Protein AF-0000000085169685 (afdb_homodimer)

Nearest PDB structures (foldseek):
  5y2v-assembly1_C  TM=7.351E-01  e=6.162E-24  Synechocystis sp. PCC 6803 substr. Kazusa
  9f14-assembly1_A  TM=6.004E-01  e=3.520E-19  Klebsiella aerogenes
  2esn-assembly1_C  TM=5.541E-01  e=1.058E-17  Pseudomonas aeruginosa
  2esn-assembly1_A  TM=5.587E-01  e=4.393E-17  Pseudomonas aeruginosa
  2esn-assembly1_D  TM=5.541E-01  e=4.023E-15  Pseudomonas aeruginosa

Organism: Herbaspirillum seropedicae (strain SmR1) (NCBI:txid757424)

Sequence (600 aa):
MELRHLRYFLTVAEELHFARAAEVLGIAPPTLSVQIQQLERQLQAQLFVRGKRAIALTSAGEDFVVQARAVLARFEQAIDAGRRAGRGEMGRVEVGYVGSAVFGGILQQQLSAFRQRWPQVLVHAREWPMLQLGAALEEGKLDIAFVRLPVPLGQTLQSHVLLRDRFCLALPTDHALASKPGAIRSRALAGEDFILPEQELGSREVWRRGGFAPRRVSRPGGLLAVLAEVAVGAGVAVVPGVLTTVVNLPNVSYRALAGAAVVSEVAAVYRRFERAPAVRNMIAALRASKPVQVQAATMGMELRHLRYFLTVAEELHFARAAEVLGIAPPTLSVQIQQLERQLQAQLFVRGKRAIALTSAGEDFVVQARAVLARFEQAIDAGRRAGRGEMGRVEVGYVGSAVFGGILQQQLSAFRQRWPQVLVHAREWPMLQLGAALEEGKLDIAFVRLPVPLGQTLQSHVLLRDRFCLALPTDHALASKPGAIRSRALAGEDFILPEQELGSREVWRRGGFAPRRVSRPGGLLAVLAEVAVGAGVAVVPGVLTTVVNLPNVSYRALAGAAVVSEVAAVYRRFERAPAVRNMIAALRASKPVQVQAATMG

Solvent-accessible surface area (backbone atoms only — not comparable to full-atom values): 31916 Å² total; per-residue (Å²): 139,55,73,64,54,45,51,52,48,51,38,30,69,70,57,38,33,61,62,60,24,15,58,75,71,71,49,54,43,69,58,51,52,50,52,48,48,50,50,22,57,77,64,70,42,62,37,63,42,82,56,101,85,47,48,42,71,30,74,59,22,54,53,43,50,58,51,43,53,50,52,53,50,53,50,53,49,51,53,50,50,51,51,33,36,66,69,20,44,28,50,70,40,37,35,34,27,35,68,66,37,48,51,63,26,53,48,30,54,54,51,50,54,47,41,71,75,29,69,61,36,47,74,48,77,46,81,46,65,70,88,50,47,52,59,32,41,77,71,61,74,26,55,36,31,34,42,60,56,86,67,86,67,60,90,59,47,44,73,44,63,44,32,40,38,34,42,25,34,36,29,23,49,85,39,80,70,54,75,48,82,74,52,45,52,43,50,76,52,63,80,41,35,36,35,37,36,78,66,45,66,51,45,52,50,37,28,60,75,30,72,49,71,70,78,44,77,45,71,71,39,54,64,64,49,34,50,47,41,16,24,58,61,70,27,32,28,46,40,64,39,51,43,74,74,22,50,53,44,49,46,52,34,56,39,44,53,47,75,78,80,48,73,35,36,32,26,42,33,32,55,69,81,67,81,56,37,35,47,45,54,50,50,51,54,56,69,71,46,72,56,43,75,59,71,80,67,86,56,113,138,54,74,62,53,47,52,50,49,50,38,30,68,69,57,40,31,62,62,60,22,14,57,75,71,73,48,54,44,69,59,51,54,51,53,49,50,51,50,24,59,76,64,71,42,64,38,63,44,82,55,100,85,47,49,41,70,30,74,59,21,54,54,42,49,59,50,42,51,51,52,53,51,52,51,52,50,50,52,49,50,50,51,34,34,65,68,20,44,28,52,70,38,38,35,33,27,33,68,66,36,46,51,64,25,53,48,29,52,52,50,50,55,46,40,71,75,29,69,61,37,47,74,47,77,44,82,46,64,72,88,49,47,52,59,32,41,76,72,61,75,25,56,36,33,34,42,60,58,85,66,84,66,60,90,60,46,45,73,43,63,44,32,41,38,33,43,24,36,36,29,23,50,84,38,80,70,53,74,47,80,74,51,46,51,41,52,78,52,62,80,40,35,36,35,37,37,78,66,47,66,51,46,54,50,37,30,61,75,30,70,50,73,69,79,44,76,45,73,72,39,53,66,64,50,34,48,48,41,17,25,58,61,68,27,31,29,45,40,64,39,51,43,71,74,21,48,53,44,50,45,52,33,55,38,44,53,46,76,77,80,48,72,37,38,32,24,42,34,31,55,70,82,67,79,55,36,34,47,45,53,50,49,52,54,56,70,71,46,71,56,44,74,58,71,81,65,86,57,112

Secondary structure (DSSP, 8-state):
--HHHHHHHHHHHHH--HHHHHHHHTS-HHHHHHHHHHHHHHHTS--EEE-SS-EEE-HHHHHHHHHHHHHHHHHHHHHHHHHHHHTTSSEEEEEEE-HHHHHTSHHHHHHHHHHHH-TTEEEEEEE--HHHHHHHHHTTS-SEEEEEEP----TTEEEEEEEEEEEEEEE-TTSGGGGSSSPBPGGGGTT--EEEES--HHHHHHHHHHT---S-EEEEESHHHHHHHHHTTS-BEEEETTHHHHB--TT-EEEPBSSS--EEEEEEEEESS---HHHHHHHHHHHHPPPEEPP-----/--HHHHHHHHHHHHH--HHHHHHHHTS-HHHHHHHHHHHHHHHTS--EEE-SS-EEE-HHHHHHHHHHHHHHHHHHHHHHHHHHHHTTSSEEEEEEE-HHHHHTSHHHHHHHHHHHH-TTEEEEEEE--HHHHHHHHHTTS-SEEEEEEP----TTEEEEEEEEEEEEEEE-TTSGGGGSSSPBPGGGGTT--EEEES--HHHHHHHHHHT---S-EEEEESHHHHHHHHHTTS-BEEEETTHHHHB--TT-EEEPBSSS--EEEEEEEEESS---HHHHHHHHHHHHPPPEEPP-----

Radius of gyration: 39.07 Å; Cα contacts (8 Å, |Δi|>4): 1121; chains: 2; bounding box: 53×147×77 Å

Foldseek 3Di:
DDLVLLVLLLLCQVVQDLCVSCVVVVHDSVVSVVSQVVVCVVVVHDQWDDDPPTIHGDPVVVVVNVVSVVVVVVVVVVVVVVVCQQQQLEEEAEEEEAPVCVLLCVVVVLVVVLCVVRVRYHYDYDYDFQQCVQVCQVVVVHAKYKHKDDYDHDPQKDKFWAAKWFKWKKAFCPDPCNPDPAADELLVCAAWEEEEESDRQQVVVSCVRNVHDYPHYHYPYGPVSSNVCRQVHVTMYTGTQSCVVRDDDHRMAIGHHDDDTHMMTIIMMGGPDDDRNNSVVSVVSRNVHDHDYDDRPPRD/DDLVLLVLLLLCQVVQDLCVSCVVVVHHSVVSVVSQVVVCVVVVHRQWDDDPPTIHGDPVVVVVNVVSVVVVVVVVVVVVVVVCQQQQLEEEAEEEEAPVCVLLCVVVVLVVVLCVVRVRYHYDYDYDFQQCVQVCQVVVVHAKYKHKDDYDHDPQKDKFWAAKWFKWKKAFCPDPCNPDPAADELLNCPAWEEEEESDRQQVVVSCVRNVHDYPHYHYQYGPVSSNVCRQVHVTMYTGTQSCVVRDDDHRMAIGHHDDDTHMMTIIMMGGPDDDRNNSVVSVVSRNPHDHDYDDRPPRD

InterPro domains:
  IPR000847 LysR, HTH, N-terminal domain [PF00126] (3-62)
  IPR000847 LysR, HTH, N-terminal domain [PR00039] (18-29)
  IPR000847 LysR, HTH, N-terminal domain [PR00039] (29-39)
  IPR000847 LysR, HTH, N-terminal domain [PR00039] (39-50)
  IPR000847 LysR, HTH, N-terminal domain [PS50931] (1-58)
  IPR005119 LysR, substrate-binding [PF03466] (87-288)
  IPR036388 Winged helix-like DNA-binding domain superfamily [G3DSA:1.10.10.10] (1-92)
  IPR036390 Winged helix DNA-binding domain superfamily [SSF46785] (1-84)

pLDDT: mean 91.47, std 7.62, range [49.19, 98.56]

Structure (mmCIF, N/CA/C/O backbone):
data_AF-0000000085169685-model_v1
#
loop_
_entity.id
_entity.type
_entity.pdbx_description
1 polymer 'LysR family transcription regulator protein'
#
loop_
_atom_site.group_PDB
_atom_site.id
_at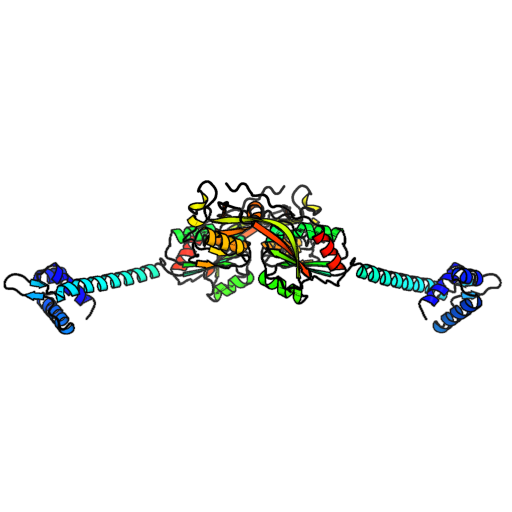om_site.type_symbol
_atom_site.label_atom_id
_atom_site.label_alt_id
_atom_site.label_comp_id
_atom_site.label_asym_id
_atom_site.label_entity_id
_atom_site.label_seq_id
_atom_site.pdbx_PDB_ins_code
_atom_site.Cartn_x
_atom_site.Cartn_y
_atom_site.Cartn_z
_atom_site.occupancy
_atom_site.B_iso_or_equiv
_atom_site.auth_seq_id
_atom_site.auth_comp_id
_atom_site.auth_asym_id
_atom_site.auth_atom_id
_atom_site.pdbx_PDB_model_num
ATOM 1 N N . MET A 1 1 ? -0.27 -60.906 -2.975 1 71.19 1 MET A N 1
ATOM 2 C CA . MET A 1 1 ? -0.526 -60.375 -4.309 1 71.19 1 MET A CA 1
ATOM 3 C C . MET A 1 1 ? 0.307 -59.125 -4.562 1 71.19 1 MET A C 1
ATOM 5 O O . MET A 1 1 ? 0.404 -58.25 -3.697 1 71.19 1 MET A O 1
ATOM 9 N N . GLU A 1 2 ? 1.032 -59.25 -5.598 1 79 2 GLU A N 1
ATOM 10 C CA . GLU A 1 2 ? 1.87 -58.125 -6.016 1 79 2 GLU A CA 1
ATOM 11 C C . GLU A 1 2 ? 1.416 -57.594 -7.363 1 79 2 GLU A C 1
ATOM 13 O O . GLU A 1 2 ? 0.58 -58.188 -8.039 1 79 2 GLU A O 1
ATOM 18 N N . LEU A 1 3 ? 1.97 -56.469 -7.746 1 84.69 3 LEU A N 1
ATOM 19 C CA . LEU A 1 3 ? 1.578 -55.812 -8.984 1 84.69 3 LEU A CA 1
ATOM 20 C C . LEU A 1 3 ? 1.85 -56.688 -10.188 1 84.69 3 LEU A C 1
ATOM 22 O O . LEU A 1 3 ? 1.089 -56.688 -11.156 1 84.69 3 LEU A O 1
ATOM 26 N N . ARG A 1 4 ? 2.828 -57.531 -10.094 1 86 4 ARG A N 1
ATOM 27 C CA . ARG A 1 4 ? 3.174 -58.438 -11.203 1 86 4 ARG A CA 1
ATOM 28 C C . ARG A 1 4 ? 2.061 -59.438 -11.461 1 86 4 ARG A C 1
ATOM 30 O O . ARG A 1 4 ? 1.82 -59.844 -12.602 1 86 4 ARG A O 1
ATOM 37 N N . HIS A 1 5 ? 1.382 -59.812 -10.398 1 87.94 5 HIS A N 1
ATOM 38 C CA . HIS A 1 5 ? 0.297 -60.781 -10.547 1 87.94 5 HIS A CA 1
ATOM 39 C C . HIS A 1 5 ? -0.853 -60.219 -11.359 1 87.94 5 HIS A C 1
ATOM 41 O O . HIS A 1 5 ? -1.488 -60.906 -12.141 1 87.94 5 HIS A O 1
ATOM 47 N N . LEU A 1 6 ? -1.09 -58.969 -11.086 1 89.06 6 LEU A N 1
ATOM 48 C CA . LEU A 1 6 ? -2.115 -58.281 -11.859 1 89.06 6 LEU A CA 1
ATOM 49 C C . LEU A 1 6 ? -1.723 -58.188 -13.336 1 89.06 6 LEU A C 1
ATOM 51 O O . LEU A 1 6 ? -2.561 -58.406 -14.211 1 89.06 6 LEU A O 1
ATOM 55 N N . ARG A 1 7 ? -0.439 -58 -13.594 1 91.25 7 ARG A N 1
ATOM 56 C CA . ARG A 1 7 ? 0.062 -57.969 -14.961 1 91.25 7 ARG A CA 1
ATOM 57 C C . ARG A 1 7 ? -0.044 -59.344 -15.617 1 91.25 7 ARG A C 1
ATOM 59 O O . ARG A 1 7 ? -0.441 -59.438 -16.781 1 91.25 7 ARG A O 1
ATOM 66 N N . TYR A 1 8 ? 0.314 -60.281 -14.859 1 92.69 8 TYR A N 1
ATOM 67 C CA . TYR A 1 8 ? 0.202 -61.656 -15.344 1 92.69 8 TYR A CA 1
ATOM 68 C C . TYR A 1 8 ? -1.237 -61.969 -15.727 1 92.69 8 TYR A C 1
ATOM 70 O O . TYR A 1 8 ? -1.501 -62.469 -16.828 1 92.69 8 TYR A O 1
ATOM 78 N N . PHE A 1 9 ? -2.123 -61.688 -14.844 1 92.5 9 PHE A N 1
ATOM 79 C CA . PHE A 1 9 ? -3.543 -61.969 -15.031 1 92.5 9 PHE A CA 1
ATOM 80 C C . PHE A 1 9 ? -4.066 -61.281 -16.281 1 92.5 9 PHE A C 1
ATOM 82 O O . PHE A 1 9 ? -4.688 -61.906 -17.141 1 92.5 9 PHE A O 1
ATOM 89 N N . LEU A 1 10 ? -3.744 -60 -16.344 1 93.75 10 LEU A N 1
ATOM 90 C CA . LEU A 1 10 ? -4.273 -59.219 -17.453 1 93.75 10 LEU A CA 1
ATOM 91 C C . LEU A 1 10 ? -3.715 -59.688 -18.781 1 93.75 10 LEU A C 1
ATOM 93 O O . LEU A 1 10 ? -4.426 -59.719 -19.797 1 93.75 10 LEU A O 1
ATOM 97 N N . THR A 1 11 ? -2.465 -60.156 -18.797 1 94.06 11 THR A N 1
ATOM 98 C CA . THR A 1 11 ? -1.873 -60.688 -20.031 1 94.06 11 THR A CA 1
ATOM 99 C C . THR A 1 11 ? -2.562 -61.969 -20.438 1 94.06 11 THR A C 1
ATOM 101 O O . THR A 1 11 ? -2.863 -62.188 -21.609 1 94.06 11 THR A O 1
ATOM 104 N N . VAL A 1 12 ? -2.906 -62.781 -19.5 1 94.5 12 VAL A N 1
ATOM 105 C CA . VAL A 1 12 ? -3.625 -64 -19.797 1 94.5 12 VAL A CA 1
ATOM 106 C C . VAL A 1 12 ? -5.039 -63.719 -20.266 1 94.5 12 VAL A C 1
ATOM 108 O O . VAL A 1 12 ? -5.535 -64.312 -21.219 1 94.5 12 VAL A O 1
ATOM 111 N N . ALA A 1 13 ? -5.602 -62.781 -19.641 1 93.69 13 ALA A N 1
ATOM 112 C CA . ALA A 1 13 ? -6.961 -62.375 -20 1 93.69 13 ALA A CA 1
ATOM 113 C C . ALA A 1 13 ? -7.02 -61.844 -21.422 1 93.69 13 ALA A C 1
ATOM 115 O O . ALA A 1 13 ? -8.023 -62 -22.125 1 93.69 13 ALA A O 1
ATOM 116 N N . GLU A 1 14 ? -5.977 -61.219 -21.859 1 93.69 14 GLU A N 1
ATOM 117 C CA . GLU A 1 14 ? -5.902 -60.625 -23.188 1 93.69 14 GLU A CA 1
ATOM 118 C C . GLU A 1 14 ? -5.594 -61.688 -24.234 1 93.69 14 GLU A C 1
ATOM 120 O O . GLU A 1 14 ? -6.219 -61.719 -25.297 1 93.69 14 GLU A O 1
ATOM 125 N N . GLU A 1 15 ? -4.676 -62.562 -23.922 1 92.56 15 GLU A N 1
ATOM 126 C CA . GLU A 1 15 ? -4.207 -63.562 -24.875 1 92.56 15 GLU A CA 1
ATOM 127 C C . GLU A 1 15 ? -5.125 -64.75 -24.891 1 92.56 15 GLU A C 1
ATOM 129 O O . GLU A 1 15 ? -5.211 -65.5 -25.906 1 92.56 15 GLU A O 1
ATOM 134 N N . LEU A 1 16 ? -5.719 -65.062 -23.812 1 92.94 16 LEU A N 1
ATOM 135 C CA . LEU A 1 16 ? -6.551 -66.25 -23.578 1 92.94 16 LEU A CA 1
ATOM 136 C C . LEU A 1 16 ? -5.809 -67.562 -23.953 1 92.94 16 LEU A C 1
ATOM 138 O O . LEU A 1 16 ? -6.41 -68.5 -24.484 1 92.94 16 LEU A O 1
ATOM 142 N N . HIS A 1 17 ? -4.602 -67.438 -23.922 1 92.19 17 HIS A N 1
ATOM 143 C CA . HIS A 1 17 ? -3.672 -68.5 -24.188 1 92.19 17 HIS A CA 1
ATOM 144 C C . HIS A 1 17 ? -2.447 -68.438 -23.281 1 92.19 17 HIS A C 1
ATOM 146 O O . HIS A 1 17 ? -1.68 -67.438 -23.359 1 92.19 17 HIS A O 1
ATOM 152 N N . PHE A 1 18 ? -2.223 -69.438 -22.359 1 91.31 18 PHE A N 1
ATOM 153 C CA . PHE A 1 18 ? -1.199 -69.312 -21.312 1 91.31 18 PHE A CA 1
ATOM 154 C C . PHE A 1 18 ? 0.193 -69.312 -21.938 1 91.31 18 PHE A C 1
ATOM 156 O O . PHE A 1 18 ? 1.039 -68.5 -21.516 1 91.31 18 PHE A O 1
ATOM 163 N N . ALA A 1 19 ? 0.422 -70.125 -22.984 1 92.38 19 ALA A N 1
ATOM 164 C CA . ALA A 1 19 ? 1.743 -70.125 -23.609 1 92.38 19 ALA A CA 1
ATOM 165 C C . ALA A 1 19 ? 2.059 -68.812 -24.312 1 92.38 19 ALA A C 1
ATOM 167 O O . ALA A 1 19 ? 3.168 -68.312 -24.188 1 92.38 19 ALA A O 1
ATOM 168 N N . ARG A 1 20 ? 1.097 -68.312 -24.953 1 93.88 20 ARG A N 1
ATOM 169 C CA . ARG A 1 20 ? 1.274 -67.062 -25.625 1 93.88 20 ARG A CA 1
ATOM 170 C C . ARG A 1 20 ? 1.464 -65.938 -24.609 1 93.88 20 ARG A C 1
ATOM 172 O O . ARG A 1 20 ? 2.301 -65 -24.812 1 93.88 20 ARG A O 1
ATOM 179 N N . ALA A 1 21 ? 0.649 -65.938 -23.578 1 94.44 21 ALA A N 1
ATOM 180 C CA . ALA A 1 21 ? 0.776 -64.938 -22.516 1 94.44 21 ALA A CA 1
ATOM 181 C C . ALA A 1 21 ? 2.158 -65 -21.875 1 94.44 21 ALA A C 1
ATOM 183 O O . ALA A 1 21 ? 2.775 -63.938 -21.625 1 94.44 21 ALA A O 1
ATOM 184 N N . ALA A 1 22 ? 2.631 -66.125 -21.609 1 93.31 22 ALA A N 1
ATOM 185 C CA . ALA A 1 22 ? 3.957 -66.312 -21.031 1 93.31 22 ALA A CA 1
ATOM 186 C C . ALA A 1 22 ? 5.043 -65.75 -21.953 1 93.31 22 ALA A C 1
ATOM 188 O O . ALA A 1 22 ? 6.008 -65.125 -21.484 1 93.31 22 ALA A O 1
ATOM 189 N N . GLU A 1 23 ? 4.859 -65.938 -23.203 1 93.5 23 GLU A N 1
ATOM 190 C CA . GLU A 1 23 ? 5.789 -65.438 -24.203 1 93.5 23 GLU A CA 1
ATOM 191 C C . GLU A 1 23 ? 5.824 -63.906 -24.172 1 93.5 23 GLU A C 1
ATOM 193 O O . GLU A 1 23 ? 6.902 -63.312 -24.172 1 93.5 23 GLU A O 1
ATOM 198 N N . VAL A 1 24 ? 4.66 -63.344 -24.047 1 91.12 24 VAL A N 1
ATOM 199 C CA . VAL A 1 24 ? 4.535 -61.875 -23.984 1 91.12 24 VAL A CA 1
ATOM 200 C C . VAL A 1 24 ? 5.215 -61.375 -22.734 1 91.12 24 VAL A C 1
ATOM 202 O O . VAL A 1 24 ? 5.863 -60.312 -22.75 1 91.12 24 VAL A O 1
ATOM 205 N N . LEU A 1 25 ? 5.133 -62.094 -21.625 1 92.06 25 LEU A N 1
ATOM 206 C CA . LEU A 1 25 ? 5.633 -61.656 -20.312 1 92.06 25 LEU A CA 1
ATOM 207 C C . LEU A 1 25 ? 7.102 -62.062 -20.141 1 92.06 25 LEU A C 1
ATOM 209 O O . LEU A 1 25 ? 7.766 -61.594 -19.219 1 92.06 25 LEU A O 1
ATOM 213 N N . GLY A 1 26 ? 7.625 -62.969 -21.016 1 91.19 26 GLY A N 1
ATOM 214 C CA . GLY A 1 26 ? 9.008 -63.406 -20.938 1 91.19 26 GLY A CA 1
ATOM 215 C C . GLY A 1 26 ? 9.273 -64.375 -19.828 1 91.19 26 GLY A C 1
ATOM 216 O O . GLY A 1 26 ? 10.336 -64.375 -19.203 1 91.19 26 GLY A O 1
ATOM 217 N N . ILE A 1 27 ? 8.266 -65.125 -19.5 1 91.31 27 ILE A N 1
ATOM 218 C CA . ILE A 1 27 ? 8.438 -66.125 -18.469 1 91.31 27 ILE A CA 1
ATOM 219 C C . ILE A 1 27 ? 8 -67.5 -19 1 91.31 27 ILE A C 1
ATOM 221 O O . ILE A 1 27 ? 7.473 -67.562 -20.109 1 91.31 27 ILE A O 1
ATOM 225 N N . ALA A 1 28 ? 8.242 -68.5 -18.203 1 93.06 28 ALA A N 1
ATOM 226 C CA . ALA A 1 28 ? 7.852 -69.875 -18.594 1 93.06 28 ALA A CA 1
ATOM 227 C C . ALA A 1 28 ? 6.367 -70.125 -18.344 1 93.06 28 ALA A C 1
ATOM 229 O O . ALA A 1 28 ? 5.824 -69.688 -17.328 1 93.06 28 ALA A O 1
ATOM 230 N N . PRO A 1 29 ? 5.809 -70.812 -19.25 1 91.75 29 PRO A N 1
ATOM 231 C CA . PRO A 1 29 ? 4.375 -71.062 -19.109 1 91.75 29 PRO A CA 1
ATOM 232 C C . PRO A 1 29 ? 4.016 -71.75 -17.781 1 91.75 29 PRO A C 1
ATOM 234 O O . PRO A 1 29 ? 3.033 -71.375 -17.141 1 91.75 29 PRO A O 1
ATOM 237 N N . PRO A 1 30 ? 4.738 -72.688 -17.203 1 93.06 30 PRO A N 1
ATOM 238 C CA . PRO A 1 30 ? 4.383 -73.25 -15.914 1 93.06 30 PRO A CA 1
ATOM 239 C C . PRO A 1 30 ? 4.43 -72.25 -14.781 1 93.06 30 PRO A C 1
ATOM 241 O O . PRO A 1 30 ? 3.611 -72.312 -13.859 1 93.06 30 PRO A O 1
ATOM 244 N N . THR A 1 31 ? 5.363 -71.375 -14.945 1 90.94 31 THR A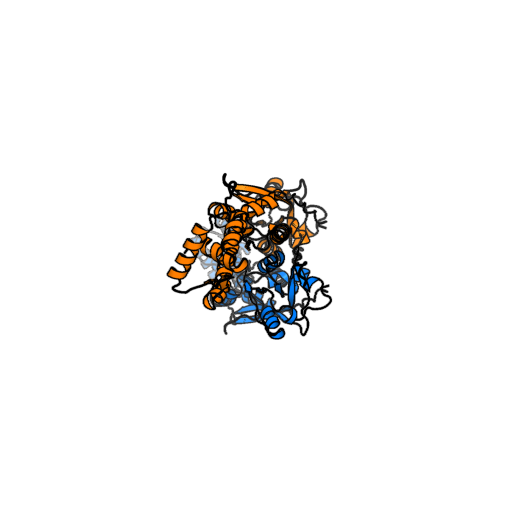 N 1
ATOM 245 C CA . THR A 1 31 ? 5.484 -70.312 -13.945 1 90.94 31 THR A CA 1
ATOM 246 C C . THR A 1 31 ? 4.246 -69.438 -13.945 1 90.94 31 THR A C 1
ATOM 248 O O . THR A 1 31 ? 3.699 -69.125 -12.883 1 90.94 31 THR A O 1
ATOM 251 N N . LEU A 1 32 ? 3.809 -69 -15.086 1 94.19 32 LEU A N 1
ATOM 252 C CA . LEU A 1 32 ? 2.617 -68.188 -15.211 1 94.19 32 LEU A CA 1
ATOM 253 C C . LEU A 1 32 ? 1.389 -68.938 -14.672 1 94.19 32 LEU A C 1
ATOM 255 O O . LEU A 1 32 ? 0.582 -68.312 -13.945 1 94.19 32 LEU A O 1
ATOM 259 N N . SER A 1 33 ? 1.268 -70.188 -14.969 1 93.25 33 SER A N 1
ATOM 260 C CA . SER A 1 33 ? 0.135 -71 -14.516 1 93.25 33 SER A CA 1
ATOM 261 C C . SER A 1 33 ? 0.077 -71.062 -12.992 1 93.25 33 SER A C 1
ATOM 263 O O . SER A 1 33 ? -0.985 -70.875 -12.398 1 93.25 33 SER A O 1
ATOM 265 N N . VAL A 1 34 ? 1.244 -71.188 -12.422 1 91.62 34 VAL A N 1
ATOM 266 C CA . VAL A 1 34 ? 1.328 -71.312 -10.969 1 91.62 34 VAL A CA 1
ATOM 267 C C . VAL A 1 34 ? 0.941 -69.938 -10.344 1 91.62 34 VAL A C 1
ATOM 269 O O . VAL A 1 34 ? 0.219 -69.938 -9.344 1 91.62 34 VAL A O 1
ATOM 272 N N . GLN A 1 35 ? 1.404 -68.875 -10.922 1 92.75 35 GLN A N 1
ATOM 273 C CA . GLN A 1 35 ? 1.115 -67.562 -10.398 1 92.75 35 GLN A CA 1
ATOM 274 C C . GLN A 1 35 ? -0.376 -67.25 -10.484 1 92.75 35 GLN A C 1
ATOM 276 O O . GLN A 1 35 ? -0.946 -66.625 -9.57 1 92.75 35 GLN A O 1
ATOM 281 N N . ILE A 1 36 ? -1.003 -67.688 -11.547 1 93.44 36 ILE A N 1
ATOM 282 C CA . ILE A 1 36 ? -2.432 -67.438 -11.734 1 93.44 36 ILE A CA 1
ATOM 283 C C . ILE A 1 36 ? -3.227 -68.312 -10.75 1 93.44 36 ILE A C 1
ATOM 285 O O . ILE A 1 36 ? -4.195 -67.812 -10.148 1 93.44 36 ILE A O 1
ATOM 289 N N . GLN A 1 37 ? -2.848 -69.438 -10.539 1 92.44 37 GLN A N 1
ATOM 290 C CA . GLN A 1 37 ? -3.508 -70.312 -9.578 1 92.44 37 GLN A CA 1
ATOM 291 C C . GLN A 1 37 ? -3.402 -69.75 -8.164 1 92.44 37 GLN A C 1
ATOM 293 O O . GLN A 1 37 ? -4.371 -69.812 -7.402 1 92.44 37 GLN A O 1
ATOM 298 N N . GLN A 1 38 ? -2.238 -69.312 -7.922 1 88.44 38 GLN A N 1
ATOM 299 C CA . GLN A 1 38 ? -2.029 -68.688 -6.621 1 88.44 38 GLN A CA 1
ATOM 300 C C . GLN A 1 38 ? -2.926 -67.438 -6.445 1 88.44 38 GLN A C 1
ATOM 302 O O . GLN A 1 38 ? -3.492 -67.25 -5.371 1 88.44 38 GLN A O 1
ATOM 307 N N . LEU A 1 39 ? -3.041 -66.688 -7.445 1 91.06 39 LEU A N 1
ATOM 308 C CA . LEU A 1 39 ? -3.916 -65.5 -7.441 1 91.06 39 LEU A CA 1
ATOM 309 C C . LEU A 1 39 ? -5.367 -65.875 -7.211 1 91.06 39 LEU A C 1
ATOM 311 O O . LEU A 1 39 ? -6.062 -65.312 -6.387 1 91.06 39 LEU A O 1
ATOM 315 N N . GLU A 1 40 ? -5.781 -67 -7.887 1 91.94 40 GLU A N 1
ATOM 316 C CA . GLU A 1 40 ? -7.145 -67.5 -7.746 1 91.94 40 GLU A CA 1
ATOM 317 C C . GLU A 1 40 ? -7.391 -68 -6.336 1 91.94 40 GLU A C 1
ATOM 319 O O . GLU A 1 40 ? -8.453 -67.812 -5.758 1 91.94 40 GLU A O 1
ATOM 324 N N . ARG A 1 41 ? -6.391 -68.625 -5.828 1 89.06 41 ARG A N 1
ATOM 325 C CA . ARG A 1 41 ? -6.496 -69.125 -4.465 1 89.06 41 ARG A CA 1
ATOM 326 C C . ARG A 1 41 ? -6.633 -68 -3.461 1 89.06 41 ARG A C 1
ATOM 328 O O . ARG A 1 41 ? -7.469 -68 -2.559 1 89.06 41 ARG A O 1
ATOM 335 N N . GLN A 1 42 ? -5.855 -66.938 -3.645 1 86.75 42 GLN A N 1
ATOM 336 C CA . GLN A 1 42 ? -5.887 -65.812 -2.746 1 86.75 42 GLN A CA 1
ATOM 337 C C . GLN A 1 42 ? -7.223 -65.062 -2.836 1 86.75 42 GLN A C 1
ATOM 339 O O . GLN A 1 42 ? -7.738 -64.562 -1.827 1 86.75 42 GLN A O 1
ATOM 344 N N . LEU A 1 43 ? -7.75 -65.125 -4.059 1 88.5 43 LEU A N 1
ATOM 345 C CA . LEU A 1 43 ? -9.008 -64.438 -4.305 1 88.5 43 LEU A CA 1
ATOM 346 C C . LEU A 1 43 ? -10.195 -65.312 -3.982 1 88.5 43 LEU A C 1
ATOM 348 O O . LEU A 1 43 ? -11.336 -64.875 -3.924 1 88.5 43 LEU A O 1
ATOM 352 N N . GLN A 1 44 ? -9.836 -66.5 -3.76 1 90 44 GLN A N 1
ATOM 353 C CA . GLN A 1 44 ? -10.867 -67.562 -3.549 1 90 44 GLN A CA 1
ATOM 354 C C . GLN A 1 44 ? -11.914 -67.5 -4.66 1 90 44 GLN A C 1
ATOM 356 O O . GLN A 1 44 ? -13.117 -67.562 -4.391 1 90 44 GLN A O 1
ATOM 361 N N . ALA A 1 45 ? -11.43 -67.375 -5.777 1 90.25 45 ALA A N 1
ATOM 362 C CA . ALA A 1 45 ? -12.258 -67.312 -6.98 1 90.25 45 ALA A CA 1
ATOM 363 C C . ALA A 1 45 ? -11.477 -67.812 -8.203 1 90.25 45 ALA A C 1
ATOM 365 O O . ALA A 1 45 ? -10.289 -67.5 -8.344 1 90.25 45 ALA A O 1
ATOM 366 N N . GLN A 1 46 ? -12.148 -68.562 -9.039 1 92.31 46 GLN A N 1
ATOM 367 C CA . GLN A 1 46 ? -11.562 -68.875 -10.336 1 92.31 46 GLN A CA 1
ATOM 368 C C . GLN A 1 46 ? -11.727 -67.75 -11.336 1 92.31 46 GLN A C 1
ATOM 370 O O . GLN A 1 46 ? -12.82 -67.188 -11.5 1 92.31 46 GLN A O 1
ATOM 375 N N . LEU A 1 47 ? -10.656 -67.438 -11.875 1 94.12 47 LEU A N 1
ATOM 376 C CA . LEU A 1 47 ? -10.672 -66.312 -12.797 1 94.12 47 LEU A CA 1
ATOM 377 C C . LEU A 1 47 ? -10.742 -66.812 -14.242 1 94.12 47 LEU A C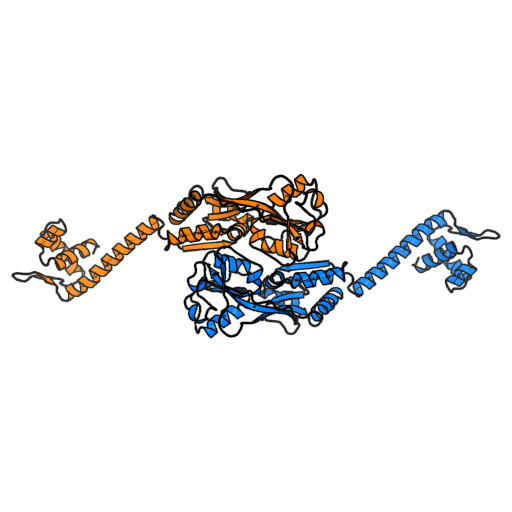 1
ATOM 379 O O . LEU A 1 47 ? -11.227 -66.062 -15.117 1 94.12 47 LEU A O 1
ATOM 383 N N . PHE A 1 48 ? -10.227 -67.938 -14.477 1 94.31 48 PHE A N 1
ATOM 384 C CA . PHE A 1 48 ? -10.234 -68.5 -15.812 1 94.31 48 PHE A CA 1
ATOM 385 C C . PHE A 1 48 ? -10.898 -69.875 -15.805 1 94.31 48 PHE A C 1
ATOM 387 O O . PHE A 1 48 ? -10.891 -70.562 -14.781 1 94.31 48 PHE A O 1
ATOM 394 N N . VAL A 1 49 ? -11.555 -70.188 -16.938 1 90.31 49 VAL A N 1
ATOM 395 C CA . VAL A 1 49 ? -12.047 -71.562 -17.172 1 90.31 49 VAL A CA 1
ATOM 396 C C . VAL A 1 49 ? -11.289 -72.188 -18.328 1 90.31 49 VAL A C 1
ATOM 398 O O . VAL A 1 49 ? -11.031 -71.5 -19.344 1 90.31 49 VAL A O 1
ATOM 401 N N . ARG A 1 50 ? -10.695 -73.312 -18.031 1 79.75 50 ARG A N 1
ATOM 402 C CA . ARG A 1 50 ? -9.922 -74.062 -19.031 1 79.75 50 ARG A CA 1
ATOM 403 C C . ARG A 1 50 ? -10.789 -75.062 -19.75 1 79.75 50 ARG A C 1
ATOM 405 O O . ARG A 1 50 ? -11.383 -75.938 -19.125 1 79.75 50 ARG A O 1
ATOM 412 N N . GLY A 1 51 ? -11.266 -74.75 -21 1 72.62 51 GLY A N 1
ATOM 413 C CA . GLY A 1 51 ? -11.953 -75.75 -21.812 1 72.62 51 GLY A CA 1
ATOM 414 C C . GLY A 1 51 ? -11.016 -76.562 -22.703 1 72.62 51 GLY A C 1
ATOM 415 O O . GLY A 1 51 ? -9.789 -76.438 -22.594 1 72.62 51 GLY A O 1
ATOM 416 N N . LYS A 1 52 ? -11.477 -77.562 -23.5 1 66.94 52 LYS A N 1
ATOM 417 C CA . LYS A 1 52 ? -10.719 -78.5 -24.375 1 66.94 52 LYS A CA 1
ATOM 418 C C . LYS A 1 52 ? -9.891 -77.688 -25.375 1 66.94 52 LYS A C 1
ATOM 420 O O . LYS A 1 52 ? -8.789 -78.125 -25.75 1 66.94 52 LYS A O 1
ATOM 425 N N . ARG A 1 53 ? -10.336 -76.438 -25.828 1 67.19 53 ARG A N 1
ATOM 426 C CA . ARG A 1 53 ? -9.664 -75.75 -26.938 1 67.19 53 ARG A CA 1
ATOM 427 C C . ARG A 1 53 ? -9.305 -74.312 -26.578 1 67.19 53 ARG A C 1
ATOM 429 O O . ARG A 1 53 ? -8.438 -73.75 -27.203 1 67.19 53 ARG A O 1
ATOM 436 N N . ALA A 1 54 ? -10.031 -73.812 -25.547 1 76.19 54 ALA A N 1
ATOM 437 C CA . ALA A 1 54 ? -9.75 -72.375 -25.375 1 76.19 54 ALA A CA 1
ATOM 438 C C . ALA A 1 54 ? -9.906 -72 -23.906 1 76.19 54 ALA A C 1
ATOM 440 O O . ALA A 1 54 ? -10.68 -72.562 -23.172 1 76.19 54 ALA A O 1
ATOM 441 N N . ILE A 1 55 ? -9.047 -71.188 -23.328 1 88.44 55 ILE A N 1
ATOM 442 C CA . ILE A 1 55 ? -9.156 -70.5 -22.031 1 88.44 55 ILE A CA 1
ATOM 443 C C . ILE A 1 55 ? -10.109 -69.312 -22.109 1 88.44 55 ILE A C 1
ATOM 445 O O . ILE A 1 55 ? -10.156 -68.625 -23.125 1 88.44 55 ILE A O 1
ATOM 449 N N . ALA A 1 56 ? -11.078 -69.25 -21.172 1 92.88 56 ALA A N 1
ATOM 450 C CA . ALA A 1 56 ? -12.008 -68.125 -21.109 1 92.88 56 ALA A CA 1
ATOM 451 C C . ALA A 1 56 ? -12.078 -67.562 -19.703 1 92.88 56 ALA A C 1
ATOM 453 O O . ALA A 1 56 ? -11.789 -68.25 -18.719 1 92.88 56 ALA A O 1
ATOM 454 N N . LEU A 1 57 ? -12.406 -66.312 -19.594 1 93.38 57 LEU A N 1
ATOM 455 C CA . LEU A 1 57 ? -12.625 -65.625 -18.312 1 93.38 57 LEU A CA 1
ATOM 456 C C . LEU A 1 57 ? -13.922 -66.125 -17.672 1 93.38 57 LEU A C 1
ATOM 458 O O . LEU A 1 57 ? -14.93 -66.312 -18.359 1 93.38 57 LEU A O 1
ATOM 462 N N . THR A 1 58 ? -13.898 -66.312 -16.297 1 89.38 58 THR A N 1
ATOM 463 C CA . THR A 1 58 ? -15.133 -66.438 -15.531 1 89.38 58 THR A CA 1
ATOM 464 C C . THR A 1 58 ? -15.781 -65.062 -15.297 1 89.38 58 THR A C 1
ATOM 466 O O . THR A 1 58 ? -15.219 -64.062 -15.672 1 89.38 58 THR A O 1
ATOM 469 N N . SER A 1 59 ? -16.969 -65.125 -14.781 1 90.31 59 SER A N 1
ATOM 470 C CA . SER A 1 59 ? -17.594 -63.844 -14.367 1 90.31 59 SER A CA 1
ATOM 471 C C . SER A 1 59 ? -16.719 -63.094 -13.367 1 90.31 59 SER A C 1
ATOM 473 O O . SER A 1 59 ? -16.562 -61.875 -13.461 1 90.31 59 SER A O 1
ATOM 475 N N . ALA A 1 60 ? -16.188 -63.781 -12.484 1 90.38 60 ALA A N 1
ATOM 476 C CA . ALA A 1 60 ? -15.242 -63.219 -11.531 1 90.38 60 ALA A CA 1
ATOM 477 C C . ALA A 1 60 ? -14 -62.656 -12.242 1 90.38 60 ALA A C 1
ATOM 479 O O . ALA A 1 60 ? -13.461 -61.625 -11.859 1 90.38 60 ALA A O 1
ATOM 480 N N . GLY A 1 61 ? -13.617 -63.438 -13.227 1 92.38 61 GLY A N 1
ATOM 481 C CA . GLY A 1 61 ? -12.492 -62.969 -14.039 1 92.38 61 GLY A CA 1
ATOM 482 C C . GLY A 1 61 ? -12.758 -61.688 -14.758 1 92.38 61 GLY A C 1
ATOM 483 O O . GLY A 1 61 ? -11.898 -60.781 -14.789 1 92.38 61 GLY A O 1
ATOM 484 N N . GLU A 1 62 ? -13.883 -61.531 -15.281 1 90.75 62 GLU A N 1
ATOM 485 C CA . GLU A 1 62 ? -14.273 -60.312 -15.977 1 90.75 62 GLU A CA 1
ATOM 486 C C . GLU A 1 62 ? -14.312 -59.125 -15.031 1 90.75 62 GLU A C 1
ATOM 488 O O . GLU A 1 62 ? -13.836 -58.031 -15.375 1 90.75 62 GLU A O 1
ATOM 493 N N . ASP A 1 63 ? -14.805 -59.312 -13.906 1 87.69 63 ASP A N 1
ATOM 494 C CA . ASP A 1 63 ? -14.828 -58.25 -12.883 1 87.69 63 ASP A CA 1
ATOM 495 C C . ASP A 1 63 ? -13.414 -57.906 -12.438 1 87.69 63 ASP A C 1
ATOM 497 O O . ASP A 1 63 ? -13.102 -56.719 -12.258 1 87.69 63 ASP A O 1
ATOM 501 N N . PHE A 1 64 ? -12.656 -58.906 -12.312 1 89.06 64 PHE A N 1
ATOM 502 C CA . PHE A 1 64 ? -11.297 -58.688 -11.82 1 89.06 64 PHE A CA 1
ATOM 503 C C . PHE A 1 64 ? -10.453 -58 -12.867 1 89.06 64 PHE A C 1
ATOM 505 O O . PHE A 1 64 ? -9.555 -57.219 -12.523 1 89.06 64 PHE A O 1
ATOM 512 N N . VAL A 1 65 ? -10.758 -58.188 -14.148 1 89.5 65 VAL A N 1
ATOM 513 C CA . VAL A 1 65 ? -10.078 -57.469 -15.219 1 89.5 65 VAL A CA 1
ATOM 514 C C . VAL A 1 65 ? -10.281 -55.969 -15.016 1 89.5 65 VAL A C 1
ATOM 516 O O . VAL A 1 65 ? -9.32 -55.188 -15.086 1 89.5 65 VAL A O 1
ATOM 519 N N . VAL A 1 66 ? -11.484 -55.594 -14.711 1 87.19 66 VAL A N 1
ATOM 520 C CA . VAL A 1 66 ? -11.828 -54.188 -14.523 1 87.19 66 VAL A CA 1
ATOM 521 C C . VAL A 1 66 ? -11.062 -53.625 -13.32 1 87.19 66 VAL A C 1
ATOM 523 O O . VAL A 1 66 ? -10.445 -52.562 -13.414 1 87.19 66 VAL A O 1
ATOM 526 N N . GLN A 1 67 ? -11.008 -54.375 -12.281 1 85.38 67 GLN A N 1
ATOM 527 C CA . GLN A 1 67 ? -10.352 -53.938 -11.062 1 85.38 67 GLN A CA 1
ATOM 528 C C . GLN A 1 67 ? -8.836 -53.906 -11.227 1 85.38 67 GLN A C 1
ATOM 530 O O . GLN A 1 67 ? -8.164 -52.969 -10.797 1 85.38 67 GLN A O 1
ATOM 535 N N . ALA A 1 68 ? -8.344 -54.938 -11.844 1 86.94 68 ALA A N 1
ATOM 536 C CA . ALA A 1 68 ? -6.898 -55.062 -12.055 1 86.94 68 ALA A CA 1
ATOM 537 C C . ALA A 1 68 ? -6.383 -53.906 -12.938 1 86.94 68 ALA A C 1
ATOM 539 O O . ALA A 1 68 ? -5.352 -53.312 -12.641 1 86.94 68 ALA A O 1
ATOM 540 N N . ARG A 1 69 ? -7.055 -53.625 -13.969 1 86 69 ARG A N 1
ATOM 541 C CA . ARG A 1 69 ? -6.684 -52.5 -14.852 1 86 69 ARG A CA 1
ATOM 542 C C . ARG A 1 69 ? -6.711 -51.188 -14.109 1 86 69 ARG A C 1
ATOM 544 O O . ARG A 1 69 ? -5.812 -50.344 -14.273 1 86 69 ARG A O 1
ATOM 551 N N . ALA A 1 70 ? -7.703 -50.969 -13.242 1 85.25 70 ALA A N 1
ATOM 552 C CA . ALA A 1 70 ? -7.828 -49.719 -12.469 1 85.25 70 ALA A CA 1
ATOM 553 C C . ALA A 1 70 ? -6.656 -49.562 -11.5 1 85.25 70 ALA A C 1
ATOM 555 O O . ALA A 1 70 ? -6.102 -48.469 -11.367 1 85.25 70 ALA A O 1
ATOM 556 N N . VAL A 1 71 ? -6.297 -50.656 -10.852 1 80.44 71 VAL A N 1
ATOM 557 C CA . VAL A 1 71 ? -5.199 -50.625 -9.891 1 80.44 71 VAL A CA 1
ATOM 558 C C . VAL A 1 71 ? -3.891 -50.312 -10.617 1 80.44 71 VAL A C 1
ATOM 560 O O . VAL A 1 71 ? -3.105 -49.469 -10.164 1 80.44 71 VAL A O 1
ATOM 563 N N . LEU A 1 72 ? -3.604 -50.969 -11.766 1 82.19 72 LEU A N 1
ATOM 564 C CA . LEU A 1 72 ? -2.365 -50.75 -12.5 1 82.19 72 LEU A CA 1
ATOM 565 C C . LEU A 1 72 ? -2.307 -49.344 -13.07 1 82.19 72 LEU A C 1
ATOM 567 O O . LEU A 1 72 ? -1.25 -48.688 -13.062 1 82.19 72 LEU A O 1
ATOM 571 N N . ALA A 1 73 ? -3.432 -48.844 -13.508 1 82.94 73 ALA A N 1
ATOM 572 C CA . ALA A 1 73 ? -3.508 -47.469 -14.008 1 82.94 73 ALA A CA 1
ATOM 573 C C . ALA A 1 73 ? -3.205 -46.469 -12.898 1 82.94 73 ALA A C 1
ATOM 575 O O . ALA A 1 73 ? -2.449 -45.5 -13.109 1 82.94 73 ALA A O 1
ATOM 576 N N . ARG A 1 74 ? -3.779 -46.719 -11.727 1 82.75 74 ARG A N 1
ATOM 577 C CA . ARG A 1 74 ? -3.533 -45.812 -10.594 1 82.75 74 ARG A CA 1
ATOM 578 C C . ARG A 1 74 ? -2.072 -45.875 -10.156 1 82.75 74 ARG A C 1
ATOM 580 O O . ARG A 1 74 ? -1.491 -44.875 -9.773 1 82.75 74 ARG A O 1
ATOM 587 N N . PHE A 1 75 ? -1.53 -47.094 -10.195 1 74.06 75 PHE A N 1
ATOM 588 C CA . PHE A 1 75 ? -0.123 -47.25 -9.867 1 74.06 75 PHE A CA 1
ATOM 589 C C . PHE A 1 75 ? 0.767 -46.469 -10.82 1 74.06 75 PHE A C 1
ATOM 591 O O . PHE A 1 75 ? 1.669 -45.75 -10.383 1 74.06 75 PHE A O 1
ATOM 598 N N . GLU A 1 76 ? 0.555 -46.562 -12.109 1 78.25 76 GLU A N 1
ATOM 599 C CA . GLU A 1 76 ? 1.325 -45.844 -13.109 1 78.25 76 GLU A CA 1
ATOM 600 C C . GLU A 1 76 ? 1.167 -44.344 -12.953 1 78.25 76 GLU A C 1
ATOM 602 O O . GLU A 1 76 ? 2.135 -43.594 -13.102 1 78.25 76 GLU A O 1
ATOM 607 N N . GLN A 1 77 ? -0.001 -43.938 -12.562 1 78.81 77 GLN A N 1
ATOM 608 C CA . GLN A 1 77 ? -0.256 -42.531 -12.305 1 78.81 77 GLN A CA 1
ATOM 609 C C . GLN A 1 77 ? 0.56 -42.031 -11.109 1 78.81 77 GLN A C 1
ATOM 611 O O . GLN A 1 77 ? 1.095 -40.906 -11.141 1 78.81 77 GLN A O 1
ATOM 616 N N . ALA A 1 78 ? 0.67 -42.812 -10.125 1 75.25 78 ALA A N 1
ATOM 617 C CA . ALA A 1 78 ? 1.443 -42.469 -8.938 1 75.25 78 ALA A CA 1
ATOM 618 C C . ALA A 1 78 ? 2.928 -42.344 -9.266 1 75.25 78 ALA A C 1
ATOM 620 O O . ALA A 1 78 ? 3.6 -41.406 -8.797 1 75.25 78 ALA A O 1
ATOM 621 N N . ILE A 1 79 ? 3.439 -43.25 -10.023 1 69.75 79 ILE A N 1
ATOM 622 C CA . ILE A 1 79 ? 4.836 -43.219 -10.453 1 69.75 79 ILE A CA 1
ATOM 623 C C . ILE A 1 79 ? 5.082 -41.938 -11.273 1 69.75 79 ILE A C 1
ATOM 625 O O . ILE A 1 79 ? 6.051 -41.219 -11.031 1 69.75 79 ILE A O 1
ATOM 629 N N . ASP A 1 80 ? 4.168 -41.688 -12.117 1 71.81 80 ASP A N 1
ATOM 630 C CA . ASP A 1 80 ? 4.281 -40.5 -12.969 1 71.81 80 ASP A CA 1
ATOM 631 C C . ASP A 1 80 ? 4.242 -39.219 -12.133 1 71.81 80 ASP A C 1
ATOM 633 O O . ASP A 1 80 ? 5.031 -38.312 -12.359 1 71.81 80 ASP A O 1
ATOM 637 N N . ALA A 1 81 ? 3.404 -39.156 -11.164 1 71.44 81 ALA A N 1
ATOM 638 C CA . ALA A 1 81 ? 3.324 -38.031 -10.266 1 71.44 81 ALA A CA 1
ATOM 639 C C . ALA A 1 81 ? 4.629 -37.844 -9.492 1 71.44 81 ALA A C 1
ATOM 641 O O . ALA A 1 81 ? 5.102 -36.719 -9.328 1 71.44 81 ALA A O 1
ATOM 642 N N . GLY A 1 82 ? 5.148 -38.875 -9.031 1 72.31 82 GLY A N 1
ATOM 643 C CA . GLY A 1 82 ? 6.43 -38.812 -8.344 1 72.31 82 GLY A CA 1
ATOM 644 C C . GLY A 1 82 ? 7.559 -38.312 -9.227 1 72.31 82 GLY A C 1
ATOM 645 O O . GLY A 1 82 ? 8.367 -37.5 -8.797 1 72.31 82 GLY A O 1
ATOM 646 N N . ARG A 1 83 ? 7.578 -38.875 -10.422 1 72.06 83 ARG A N 1
ATOM 647 C CA . ARG A 1 83 ? 8.586 -38.438 -11.375 1 72.06 83 ARG A CA 1
ATOM 648 C C . ARG A 1 83 ? 8.43 -36.969 -11.68 1 72.06 83 ARG A C 1
ATOM 650 O O . ARG A 1 83 ? 9.422 -36.219 -11.719 1 72.06 83 ARG A O 1
ATOM 657 N N . ARG A 1 84 ? 7.211 -36.562 -11.883 1 70.88 84 ARG A N 1
ATOM 658 C CA . ARG A 1 84 ? 6.926 -35.156 -12.156 1 70.88 84 ARG A CA 1
ATOM 659 C C . ARG A 1 84 ? 7.336 -34.281 -10.977 1 70.88 84 ARG A C 1
ATOM 661 O O . ARG A 1 84 ? 7.883 -33.188 -11.172 1 70.88 84 ARG A O 1
ATOM 668 N N . ALA A 1 85 ? 7.074 -34.688 -9.828 1 75.5 85 ALA A N 1
ATOM 669 C CA . ALA A 1 85 ? 7.5 -34 -8.633 1 75.5 85 ALA A CA 1
ATOM 670 C C . ALA A 1 85 ? 9.023 -33.875 -8.562 1 75.5 85 ALA A C 1
ATOM 672 O O . ALA A 1 85 ? 9.562 -32.844 -8.219 1 75.5 85 ALA A O 1
ATOM 673 N N . GLY A 1 86 ? 9.617 -35 -8.891 1 80.44 86 GLY A N 1
ATOM 674 C CA . GLY A 1 86 ? 11.07 -35.031 -8.906 1 80.44 86 GLY A CA 1
ATOM 675 C C . GLY A 1 86 ? 11.68 -34.062 -9.914 1 80.44 86 GLY A C 1
ATOM 676 O O . GLY A 1 86 ? 12.766 -33.531 -9.688 1 80.44 86 GLY A O 1
ATOM 677 N N . ARG A 1 87 ? 10.906 -33.844 -10.984 1 77.88 87 ARG A N 1
ATOM 678 C CA . ARG A 1 87 ? 11.375 -32.938 -12.023 1 77.88 87 ARG A CA 1
ATOM 679 C C . ARG A 1 87 ? 10.93 -31.5 -11.742 1 77.88 87 ARG A C 1
ATOM 681 O O . ARG A 1 87 ? 11.258 -30.578 -12.492 1 77.88 87 ARG A O 1
ATOM 688 N N . GLY A 1 88 ? 10.125 -31.359 -10.75 1 84.19 88 GLY A N 1
ATOM 689 C CA . GLY A 1 88 ? 9.672 -30.031 -10.383 1 84.19 88 GLY A CA 1
ATOM 690 C C . GLY A 1 88 ? 8.453 -29.578 -11.164 1 84.19 88 GLY A C 1
ATOM 691 O O . GLY A 1 88 ? 8.188 -28.375 -11.258 1 84.19 88 GLY A O 1
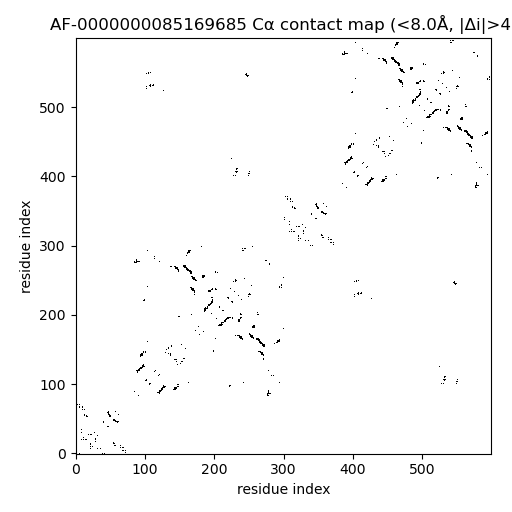ATOM 692 N N . GLU A 1 89 ? 7.789 -30.516 -11.766 1 84.5 89 GLU A N 1
ATOM 693 C CA . GLU A 1 89 ? 6.586 -30.203 -12.531 1 84.5 89 GLU A CA 1
ATOM 694 C C . GLU A 1 89 ? 5.371 -30.062 -11.617 1 84.5 89 GLU A C 1
ATOM 696 O O . GLU A 1 89 ? 4.328 -29.547 -12.031 1 84.5 89 GLU A O 1
ATOM 701 N N . MET A 1 90 ? 5.57 -30.531 -10.367 1 83.12 90 MET A N 1
ATOM 702 C CA . MET A 1 90 ? 4.617 -30.359 -9.273 1 83.12 90 MET A CA 1
ATOM 703 C C . MET A 1 90 ? 5.32 -29.859 -8.016 1 83.12 90 MET A C 1
ATOM 705 O O . MET A 1 90 ? 6.543 -29.953 -7.906 1 83.12 90 MET A O 1
ATOM 709 N N . GLY A 1 91 ? 4.566 -29.281 -7.141 1 89 91 GLY A N 1
ATOM 710 C CA . GLY A 1 91 ? 5.145 -28.766 -5.902 1 89 91 GLY A CA 1
ATOM 711 C C . GLY A 1 91 ? 4.672 -27.375 -5.551 1 89 91 GLY A C 1
ATOM 712 O O . GLY A 1 91 ? 3.621 -26.922 -6.02 1 89 91 GLY A O 1
ATOM 713 N N . ARG A 1 92 ? 5.461 -26.812 -4.594 1 91.31 92 ARG A N 1
ATOM 714 C CA . ARG A 1 92 ? 5.078 -25.5 -4.078 1 91.31 92 ARG A CA 1
ATOM 715 C C . ARG A 1 92 ? 6.281 -24.562 -4.023 1 91.31 92 ARG A C 1
ATOM 717 O O . ARG A 1 92 ? 7.391 -24.984 -3.689 1 91.31 92 ARG A O 1
ATOM 724 N N . VAL A 1 93 ? 6.062 -23.359 -4.379 1 96.25 93 VAL A N 1
ATOM 725 C CA . VAL A 1 93 ? 7.078 -22.312 -4.277 1 96.25 93 VAL A CA 1
ATOM 726 C C . VAL A 1 93 ? 6.527 -21.125 -3.488 1 96.25 93 VAL A C 1
ATOM 728 O O . VAL A 1 93 ? 5.461 -20.594 -3.811 1 96.25 93 VAL A O 1
ATOM 731 N N . GLU A 1 94 ? 7.227 -20.703 -2.418 1 95.44 94 GLU A N 1
ATOM 732 C CA . GLU A 1 94 ? 6.875 -19.531 -1.616 1 95.44 94 GLU A CA 1
ATOM 733 C C . GLU A 1 94 ? 7.699 -18.312 -2.025 1 95.44 94 GLU A C 1
ATOM 735 O O . GLU A 1 94 ? 8.922 -18.312 -1.863 1 95.44 94 GLU A O 1
ATOM 740 N N . VAL A 1 95 ? 6.949 -17.266 -2.473 1 97.19 95 VAL A N 1
ATOM 741 C CA . VAL A 1 95 ? 7.613 -16.078 -2.984 1 97.19 95 VAL A CA 1
ATOM 742 C C . VAL A 1 95 ? 7.273 -14.875 -2.102 1 97.19 95 VAL A C 1
ATOM 744 O O . VAL A 1 95 ? 6.105 -14.633 -1.798 1 97.19 95 VAL A O 1
ATOM 747 N N . GLY A 1 96 ? 8.312 -14.18 -1.604 1 96.19 96 GLY A N 1
ATOM 748 C CA . GLY A 1 96 ? 8.156 -12.891 -0.961 1 96.19 96 GLY A CA 1
ATOM 749 C C . GLY A 1 96 ? 8.594 -11.727 -1.838 1 96.19 96 GLY A C 1
ATOM 750 O O . GLY A 1 96 ? 9.508 -11.875 -2.652 1 96.19 96 GLY A O 1
ATOM 751 N N . TYR A 1 97 ? 7.91 -10.625 -1.668 1 95.38 97 TYR A N 1
ATOM 752 C CA . TYR A 1 97 ? 8.297 -9.508 -2.52 1 95.38 97 TYR A CA 1
ATOM 753 C C . TYR A 1 97 ? 8.07 -8.18 -1.813 1 95.38 97 TYR A C 1
ATOM 755 O O . TYR A 1 97 ? 7.332 -8.109 -0.827 1 95.38 97 TYR A O 1
ATOM 763 N N . VAL A 1 98 ? 8.773 -7.191 -2.334 1 93.25 98 VAL A N 1
ATOM 764 C CA . VAL A 1 98 ? 8.516 -5.805 -1.951 1 93.25 98 VAL A CA 1
ATOM 765 C C . VAL A 1 98 ? 7.746 -5.094 -3.061 1 93.25 98 VAL A C 1
ATOM 767 O O . VAL A 1 98 ? 7.676 -5.586 -4.191 1 93.25 98 VAL A O 1
ATOM 770 N N . GLY A 1 99 ? 7.227 -3.934 -2.758 1 91.75 99 GLY A N 1
ATOM 771 C CA . GLY A 1 99 ? 6.367 -3.199 -3.674 1 91.75 99 GLY A CA 1
ATOM 772 C C . GLY A 1 99 ? 7.027 -2.91 -5.008 1 91.75 99 GLY A C 1
ATOM 773 O O . GLY A 1 99 ? 6.391 -3.021 -6.059 1 91.75 99 GLY A O 1
ATOM 774 N N . SER A 1 100 ? 8.297 -2.633 -5.035 1 92.44 100 SER A N 1
ATOM 775 C CA . SER A 1 100 ? 9.023 -2.264 -6.246 1 92.44 100 SER A CA 1
ATOM 776 C C . SER A 1 100 ? 8.992 -3.393 -7.273 1 92.44 100 SER A C 1
ATOM 778 O O . SER A 1 100 ? 9.008 -3.143 -8.477 1 92.44 100 SER A O 1
ATOM 780 N N . ALA A 1 101 ? 8.945 -4.586 -6.77 1 94.62 101 ALA A N 1
ATOM 781 C CA . ALA A 1 101 ? 8.914 -5.738 -7.668 1 94.62 101 ALA A CA 1
ATOM 782 C C . ALA A 1 101 ? 7.613 -5.773 -8.469 1 94.62 101 ALA A C 1
ATOM 784 O O . ALA A 1 101 ? 7.602 -6.203 -9.625 1 94.62 101 ALA A O 1
ATOM 785 N N . VAL A 1 102 ? 6.543 -5.332 -7.891 1 94.44 102 VAL A N 1
ATOM 786 C CA . VAL A 1 102 ? 5.227 -5.336 -8.531 1 94.44 102 VAL A CA 1
ATOM 787 C C . VAL A 1 102 ? 5.07 -4.09 -9.398 1 94.44 102 VAL A C 1
ATOM 789 O O . VAL A 1 102 ? 4.562 -4.168 -10.516 1 94.44 102 VAL A O 1
ATOM 792 N N . PHE A 1 103 ? 5.586 -2.953 -8.953 1 93.06 103 PHE A N 1
ATOM 793 C CA . PHE A 1 103 ? 5.414 -1.69 -9.664 1 93.06 103 PHE A CA 1
ATOM 794 C C . PHE A 1 103 ? 6.172 -1.702 -10.984 1 93.06 103 PHE A C 1
ATOM 796 O O . PHE A 1 103 ? 5.703 -1.146 -11.977 1 93.06 103 PHE A O 1
ATOM 803 N N . GLY A 1 104 ? 7.223 -2.387 -11 1 91.94 104 GLY A N 1
ATOM 804 C CA . GLY A 1 104 ? 8.008 -2.479 -12.219 1 91.94 104 GLY A CA 1
ATOM 805 C C . GLY A 1 104 ? 7.527 -3.572 -13.156 1 91.94 104 GLY A C 1
ATOM 806 O O . GLY A 1 104 ? 8.023 -3.697 -14.281 1 91.94 104 GLY A O 1
ATOM 807 N N . GLY A 1 105 ? 6.648 -4.414 -12.664 1 94.38 105 GLY A N 1
ATOM 808 C CA . GLY A 1 105 ? 6.082 -5.461 -13.5 1 94.38 105 GLY A CA 1
ATOM 809 C C . GLY A 1 105 ? 6.926 -6.719 -13.531 1 94.38 105 GLY A C 1
ATOM 810 O O . GLY A 1 105 ? 6.523 -7.73 -14.117 1 94.38 105 GLY A O 1
ATOM 811 N N . ILE A 1 106 ? 8.031 -6.703 -12.898 1 95.38 106 ILE A N 1
ATOM 812 C CA . ILE A 1 106 ? 8.984 -7.797 -13.039 1 95.38 106 ILE A CA 1
ATOM 813 C C . ILE A 1 106 ? 8.445 -9.047 -12.336 1 95.38 106 ILE A C 1
ATOM 815 O O . ILE A 1 106 ? 8.641 -10.164 -12.812 1 95.38 106 ILE A O 1
ATOM 819 N N . LEU A 1 107 ? 7.812 -8.867 -11.188 1 96.31 107 LEU A N 1
ATOM 820 C CA . LEU A 1 107 ? 7.23 -10.008 -10.5 1 96.31 107 LEU A CA 1
ATOM 821 C C . LEU A 1 107 ? 6.172 -10.688 -11.359 1 96.31 107 LEU A C 1
ATOM 823 O O . LEU A 1 107 ? 6.195 -11.914 -11.539 1 96.31 107 LEU A O 1
ATOM 827 N N . GLN A 1 108 ? 5.293 -9.875 -11.922 1 94.88 108 GLN A N 1
ATOM 828 C CA . GLN A 1 108 ? 4.227 -10.375 -12.781 1 94.88 108 GLN A CA 1
ATOM 829 C C . GLN A 1 108 ? 4.797 -11.148 -13.969 1 94.88 108 GLN A C 1
ATOM 831 O O . GLN A 1 108 ? 4.34 -12.25 -14.273 1 94.88 108 GLN A O 1
ATOM 836 N N . GLN A 1 109 ? 5.75 -10.562 -14.555 1 94.38 109 GLN A N 1
ATOM 837 C CA . GLN A 1 109 ? 6.383 -11.164 -15.719 1 94.38 109 GLN A CA 1
ATOM 838 C C . GLN A 1 109 ? 6.984 -12.523 -15.383 1 94.38 109 GLN A C 1
ATOM 840 O O . GLN A 1 109 ? 6.746 -13.508 -16.078 1 94.38 109 GLN A O 1
ATOM 845 N N . GLN A 1 110 ? 7.703 -12.586 -14.289 1 95.94 110 GLN A N 1
ATOM 846 C CA . GLN A 1 110 ? 8.391 -13.805 -13.891 1 95.94 110 GLN A CA 1
ATOM 847 C C . GLN A 1 110 ? 7.402 -14.891 -13.469 1 95.94 110 GLN A C 1
ATOM 849 O O . GLN A 1 110 ? 7.551 -16.047 -13.844 1 95.94 110 GLN A O 1
ATOM 854 N N . LEU A 1 111 ? 6.426 -14.531 -12.688 1 95.38 111 LEU A N 1
ATOM 855 C CA . LEU A 1 111 ? 5.453 -15.5 -12.195 1 95.38 111 LEU A CA 1
ATOM 856 C C . LEU A 1 111 ? 4.602 -16.031 -13.344 1 95.38 111 LEU A C 1
ATOM 858 O O . LEU A 1 111 ? 4.324 -17.234 -13.406 1 95.38 111 LEU A O 1
ATOM 862 N N . SER A 1 112 ? 4.168 -15.133 -14.227 1 91.62 112 SER A N 1
ATOM 863 C CA . SER A 1 112 ? 3.365 -15.547 -15.367 1 91.62 112 SER A CA 1
ATOM 864 C C . SER A 1 112 ? 4.125 -16.531 -16.25 1 91.62 112 SER A C 1
ATOM 866 O O . SER A 1 112 ? 3.594 -17.578 -16.609 1 91.62 112 SER A O 1
ATOM 868 N N . ALA A 1 113 ? 5.359 -16.25 -16.547 1 92.75 113 ALA A N 1
ATOM 869 C CA . ALA A 1 113 ? 6.188 -17.125 -17.359 1 92.75 113 ALA A CA 1
ATOM 870 C C . ALA A 1 113 ? 6.375 -18.484 -16.688 1 92.75 113 ALA A C 1
ATOM 872 O O . ALA A 1 113 ? 6.289 -19.531 -17.359 1 92.75 113 ALA A O 1
ATOM 873 N N . PHE A 1 114 ? 6.578 -18.5 -15.391 1 95.88 114 PHE A N 1
ATOM 874 C CA . PHE A 1 114 ? 6.797 -19.75 -14.656 1 95.88 114 PHE A CA 1
ATOM 875 C C . PHE A 1 114 ? 5.531 -20.594 -14.641 1 95.88 114 PHE A C 1
ATOM 877 O O . PHE A 1 114 ? 5.586 -21.812 -14.883 1 95.88 114 PHE A O 1
ATOM 884 N N . ARG A 1 115 ? 4.418 -19.969 -14.43 1 92.38 115 ARG A N 1
ATOM 885 C CA . ARG A 1 115 ? 3.148 -20.688 -14.359 1 92.38 115 ARG A CA 1
ATOM 886 C C . ARG A 1 115 ? 2.777 -21.281 -15.719 1 92.38 115 ARG A C 1
ATOM 888 O O . ARG A 1 115 ? 2.16 -22.344 -15.781 1 92.38 115 ARG A O 1
ATOM 895 N N . GLN A 1 116 ? 3.113 -20.594 -16.75 1 90.94 116 GLN A N 1
ATOM 896 C CA . GLN A 1 116 ? 2.861 -21.109 -18.078 1 90.94 116 GLN A CA 1
ATOM 897 C C . GLN A 1 116 ? 3.691 -22.359 -18.359 1 90.94 116 GLN A C 1
ATOM 899 O O . GLN A 1 116 ? 3.195 -23.328 -18.938 1 90.94 116 GLN A O 1
ATOM 904 N N . ARG A 1 117 ? 4.891 -22.391 -17.875 1 93.56 117 ARG A N 1
ATOM 905 C CA . ARG A 1 117 ? 5.809 -23.5 -18.109 1 93.56 117 ARG A CA 1
ATOM 906 C C . ARG A 1 117 ? 5.531 -24.641 -17.141 1 93.56 117 ARG A C 1
ATOM 908 O O . ARG A 1 117 ? 5.68 -25.812 -17.516 1 93.56 117 ARG A O 1
ATOM 915 N N . TRP A 1 118 ? 5.203 -24.297 -15.914 1 94.25 118 TRP A N 1
ATOM 916 C CA . TRP A 1 118 ? 4.938 -25.297 -14.875 1 94.25 118 TRP A CA 1
ATOM 917 C C . TRP A 1 118 ? 3.562 -25.078 -14.258 1 94.25 118 TRP A C 1
ATOM 919 O O . TRP A 1 118 ? 3.451 -24.75 -13.078 1 94.25 118 TRP A O 1
ATOM 929 N N . PRO A 1 119 ? 2.52 -25.391 -14.977 1 92.31 119 PRO A N 1
ATOM 930 C CA . PRO A 1 119 ? 1.157 -25.047 -14.562 1 92.31 119 PRO A CA 1
ATOM 931 C C . PRO A 1 119 ? 0.699 -25.828 -13.336 1 92.31 119 PRO A C 1
ATOM 933 O O . PRO A 1 119 ? -0.271 -25.453 -12.68 1 92.31 119 PRO A O 1
ATOM 936 N N . GLN A 1 120 ? 1.36 -26.938 -12.984 1 92.19 120 GLN A N 1
ATOM 937 C CA . GLN A 1 120 ? 0.911 -27.75 -11.867 1 92.19 120 GLN A CA 1
ATOM 938 C C . GLN A 1 120 ? 1.64 -27.375 -10.578 1 92.19 120 GLN A C 1
ATOM 940 O O . GLN A 1 120 ? 1.345 -27.922 -9.516 1 92.19 120 GLN A O 1
ATOM 945 N N . VAL A 1 121 ? 2.611 -26.453 -10.648 1 92.38 121 VAL A N 1
ATOM 946 C CA . VAL A 1 121 ? 3.293 -25.969 -9.453 1 92.38 121 VAL A CA 1
ATOM 947 C C . VAL A 1 121 ? 2.461 -24.875 -8.797 1 92.38 121 VAL A C 1
ATOM 949 O O . VAL A 1 121 ? 2.014 -23.938 -9.461 1 92.38 121 VAL A O 1
ATOM 952 N N . LEU A 1 122 ? 2.186 -25 -7.535 1 90.75 122 LEU A N 1
ATOM 953 C CA . LEU A 1 122 ? 1.477 -23.984 -6.773 1 90.75 122 LEU A CA 1
ATOM 954 C C . LEU A 1 122 ? 2.434 -22.891 -6.312 1 90.75 122 LEU A C 1
ATOM 956 O O . LEU A 1 122 ? 3.361 -23.156 -5.547 1 90.75 122 LEU A O 1
ATOM 960 N N . VAL A 1 123 ? 2.205 -21.672 -6.777 1 93.88 123 VAL A N 1
ATOM 961 C CA . VAL A 1 123 ? 3.051 -20.547 -6.41 1 93.88 123 VAL A CA 1
ATOM 962 C C . VAL A 1 123 ? 2.279 -19.594 -5.492 1 93.88 123 VAL A C 1
ATOM 964 O O . VAL A 1 123 ? 1.212 -19.094 -5.863 1 93.88 123 VAL A O 1
ATOM 967 N N . HIS A 1 124 ? 2.773 -19.359 -4.312 1 90.75 124 HIS A N 1
ATOM 968 C CA . HIS A 1 124 ? 2.219 -18.391 -3.381 1 90.75 124 HIS A CA 1
ATOM 969 C C . HIS A 1 124 ? 3.119 -17.172 -3.264 1 90.75 124 HIS A C 1
ATOM 971 O O . HIS A 1 124 ? 4.301 -17.297 -2.939 1 90.75 124 HIS A O 1
ATOM 977 N N . ALA A 1 125 ? 2.553 -16.047 -3.539 1 93.25 125 ALA A N 1
ATOM 978 C CA . ALA A 1 125 ? 3.307 -14.797 -3.467 1 93.25 125 ALA A CA 1
ATOM 979 C C . ALA A 1 125 ? 2.652 -13.82 -2.498 1 93.25 125 ALA A C 1
ATOM 981 O O . ALA A 1 125 ? 1.438 -13.609 -2.543 1 93.25 125 ALA A O 1
ATOM 982 N N . ARG A 1 126 ? 3.525 -13.195 -1.624 1 88.94 126 ARG A N 1
ATOM 983 C CA . ARG A 1 126 ? 3.014 -12.203 -0.686 1 88.94 126 ARG A CA 1
ATOM 984 C C . ARG A 1 126 ? 4.035 -11.102 -0.448 1 88.94 126 ARG A C 1
ATOM 986 O O . ARG A 1 126 ? 5.242 -11.328 -0.564 1 88.94 126 ARG A O 1
ATOM 993 N N . GLU A 1 127 ? 3.508 -9.969 -0.147 1 90.44 127 GLU A N 1
ATOM 994 C CA . GLU A 1 127 ? 4.387 -8.867 0.234 1 90.44 127 GLU A CA 1
ATOM 995 C C . GLU A 1 127 ? 4.957 -9.078 1.635 1 90.44 127 GLU A C 1
ATOM 997 O O . GLU A 1 127 ? 4.254 -9.547 2.533 1 90.44 127 GLU A O 1
ATOM 1002 N N . TRP A 1 128 ? 6.25 -8.727 1.823 1 90.31 128 TRP A N 1
ATOM 1003 C CA . TRP A 1 128 ? 6.961 -8.82 3.094 1 90.31 128 TRP A CA 1
ATOM 1004 C C . TRP A 1 128 ? 7.723 -7.535 3.387 1 90.31 128 TRP A C 1
ATOM 1006 O O . TRP A 1 128 ? 8.141 -6.832 2.463 1 90.31 128 TRP A O 1
ATOM 1016 N N . PRO A 1 129 ? 7.859 -7.211 4.699 1 89.69 129 PRO A N 1
ATOM 1017 C CA . PRO A 1 129 ? 8.836 -6.164 5.004 1 89.69 129 PRO A CA 1
ATOM 1018 C C . PRO A 1 129 ? 10.242 -6.512 4.512 1 89.69 129 PRO A C 1
ATOM 1020 O O . PRO A 1 129 ? 10.727 -7.621 4.754 1 89.69 129 PRO A O 1
ATOM 1023 N N . MET A 1 130 ? 10.828 -5.641 3.904 1 91.75 130 MET A N 1
ATOM 1024 C CA . MET A 1 130 ? 12.078 -5.875 3.189 1 91.75 130 MET A CA 1
ATOM 1025 C C . MET A 1 130 ? 13.148 -6.43 4.125 1 91.75 130 MET A C 1
ATOM 1027 O O . MET A 1 130 ? 13.875 -7.355 3.764 1 91.75 130 MET A O 1
ATOM 1031 N N . LEU A 1 131 ? 13.211 -5.941 5.344 1 88.19 131 LEU A N 1
ATOM 1032 C CA . LEU A 1 131 ? 14.273 -6.289 6.281 1 88.19 131 LEU A CA 1
ATOM 1033 C C . LEU A 1 131 ? 14.102 -7.723 6.777 1 88.19 131 LEU A C 1
ATOM 1035 O O . LEU A 1 131 ? 15.031 -8.297 7.352 1 88.19 131 LEU A O 1
ATOM 1039 N N . GLN A 1 132 ? 12.953 -8.328 6.555 1 92.62 132 GLN A N 1
ATOM 1040 C CA . GLN A 1 132 ? 12.695 -9.672 7.051 1 92.62 132 GLN A CA 1
ATOM 1041 C C . GLN A 1 132 ? 12.938 -10.711 5.965 1 92.62 132 GLN A C 1
ATOM 1043 O O . GLN A 1 132 ? 12.984 -11.914 6.246 1 92.62 132 GLN A O 1
ATOM 1048 N N . LEU A 1 133 ? 13.141 -10.305 4.793 1 94.88 133 LEU A N 1
ATOM 1049 C CA . LEU A 1 133 ? 13.164 -11.219 3.66 1 94.88 133 LEU A CA 1
ATOM 1050 C C . LEU A 1 133 ? 14.383 -12.133 3.721 1 94.88 133 LEU A C 1
ATOM 1052 O O . LEU A 1 133 ? 14.273 -13.336 3.461 1 94.88 133 LEU A O 1
ATOM 1056 N N . GLY A 1 134 ? 15.5 -11.594 4.102 1 94.31 134 GLY A N 1
ATOM 1057 C CA . GLY A 1 134 ? 16.688 -12.422 4.207 1 94.31 134 GLY A CA 1
ATOM 1058 C C . GLY A 1 134 ? 16.562 -13.539 5.227 1 94.31 134 GLY A C 1
ATOM 1059 O O . GLY A 1 134 ? 16.828 -14.703 4.918 1 94.31 134 GLY A O 1
ATOM 1060 N N . ALA A 1 135 ? 16.141 -13.18 6.402 1 93 135 ALA A N 1
ATOM 1061 C CA . ALA A 1 135 ? 15.945 -14.156 7.469 1 93 135 ALA A CA 1
ATOM 1062 C C . ALA A 1 135 ? 14.898 -15.195 7.074 1 93 135 ALA A C 1
ATOM 1064 O O . ALA A 1 135 ? 15.062 -16.391 7.355 1 93 135 ALA A O 1
ATOM 1065 N N . ALA A 1 136 ? 13.867 -14.742 6.391 1 94.19 136 ALA A N 1
ATOM 1066 C CA . ALA A 1 136 ? 12.805 -15.641 5.965 1 94.19 136 ALA A CA 1
ATOM 1067 C C . ALA A 1 136 ? 13.328 -16.672 4.969 1 94.19 136 ALA A C 1
ATOM 1069 O O . ALA A 1 136 ? 12.898 -17.828 4.984 1 94.19 136 ALA A O 1
ATOM 1070 N N . LEU A 1 137 ? 14.219 -16.297 4.129 1 95.88 137 LEU A N 1
ATOM 1071 C CA . LEU A 1 137 ? 14.844 -17.219 3.18 1 95.88 137 LEU A CA 1
ATOM 1072 C C . LEU A 1 137 ? 15.727 -18.219 3.902 1 95.88 137 LEU A C 1
ATOM 1074 O O . LEU A 1 137 ? 15.664 -19.422 3.623 1 95.88 137 LEU A O 1
ATOM 1078 N N . GLU A 1 138 ? 16.5 -17.75 4.824 1 91.81 138 GLU A N 1
ATOM 1079 C CA . GLU A 1 138 ? 17.422 -18.609 5.551 1 91.81 138 GLU A CA 1
ATOM 1080 C C . GLU A 1 138 ? 16.672 -19.594 6.434 1 91.81 138 GLU A C 1
ATOM 1082 O O . GLU A 1 138 ? 17.109 -20.734 6.605 1 91.81 138 GLU A O 1
ATOM 1087 N N . GLU A 1 139 ? 15.508 -19.156 6.934 1 90.31 139 GLU A N 1
ATOM 1088 C CA . GLU A 1 139 ? 14.695 -20 7.812 1 90.31 139 GLU A CA 1
ATOM 1089 C C . GLU A 1 139 ? 13.812 -20.938 7.012 1 90.31 139 GLU A C 1
ATOM 1091 O O . GLU A 1 139 ? 13.125 -21.797 7.586 1 90.31 139 GLU A O 1
ATOM 1096 N N . GLY A 1 140 ? 13.727 -20.75 5.742 1 91.5 140 GLY A N 1
ATOM 1097 C CA . GLY A 1 140 ? 12.953 -21.641 4.887 1 91.5 140 GLY A CA 1
ATOM 1098 C C . GLY A 1 140 ? 11.492 -21.25 4.785 1 91.5 140 GLY A C 1
ATOM 1099 O O . GLY A 1 140 ? 10.68 -22 4.234 1 91.5 140 GLY A O 1
ATOM 1100 N N . LYS A 1 141 ? 11.141 -20.109 5.324 1 92.44 141 LYS A N 1
ATOM 1101 C CA . LYS A 1 141 ? 9.773 -19.609 5.23 1 92.44 141 LYS A CA 1
ATOM 1102 C C . LYS A 1 141 ? 9.461 -19.125 3.816 1 92.44 141 LYS A C 1
ATOM 1104 O O . LYS A 1 141 ? 8.305 -19.078 3.41 1 92.44 141 LYS A O 1
ATOM 1109 N N . LEU A 1 142 ? 10.516 -18.719 3.09 1 96.44 142 LEU A N 1
ATOM 1110 C CA . LEU A 1 142 ? 10.445 -18.297 1.693 1 96.44 142 LEU A CA 1
ATOM 1111 C C . LEU A 1 142 ? 11.453 -19.062 0.847 1 96.44 142 LEU A C 1
ATOM 1113 O O . LEU A 1 142 ? 12.5 -19.484 1.348 1 96.44 142 LEU A O 1
ATOM 1117 N N . ASP A 1 143 ? 11.086 -19.234 -0.38 1 97.5 143 ASP A N 1
ATOM 1118 C CA . ASP A 1 143 ? 12 -19.859 -1.323 1 97.5 143 ASP A CA 1
ATOM 1119 C C . ASP A 1 143 ? 12.719 -18.828 -2.176 1 97.5 143 ASP A C 1
ATOM 1121 O O . ASP A 1 143 ? 13.898 -18.984 -2.504 1 97.5 143 ASP A O 1
ATOM 1125 N N . ILE A 1 144 ? 11.984 -17.828 -2.574 1 98.44 144 ILE A N 1
ATOM 1126 C CA . ILE A 1 144 ? 12.508 -16.75 -3.395 1 98.44 144 ILE A CA 1
ATOM 1127 C C . ILE A 1 144 ? 11.977 -15.406 -2.877 1 98.44 144 ILE A C 1
ATOM 1129 O O . ILE A 1 144 ? 10.812 -15.297 -2.508 1 98.44 144 ILE A O 1
ATOM 1133 N N . ALA A 1 145 ? 12.836 -14.406 -2.836 1 98.19 145 ALA A N 1
ATOM 1134 C CA . ALA A 1 145 ? 12.438 -13.062 -2.438 1 98.19 145 ALA A CA 1
ATOM 1135 C C . ALA A 1 145 ? 12.797 -12.039 -3.514 1 98.19 145 ALA A C 1
ATOM 1137 O O . ALA A 1 145 ? 13.898 -12.07 -4.062 1 98.19 145 ALA A O 1
ATOM 1138 N N . PHE A 1 146 ? 11.906 -11.227 -3.857 1 97.81 146 PHE A N 1
ATOM 1139 C CA . PHE A 1 146 ? 12.172 -10.062 -4.699 1 97.81 146 PHE A CA 1
ATOM 1140 C C . PHE A 1 146 ? 12.406 -8.82 -3.852 1 97.81 146 PHE A C 1
ATOM 1142 O O . PHE A 1 146 ? 11.5 -8.367 -3.146 1 97.81 146 PHE A O 1
ATOM 1149 N N . VAL A 1 147 ? 13.633 -8.242 -3.973 1 96.5 147 VAL A N 1
ATOM 1150 C CA . VAL A 1 147 ? 14.031 -7.152 -3.084 1 96.5 147 VAL A CA 1
ATOM 1151 C C . VAL A 1 147 ? 14.602 -5.996 -3.904 1 96.5 147 VAL A C 1
ATOM 1153 O O . VAL A 1 147 ? 14.938 -6.168 -5.078 1 96.5 147 VAL A O 1
ATOM 1156 N N . ARG A 1 148 ? 14.609 -4.895 -3.344 1 95.88 148 ARG A N 1
ATOM 1157 C CA . ARG A 1 148 ? 15.398 -3.795 -3.881 1 95.88 148 ARG A CA 1
ATOM 1158 C C . ARG A 1 148 ? 16.766 -3.723 -3.201 1 95.88 148 ARG A C 1
ATOM 1160 O O . ARG A 1 148 ? 16.844 -3.602 -1.977 1 95.88 148 ARG A O 1
ATOM 1167 N N . LEU A 1 149 ? 17.766 -3.701 -3.926 1 93.94 149 LEU A N 1
ATOM 1168 C CA . LEU A 1 149 ? 19.141 -3.686 -3.428 1 93.94 149 LEU A CA 1
ATOM 1169 C C . LEU A 1 149 ? 19.578 -2.268 -3.078 1 93.94 149 LEU A C 1
ATOM 1171 O O . LEU A 1 149 ? 19.078 -1.3 -3.654 1 93.94 149 LEU A O 1
ATOM 1175 N N . PRO A 1 150 ? 20.484 -2.131 -2.096 1 91.81 150 PRO A N 1
ATOM 1176 C CA . PRO A 1 150 ? 21.188 -3.191 -1.375 1 91.81 150 PRO A CA 1
ATOM 1177 C C . PRO A 1 150 ? 20.438 -3.666 -0.134 1 91.81 150 PRO A C 1
ATOM 1179 O O . PRO A 1 150 ? 19.734 -2.881 0.504 1 91.81 150 PRO A O 1
ATOM 1182 N N . VAL A 1 151 ? 20.516 -4.922 0.179 1 89.75 151 VAL A N 1
ATOM 1183 C CA . VAL A 1 151 ? 20.047 -5.52 1.426 1 89.75 151 VAL A CA 1
ATOM 1184 C C . VAL A 1 151 ? 21.109 -6.473 1.974 1 89.75 151 VAL A C 1
ATOM 1186 O O . VAL A 1 151 ? 21.859 -7.078 1.208 1 89.75 151 VAL A O 1
ATOM 1189 N N . PRO A 1 152 ? 21.156 -6.48 3.299 1 88.06 152 PRO A N 1
ATOM 1190 C CA . PRO A 1 152 ? 22.109 -7.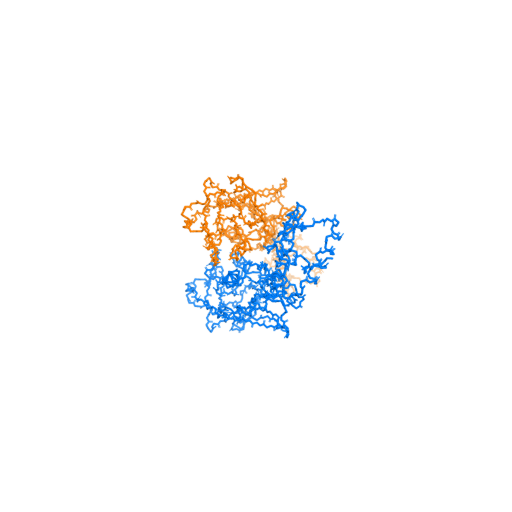461 3.842 1 88.06 152 PRO A CA 1
ATOM 1191 C C . PRO A 1 152 ? 21.719 -8.898 3.498 1 88.06 152 PRO A C 1
ATOM 1193 O O . PRO A 1 152 ? 20.594 -9.32 3.744 1 88.06 152 PRO A O 1
ATOM 1196 N N . LEU A 1 153 ? 22.594 -9.586 2.887 1 89.25 153 LEU A N 1
ATOM 1197 C CA . LEU A 1 153 ? 22.391 -10.984 2.539 1 89.25 153 LEU A CA 1
ATOM 1198 C C . LEU A 1 153 ? 23.453 -11.875 3.162 1 89.25 153 LEU A C 1
ATOM 1200 O O . LEU A 1 153 ? 24.641 -11.523 3.141 1 89.25 153 LEU A O 1
ATOM 1204 N N . GLY A 1 154 ? 23.047 -12.883 3.82 1 89.69 154 GLY A N 1
ATOM 1205 C CA . GLY A 1 154 ? 24 -13.867 4.316 1 89.69 154 GLY A CA 1
ATOM 1206 C C . GLY A 1 154 ? 24.75 -14.578 3.213 1 89.69 154 GLY A C 1
ATOM 1207 O O . GLY A 1 154 ? 24.391 -14.484 2.039 1 89.69 154 GLY A O 1
ATOM 1208 N N . GLN A 1 155 ? 25.719 -15.359 3.588 1 91.69 155 GLN A N 1
ATOM 1209 C CA . GLN A 1 155 ? 26.594 -16.047 2.646 1 91.69 155 GLN A CA 1
ATOM 1210 C C . GLN A 1 155 ? 25.859 -17.172 1.923 1 91.69 155 GLN A C 1
ATOM 1212 O O . GLN A 1 155 ? 26.312 -17.641 0.872 1 91.69 155 GLN A O 1
ATOM 1217 N N . THR A 1 156 ? 24.781 -17.547 2.471 1 93.62 156 THR A N 1
ATOM 1218 C CA . THR A 1 156 ? 24.062 -18.688 1.91 1 93.62 156 THR A CA 1
ATOM 1219 C C . THR A 1 156 ? 23.109 -18.234 0.817 1 93.62 156 THR A C 1
ATOM 1221 O O . THR A 1 156 ? 22.453 -19.047 0.175 1 93.62 156 THR A O 1
ATOM 1224 N N . LEU A 1 157 ? 23.016 -16.969 0.668 1 96.69 157 LEU A N 1
ATOM 1225 C CA . LEU A 1 157 ? 22.062 -16.406 -0.284 1 96.69 157 LEU A CA 1
ATOM 1226 C C . LEU A 1 157 ? 22.781 -15.82 -1.494 1 96.69 157 LEU A C 1
ATOM 1228 O O . LEU A 1 157 ? 23.938 -15.406 -1.395 1 96.69 157 LEU A O 1
ATOM 1232 N N . GLN A 1 158 ? 22.141 -15.836 -2.639 1 96.25 158 GLN A N 1
ATOM 1233 C CA . GLN A 1 158 ? 22.594 -15.195 -3.873 1 96.25 158 GLN A CA 1
ATOM 1234 C C . GLN A 1 158 ? 21.469 -14.367 -4.5 1 96.25 158 GLN A C 1
ATOM 1236 O O . GLN A 1 158 ? 20.297 -14.516 -4.133 1 96.25 158 GLN A O 1
ATOM 1241 N N . SER A 1 159 ? 21.844 -13.453 -5.336 1 97.38 159 SER A N 1
ATOM 1242 C CA . SER A 1 159 ? 20.859 -12.578 -5.949 1 97.38 159 SER A CA 1
ATOM 1243 C C . SER A 1 159 ? 21.031 -12.516 -7.461 1 97.38 159 SER A C 1
ATOM 1245 O O . SER A 1 159 ? 22.094 -12.844 -7.98 1 97.38 159 SER A O 1
ATOM 1247 N N . HIS A 1 160 ? 20.016 -12.211 -8.18 1 98.25 160 HIS A N 1
ATOM 1248 C CA . HIS A 1 160 ? 19.984 -11.953 -9.609 1 98.25 160 HIS A CA 1
ATOM 1249 C C . HIS A 1 160 ? 19.172 -10.703 -9.93 1 98.25 160 HIS A C 1
ATOM 1251 O O . HIS A 1 160 ? 17.969 -10.648 -9.633 1 98.25 160 HIS A O 1
ATOM 1257 N N . VAL A 1 161 ? 19.828 -9.711 -10.539 1 98.25 161 VAL A N 1
ATOM 1258 C CA . VAL A 1 161 ? 19.156 -8.445 -10.828 1 98.25 161 VAL A CA 1
ATOM 1259 C C . VAL A 1 161 ? 18.172 -8.633 -11.969 1 98.25 161 VAL A C 1
ATOM 1261 O O . VAL A 1 161 ? 18.5 -9.211 -13.008 1 98.25 161 VAL A O 1
ATOM 1264 N N . LEU A 1 162 ? 16.984 -8.102 -11.773 1 98.19 162 LEU A N 1
ATOM 1265 C CA . LEU A 1 162 ? 15.914 -8.281 -12.758 1 98.19 162 LEU A CA 1
ATOM 1266 C C . LEU A 1 162 ? 15.445 -6.938 -13.305 1 98.19 162 LEU A C 1
ATOM 1268 O O . LEU A 1 162 ? 14.805 -6.879 -14.359 1 98.19 162 LEU A O 1
ATOM 1272 N N . LEU A 1 163 ? 15.695 -5.883 -12.602 1 97.38 163 LEU A N 1
ATOM 1273 C CA . LEU A 1 163 ? 15.234 -4.555 -12.984 1 97.38 163 LEU A CA 1
ATOM 1274 C C . LEU A 1 163 ? 16.25 -3.488 -12.578 1 97.38 163 LEU A C 1
ATOM 1276 O O . LEU A 1 163 ? 16.797 -3.533 -11.477 1 97.38 163 LEU A O 1
ATOM 1280 N N . ARG A 1 164 ? 16.609 -2.631 -13.484 1 97.19 164 ARG A N 1
ATOM 1281 C CA . ARG A 1 164 ? 17.438 -1.463 -13.242 1 97.19 164 ARG A CA 1
ATOM 1282 C C . ARG A 1 164 ? 16.641 -0.174 -13.344 1 97.19 164 ARG A C 1
ATOM 1284 O O . ARG A 1 164 ? 15.945 0.055 -14.344 1 97.19 164 ARG A O 1
ATOM 1291 N N . ASP A 1 165 ? 16.719 0.59 -12.344 1 96.12 165 ASP A N 1
ATOM 1292 C CA . ASP A 1 165 ? 15.914 1.786 -12.125 1 96.12 165 ASP A CA 1
ATOM 1293 C C . ASP A 1 165 ? 16.766 2.945 -11.625 1 96.12 165 ASP A C 1
ATOM 1295 O O . ASP A 1 165 ? 18 2.848 -11.602 1 96.12 165 ASP A O 1
ATOM 1299 N N . ARG A 1 166 ? 16.172 4.07 -11.508 1 95.88 166 ARG A N 1
ATOM 1300 C CA . ARG A 1 166 ? 16.781 5.227 -10.867 1 95.88 166 ARG A CA 1
ATOM 1301 C C . ARG A 1 166 ? 15.828 5.887 -9.883 1 95.88 166 ARG A C 1
ATOM 1303 O O . ARG A 1 166 ? 14.617 5.895 -10.102 1 95.88 166 ARG A O 1
ATOM 1310 N N . PHE A 1 167 ? 16.422 6.445 -8.875 1 96.88 167 PHE A N 1
ATOM 1311 C CA . PHE A 1 167 ? 15.602 7.141 -7.895 1 96.88 167 PHE A CA 1
ATOM 1312 C C . PHE A 1 167 ? 15.227 8.531 -8.391 1 96.88 167 PHE A C 1
ATOM 1314 O O . PHE A 1 167 ? 15.945 9.125 -9.195 1 96.88 167 PHE A O 1
ATOM 1321 N N . CYS A 1 168 ? 14.141 9.07 -7.918 1 97.25 168 CYS A N 1
ATOM 1322 C CA . CYS A 1 168 ? 13.68 10.43 -8.164 1 97.25 168 CYS A CA 1
ATOM 1323 C C . CYS A 1 168 ? 13.047 11.023 -6.906 1 97.25 168 CYS A C 1
ATOM 1325 O O . CYS A 1 168 ? 12.984 10.359 -5.867 1 97.25 168 CYS A O 1
ATOM 1327 N N . LEU A 1 169 ? 12.695 12.227 -7.027 1 98.06 169 LEU A N 1
ATOM 1328 C CA . LEU A 1 169 ? 12.117 12.945 -5.895 1 98.06 169 LEU A CA 1
ATOM 1329 C C . LEU A 1 169 ? 10.602 13 -6 1 98.06 169 LEU A C 1
ATOM 1331 O O . LEU A 1 169 ? 10.055 13.328 -7.062 1 98.06 169 LEU A O 1
ATOM 1335 N N . ALA A 1 170 ? 9.898 12.633 -4.965 1 98.19 170 ALA A N 1
ATOM 1336 C CA . ALA A 1 170 ? 8.461 12.883 -4.812 1 98.19 170 ALA A CA 1
ATOM 1337 C C . ALA A 1 170 ? 8.203 14.008 -3.82 1 98.19 170 ALA A C 1
ATOM 1339 O O . ALA A 1 170 ? 8.742 14.008 -2.711 1 98.19 170 ALA A O 1
ATOM 1340 N N . LEU A 1 171 ? 7.473 14.945 -4.176 1 97.88 171 LEU A N 1
ATOM 1341 C CA . LEU A 1 171 ? 7.125 16.062 -3.303 1 97.88 171 LEU A CA 1
ATOM 1342 C C . LEU A 1 171 ? 5.707 16.547 -3.58 1 97.88 171 LEU A C 1
ATOM 1344 O O . LEU A 1 171 ? 5.137 16.25 -4.633 1 97.88 171 LEU A O 1
ATOM 1348 N N . PRO A 1 172 ? 5.07 17.234 -2.646 1 96.06 172 PRO A N 1
ATOM 1349 C CA . PRO A 1 172 ? 3.742 17.781 -2.916 1 96.06 172 PRO A CA 1
ATOM 1350 C C . PRO A 1 172 ? 3.723 18.703 -4.133 1 96.06 172 PRO A C 1
ATOM 1352 O O . PRO A 1 172 ? 4.68 19.453 -4.359 1 96.06 172 PRO A O 1
ATOM 1355 N N . THR A 1 173 ? 2.645 18.656 -4.879 1 95.31 173 THR A N 1
ATOM 1356 C CA . THR A 1 173 ? 2.537 19.438 -6.109 1 95.31 173 THR A CA 1
ATOM 1357 C C . THR A 1 173 ? 2.607 20.938 -5.82 1 95.31 173 THR A C 1
ATOM 1359 O O . THR A 1 173 ? 3.084 21.703 -6.652 1 95.31 173 THR A O 1
ATOM 1362 N N . ASP A 1 174 ? 2.211 21.328 -4.625 1 91.25 174 ASP A N 1
ATOM 1363 C CA . ASP A 1 174 ? 2.219 22.75 -4.281 1 91.25 174 ASP A CA 1
ATOM 1364 C C . ASP A 1 174 ? 3.537 23.156 -3.621 1 91.25 174 ASP A C 1
ATOM 1366 O O . ASP A 1 174 ? 3.703 24.297 -3.191 1 91.25 174 ASP A O 1
ATOM 1370 N N . HIS A 1 175 ? 4.441 22.234 -3.48 1 93.94 175 HIS A N 1
ATOM 1371 C CA . HIS A 1 175 ? 5.781 22.531 -2.984 1 93.94 175 HIS A CA 1
ATOM 1372 C C . HIS A 1 175 ? 6.504 23.516 -3.906 1 93.94 175 HIS A C 1
ATOM 1374 O O . HIS A 1 175 ? 6.379 23.422 -5.129 1 93.94 175 HIS A O 1
ATOM 1380 N N . ALA A 1 176 ? 7.312 24.359 -3.391 1 94.25 176 ALA A N 1
ATOM 1381 C CA . ALA A 1 176 ? 8.016 25.391 -4.152 1 94.25 176 ALA A CA 1
ATOM 1382 C C . ALA A 1 176 ? 8.906 24.766 -5.223 1 94.25 176 ALA A C 1
ATOM 1384 O O . ALA A 1 176 ? 9.039 25.312 -6.32 1 94.25 176 ALA A O 1
ATOM 1385 N N . LEU A 1 177 ? 9.438 23.641 -4.953 1 95.44 177 LEU A N 1
ATOM 1386 C CA . LEU A 1 177 ? 10.391 23 -5.855 1 95.44 177 LEU A CA 1
ATOM 1387 C C . LEU A 1 177 ? 9.664 22.25 -6.965 1 95.44 177 LEU A C 1
ATOM 1389 O O . LEU A 1 177 ? 10.281 21.859 -7.957 1 95.44 177 LEU A O 1
ATOM 1393 N N . ALA A 1 178 ? 8.391 22 -6.816 1 95 178 ALA A N 1
ATOM 1394 C CA . ALA A 1 178 ? 7.641 21.203 -7.789 1 95 178 ALA A CA 1
ATOM 1395 C C . ALA A 1 178 ? 7.551 21.922 -9.133 1 95 178 ALA A C 1
ATOM 1397 O O . ALA A 1 178 ? 7.523 21.281 -10.188 1 95 178 ALA A O 1
ATOM 1398 N N . SER A 1 179 ? 7.562 23.203 -9.094 1 91.94 179 SER A N 1
ATOM 1399 C CA . SER A 1 179 ? 7.363 23.984 -10.312 1 91.94 179 SER A CA 1
ATOM 1400 C C . SER A 1 179 ? 8.688 24.5 -10.867 1 91.94 179 SER A C 1
ATOM 1402 O O . SER A 1 179 ? 8.727 25.141 -11.922 1 91.94 179 SER A O 1
ATOM 1404 N N . LYS A 1 180 ? 9.766 24.281 -10.18 1 91.44 180 LYS A N 1
ATOM 1405 C CA . LYS A 1 180 ? 11.062 24.75 -10.656 1 91.44 180 LYS A CA 1
ATOM 1406 C C . LYS A 1 180 ? 11.492 23.984 -11.906 1 91.44 180 LYS A C 1
ATOM 1408 O O . LYS A 1 180 ? 11.312 22.766 -11.992 1 91.44 180 LYS A O 1
ATOM 1413 N N . PRO A 1 181 ? 12.039 24.719 -12.805 1 91.38 181 PRO A N 1
ATOM 1414 C CA . PRO A 1 181 ? 12.484 24.031 -14.016 1 91.38 181 PRO A CA 1
ATOM 1415 C C . PRO A 1 181 ? 13.711 23.156 -13.781 1 91.38 181 PRO A C 1
ATOM 1417 O O . PRO A 1 181 ? 14.57 23.5 -12.961 1 91.38 181 PRO A O 1
ATOM 1420 N N . GLY A 1 182 ? 13.773 22.062 -14.492 1 92.12 182 GLY A N 1
ATOM 1421 C CA . GLY A 1 182 ? 14.938 21.203 -14.484 1 92.12 182 GLY A CA 1
ATOM 1422 C C . GLY A 1 182 ? 14.977 20.266 -13.289 1 92.12 182 GLY A C 1
ATOM 1423 O O . GLY A 1 182 ? 14.023 20.203 -12.516 1 92.12 182 GLY A O 1
ATOM 1424 N N . ALA A 1 183 ? 16.062 19.578 -13.188 1 96.19 183 ALA A N 1
ATOM 1425 C CA . ALA A 1 183 ? 16.266 18.625 -12.109 1 96.19 183 ALA A CA 1
ATOM 1426 C C . ALA A 1 183 ? 16.594 19.328 -10.797 1 96.19 183 ALA A C 1
ATOM 1428 O O . ALA A 1 183 ? 17.156 20.422 -10.797 1 96.19 183 ALA A O 1
ATOM 1429 N N . ILE A 1 184 ? 16.219 18.719 -9.727 1 97.44 184 ILE A N 1
ATOM 1430 C CA . ILE A 1 184 ? 16.375 19.312 -8.406 1 97.44 184 ILE A CA 1
ATOM 1431 C C . ILE A 1 184 ? 17.75 18.969 -7.836 1 97.44 184 ILE A C 1
ATOM 1433 O O . ILE A 1 184 ? 18.109 17.781 -7.758 1 97.44 184 ILE A O 1
ATOM 1437 N N . ARG A 1 185 ? 18.5 19.984 -7.422 1 97.88 185 ARG A N 1
ATOM 1438 C CA . ARG A 1 185 ? 19.797 19.766 -6.762 1 97.88 185 ARG A CA 1
ATOM 1439 C C . ARG A 1 185 ? 19.594 19.297 -5.32 1 97.88 185 ARG A C 1
ATOM 1441 O O . ARG A 1 185 ? 18.719 19.797 -4.617 1 97.88 185 ARG A O 1
ATOM 1448 N N . SER A 1 186 ? 20.422 18.391 -4.934 1 98.12 186 SER A N 1
ATOM 1449 C CA . SER A 1 186 ? 20.328 17.828 -3.59 1 98.12 186 SER A CA 1
ATOM 1450 C C . SER A 1 186 ? 20.359 18.938 -2.533 1 98.12 186 SER A C 1
ATOM 1452 O O . SER A 1 186 ? 19.609 18.875 -1.551 1 98.12 186 SER A O 1
ATOM 1454 N N . ARG A 1 187 ? 21.188 19.938 -2.688 1 97.5 187 ARG A N 1
ATOM 1455 C CA . ARG A 1 187 ? 21.375 20.984 -1.699 1 97.5 187 ARG A CA 1
ATOM 1456 C C . ARG A 1 187 ? 20.094 21.781 -1.496 1 97.5 187 ARG A C 1
ATOM 1458 O O . ARG A 1 187 ? 19.875 22.375 -0.431 1 97.5 187 ARG A O 1
ATOM 1465 N N . ALA A 1 188 ? 19.234 21.812 -2.514 1 97.5 188 ALA A N 1
ATOM 1466 C CA . ALA A 1 188 ? 17.969 22.547 -2.443 1 97.5 188 ALA A CA 1
ATOM 1467 C C . ALA A 1 188 ? 17.016 21.891 -1.458 1 97.5 188 ALA A C 1
ATOM 1469 O O . ALA A 1 188 ? 16 22.5 -1.07 1 97.5 188 ALA A O 1
ATOM 1470 N N . LEU A 1 189 ? 17.297 20.688 -0.986 1 97.75 189 LEU A N 1
ATOM 1471 C CA . LEU A 1 189 ? 16.406 19.938 -0.117 1 97.75 189 LEU A CA 1
ATOM 1472 C C . LEU A 1 189 ? 16.812 20.078 1.344 1 97.75 189 LEU A C 1
ATOM 1474 O O . LEU A 1 189 ? 16.219 19.453 2.227 1 97.75 189 LEU A O 1
ATOM 1478 N N . ALA A 1 190 ? 17.859 20.922 1.506 1 97.12 190 ALA A N 1
ATOM 1479 C CA . ALA A 1 190 ? 18.281 21.188 2.885 1 97.12 190 ALA A CA 1
ATOM 1480 C C . ALA A 1 190 ? 17.141 21.812 3.684 1 97.12 190 ALA A C 1
ATOM 1482 O O . ALA A 1 190 ? 16.5 22.766 3.221 1 97.12 190 ALA A O 1
ATOM 1483 N N . GLY A 1 191 ? 16.828 21.234 4.867 1 95.69 191 GLY A N 1
ATOM 1484 C CA . GLY A 1 191 ? 15.797 21.781 5.727 1 95.69 191 GLY A CA 1
ATOM 1485 C C . GLY A 1 191 ? 14.453 21.094 5.562 1 95.69 191 GLY A C 1
ATOM 1486 O O . GLY A 1 191 ? 13.531 21.328 6.344 1 95.69 191 GLY A O 1
ATOM 1487 N N . GLU A 1 192 ? 14.312 20.219 4.516 1 95.81 192 GLU A N 1
ATOM 1488 C CA . GLU A 1 192 ? 13.062 19.5 4.281 1 95.81 192 GLU A CA 1
ATOM 1489 C C . GLU A 1 192 ? 12.906 18.328 5.246 1 95.81 192 GLU A C 1
ATOM 1491 O O . GLU A 1 192 ? 13.906 17.75 5.688 1 95.81 192 GLU A O 1
ATOM 1496 N N . ASP A 1 193 ? 11.656 18.031 5.609 1 95.5 193 ASP A N 1
ATOM 1497 C CA . ASP A 1 193 ? 11.336 16.766 6.258 1 95.5 193 ASP A CA 1
ATOM 1498 C C . ASP A 1 193 ? 11.32 15.625 5.246 1 95.5 193 ASP A C 1
ATOM 1500 O O . ASP A 1 193 ? 10.812 15.781 4.133 1 95.5 193 ASP A O 1
ATOM 1504 N N . PHE A 1 194 ? 11.945 14.531 5.641 1 97.75 194 PHE A N 1
ATOM 1505 C CA . PHE A 1 194 ? 12.055 13.422 4.703 1 97.75 194 PHE A CA 1
ATOM 1506 C C . PHE A 1 194 ? 11.195 12.25 5.145 1 97.75 194 PHE A C 1
ATOM 1508 O O . PHE A 1 194 ? 11.109 11.945 6.336 1 97.75 194 PHE A O 1
ATOM 1515 N N . ILE A 1 195 ? 10.578 11.656 4.203 1 97.06 195 ILE A N 1
ATOM 1516 C CA . ILE A 1 195 ? 9.836 10.406 4.355 1 97.06 195 ILE A CA 1
ATOM 1517 C C . ILE A 1 195 ? 10.625 9.266 3.723 1 97.06 195 ILE A C 1
ATOM 1519 O O . ILE A 1 195 ? 10.859 9.258 2.514 1 97.06 195 ILE A O 1
ATOM 1523 N N . LEU A 1 196 ? 10.953 8.305 4.477 1 96.31 196 LEU A N 1
ATOM 1524 C CA . LEU A 1 196 ? 11.898 7.297 4.008 1 96.31 196 LEU A CA 1
ATOM 1525 C C . LEU A 1 196 ? 11.172 6.023 3.588 1 96.31 196 LEU A C 1
ATOM 1527 O O . LEU A 1 196 ? 10.398 5.461 4.367 1 96.31 196 LEU A O 1
ATOM 1531 N N . PRO A 1 197 ? 11.398 5.625 2.318 1 94.81 197 PRO A N 1
ATOM 1532 C CA . PRO A 1 197 ? 11.016 4.246 1.995 1 94.81 197 PRO A CA 1
ATOM 1533 C C . PRO A 1 197 ? 11.875 3.213 2.717 1 94.81 197 PRO A C 1
ATOM 1535 O O . PRO A 1 197 ? 12.789 3.578 3.469 1 94.81 197 PRO A O 1
ATOM 1538 N N . GLU A 1 198 ? 11.5 1.941 2.58 1 89.38 198 GLU A N 1
ATOM 1539 C CA . GLU A 1 198 ? 12.242 0.89 3.264 1 89.38 198 GLU A CA 1
ATOM 1540 C C . GLU A 1 198 ? 13.695 0.849 2.797 1 89.38 198 GLU A C 1
ATOM 1542 O O . GLU A 1 198 ? 14.602 0.612 3.596 1 89.38 198 GLU A O 1
ATOM 1547 N N . GLN A 1 199 ? 13.898 1.023 1.499 1 91.75 199 GLN A N 1
ATOM 1548 C CA . GLN A 1 199 ? 15.258 1.167 0.986 1 91.75 199 GLN A CA 1
ATOM 1549 C C . GLN A 1 199 ? 15.711 2.623 1.03 1 91.75 199 GLN A C 1
ATOM 1551 O O . GLN A 1 199 ? 15.172 3.467 0.309 1 91.75 199 GLN A O 1
ATOM 1556 N N . GLU A 1 200 ? 16.734 2.912 1.71 1 94.25 200 GLU A N 1
ATOM 1557 C CA . GLU A 1 200 ? 17.062 4.297 2.027 1 94.25 200 GLU A CA 1
ATOM 1558 C C . GLU A 1 200 ? 18.234 4.797 1.171 1 94.25 200 GLU A C 1
ATOM 1560 O O . GLU A 1 200 ? 18.625 5.961 1.274 1 94.25 200 GLU A O 1
ATOM 1565 N N . LEU A 1 201 ? 18.797 3.982 0.321 1 94.81 201 LEU A N 1
ATOM 1566 C CA . LEU A 1 201 ? 19.984 4.332 -0.462 1 94.81 201 LEU A CA 1
ATOM 1567 C C . LEU A 1 201 ? 19.797 5.676 -1.161 1 94.81 201 LEU A C 1
ATOM 1569 O O . LEU A 1 201 ? 20.672 6.531 -1.118 1 94.81 201 LEU A O 1
ATOM 1573 N N . GLY A 1 202 ? 18.641 5.871 -1.79 1 96.62 202 GLY A N 1
ATOM 1574 C CA . GLY A 1 202 ? 18.391 7.113 -2.5 1 96.62 202 GLY A CA 1
ATOM 1575 C C . GLY A 1 202 ? 18.406 8.336 -1.595 1 96.62 202 GLY A C 1
ATOM 1576 O O . GLY A 1 202 ? 19.016 9.352 -1.927 1 96.62 202 GLY A O 1
ATOM 1577 N N . SER A 1 203 ? 17.75 8.219 -0.479 1 97.56 203 SER A N 1
ATOM 1578 C CA . SER A 1 203 ? 17.703 9.32 0.475 1 97.56 203 SER A CA 1
ATOM 1579 C C . SER A 1 203 ? 19.094 9.648 1.011 1 97.56 203 SER A C 1
ATOM 1581 O O . SER A 1 203 ? 19.469 10.82 1.079 1 97.56 203 SER A O 1
ATOM 1583 N N . ARG A 1 204 ? 19.844 8.656 1.346 1 97 204 ARG A N 1
ATOM 1584 C CA . ARG A 1 204 ? 21.172 8.844 1.888 1 97 204 ARG A CA 1
ATOM 1585 C C . ARG A 1 204 ? 22.094 9.5 0.861 1 97 204 ARG A C 1
ATOM 1587 O O . ARG A 1 204 ? 22.922 10.344 1.21 1 97 204 ARG A O 1
ATOM 1594 N N . GLU A 1 205 ? 21.953 9.109 -0.344 1 97.88 205 GLU A N 1
ATOM 1595 C CA . GLU A 1 205 ? 22.766 9.703 -1.403 1 97.88 205 GLU A CA 1
ATOM 1596 C C . GLU A 1 205 ? 22.438 11.188 -1.574 1 97.88 205 GLU A C 1
ATOM 1598 O O . GLU A 1 205 ? 23.344 12.008 -1.754 1 97.88 205 GLU A O 1
ATOM 1603 N N . VAL A 1 206 ? 21.188 11.531 -1.495 1 97.81 206 VAL A N 1
ATOM 1604 C CA . VAL A 1 206 ? 20.766 12.922 -1.62 1 97.81 206 VAL A CA 1
ATOM 1605 C C . VAL A 1 206 ? 21.328 13.742 -0.463 1 97.81 206 VAL A C 1
ATOM 1607 O O . VAL A 1 206 ? 21.812 14.859 -0.664 1 97.81 206 VAL A O 1
ATOM 1610 N N . TRP A 1 207 ? 21.281 13.164 0.725 1 98.12 207 TRP A N 1
ATOM 1611 C CA . TRP A 1 207 ? 21.828 13.859 1.888 1 98.12 207 TRP A CA 1
ATOM 1612 C C . TRP A 1 207 ? 23.344 14.055 1.741 1 98.12 207 TRP A C 1
ATOM 1614 O O . TRP A 1 207 ? 23.859 15.141 2.023 1 98.12 207 TRP A O 1
ATOM 1624 N N . ARG A 1 208 ? 23.984 13.062 1.308 1 98 208 ARG A N 1
ATOM 1625 C CA . ARG A 1 208 ? 25.438 13.117 1.102 1 98 208 ARG A CA 1
ATOM 1626 C C . ARG A 1 208 ? 25.797 14.18 0.069 1 98 208 ARG A C 1
ATOM 1628 O O . ARG A 1 208 ? 26.656 15.031 0.321 1 98 208 ARG A O 1
ATOM 1635 N N . ARG A 1 209 ? 25.141 14.18 -1.058 1 97.88 209 ARG A N 1
ATOM 1636 C CA . ARG A 1 209 ? 25.406 15.125 -2.141 1 97.88 209 ARG A CA 1
ATOM 1637 C C . ARG A 1 209 ? 25.094 16.547 -1.716 1 97.88 209 ARG A C 1
ATOM 1639 O O . ARG A 1 209 ? 25.781 17.5 -2.123 1 97.88 209 ARG A O 1
ATOM 1646 N N . GLY A 1 210 ? 24.047 16.672 -0.945 1 97.75 210 GLY A N 1
ATOM 1647 C CA . GLY A 1 210 ? 23.594 18 -0.528 1 97.75 210 GLY A CA 1
ATOM 1648 C C . GLY A 1 210 ? 24.375 18.547 0.647 1 97.75 210 GLY A C 1
ATOM 1649 O O . GLY A 1 210 ? 24.328 19.75 0.929 1 97.75 210 GLY A O 1
ATOM 1650 N N . GLY A 1 211 ? 25.062 17.688 1.342 1 97.75 211 GLY A N 1
ATOM 1651 C CA . GLY A 1 211 ? 25.859 18.094 2.488 1 97.75 211 GLY A CA 1
ATOM 1652 C C . GLY A 1 211 ? 25.016 18.453 3.699 1 97.75 211 GLY A C 1
ATOM 1653 O O . GLY A 1 211 ? 25.281 19.453 4.375 1 97.75 211 GLY A O 1
ATOM 1654 N N . PHE A 1 212 ? 23.906 17.703 3.898 1 97.38 212 PHE A N 1
ATOM 1655 C CA . PHE A 1 212 ? 23.047 17.984 5.047 1 97.38 212 PHE A CA 1
ATOM 1656 C C . PHE A 1 212 ? 22.516 16.688 5.648 1 97.38 212 PHE A C 1
ATOM 1658 O O . 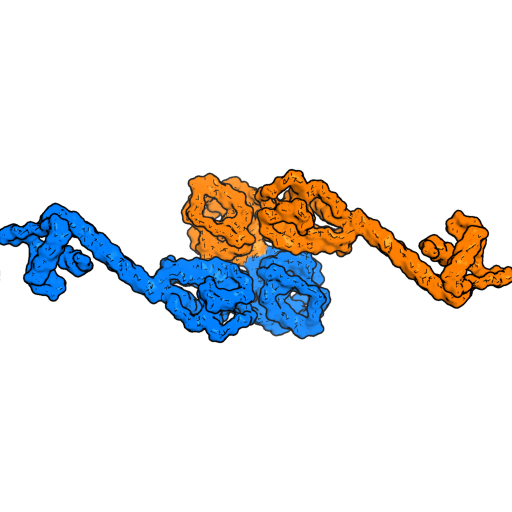PHE A 1 212 ? 22.625 15.617 5.035 1 97.38 212 PHE A O 1
ATOM 1665 N N . ALA A 1 213 ? 22 16.828 6.906 1 94.19 213 ALA A N 1
ATOM 1666 C CA . ALA A 1 213 ? 21.172 15.812 7.539 1 94.19 213 ALA A CA 1
ATOM 1667 C C . ALA A 1 213 ? 19.719 16.281 7.688 1 94.19 213 ALA A C 1
ATOM 1669 O O . ALA A 1 213 ? 19.484 17.453 7.98 1 94.19 213 ALA A O 1
ATOM 1670 N N . PRO A 1 214 ? 18.859 15.328 7.402 1 91.56 214 PRO A N 1
ATOM 1671 C CA . PRO A 1 214 ? 17.469 15.773 7.531 1 91.56 214 PRO A CA 1
ATOM 1672 C C . PRO A 1 214 ? 17.094 16.156 8.961 1 91.56 214 PRO A C 1
ATOM 1674 O O . PRO A 1 214 ? 17.609 15.555 9.914 1 91.56 214 PRO A O 1
ATOM 1677 N N . ARG A 1 215 ? 16.344 17.141 9.117 1 87.69 215 ARG A N 1
ATOM 1678 C CA . ARG A 1 215 ? 15.883 17.578 10.43 1 87.69 215 ARG A CA 1
ATOM 1679 C C . ARG A 1 215 ? 14.922 16.562 11.031 1 87.69 215 ARG A C 1
ATOM 1681 O O . ARG A 1 215 ? 15.055 16.203 12.203 1 87.69 215 ARG A O 1
ATOM 1688 N N . ARG A 1 216 ? 13.93 16.141 10.297 1 92.88 216 ARG A N 1
ATOM 1689 C CA . ARG A 1 216 ? 12.906 15.172 10.68 1 92.88 216 ARG A CA 1
ATOM 1690 C C . ARG A 1 216 ? 12.766 14.078 9.625 1 92.88 216 ARG A C 1
ATOM 1692 O O . ARG A 1 216 ? 12.867 14.344 8.43 1 92.88 216 ARG A O 1
ATOM 1699 N N . VAL A 1 217 ? 12.57 12.836 10.133 1 94.5 217 VAL A N 1
ATOM 1700 C CA . VAL A 1 217 ? 12.406 11.695 9.242 1 94.5 217 VAL A CA 1
ATOM 1701 C C . VAL A 1 217 ? 11.219 10.852 9.703 1 94.5 217 VAL A C 1
ATOM 1703 O O . VAL A 1 217 ? 11.023 10.648 10.906 1 94.5 217 VAL A O 1
ATOM 1706 N N . SER A 1 218 ? 10.406 10.477 8.789 1 92.94 218 SER A N 1
ATOM 1707 C CA . SER A 1 218 ? 9.391 9.461 9.055 1 92.94 218 SER A CA 1
ATOM 1708 C C . SER A 1 218 ? 9.656 8.188 8.258 1 92.94 218 SER A C 1
ATOM 1710 O O . SER A 1 218 ? 10.266 8.234 7.188 1 92.94 218 SER A O 1
ATOM 1712 N N . ARG A 1 219 ? 9.234 7.039 8.828 1 92.38 219 ARG A N 1
ATOM 1713 C CA . ARG A 1 219 ? 9.398 5.73 8.195 1 92.38 219 ARG A CA 1
ATOM 1714 C C . ARG A 1 219 ? 8.078 4.973 8.148 1 92.38 219 ARG A C 1
ATOM 1716 O O . ARG A 1 219 ? 7.859 4.043 8.922 1 92.38 219 ARG A O 1
ATOM 1723 N N . PRO A 1 220 ? 7.285 5.305 7.199 1 87.75 220 PRO A N 1
ATOM 1724 C CA . PRO A 1 220 ? 5.949 4.707 7.195 1 87.75 220 PRO A CA 1
ATOM 1725 C C . PRO A 1 220 ? 5.949 3.273 6.672 1 87.75 220 PRO A C 1
ATOM 1727 O O . PRO A 1 220 ? 4.957 2.555 6.828 1 87.75 220 PRO A O 1
ATOM 1730 N N . GLY A 1 221 ? 7.105 2.832 6 1 81.69 221 GLY A N 1
ATOM 1731 C CA . GLY A 1 221 ? 7.125 1.471 5.488 1 81.69 221 GLY A CA 1
ATOM 1732 C C . GLY A 1 221 ? 7.055 1.402 3.977 1 81.69 221 GLY A C 1
ATOM 1733 O O . GLY A 1 221 ? 7.875 2.004 3.281 1 81.69 221 GLY A O 1
ATOM 1734 N N . GLY A 1 222 ? 5.965 0.853 3.375 1 86.56 222 GLY A N 1
ATOM 1735 C CA . GLY A 1 222 ? 5.828 0.597 1.949 1 86.56 222 GLY A CA 1
ATOM 1736 C C . GLY A 1 222 ? 5.723 1.864 1.123 1 86.56 222 GLY A C 1
ATOM 1737 O O . GLY A 1 222 ? 5.484 2.947 1.664 1 86.56 222 GLY A O 1
ATOM 1738 N N . LEU A 1 223 ? 5.887 1.747 -0.151 1 91.38 223 LEU A N 1
ATOM 1739 C CA . LEU A 1 223 ? 6 2.871 -1.074 1 91.38 223 LEU A CA 1
ATOM 1740 C C . LEU A 1 223 ? 4.691 3.654 -1.139 1 91.38 223 LEU A C 1
ATOM 1742 O O . LEU A 1 223 ? 4.703 4.875 -1.296 1 91.38 223 LEU A O 1
ATOM 1746 N N . LEU A 1 224 ? 3.619 3.018 -1.012 1 87.31 224 LEU A N 1
ATOM 1747 C CA . LEU A 1 224 ? 2.352 3.736 -1.066 1 87.31 224 LEU A CA 1
ATOM 1748 C C . LEU A 1 224 ? 2.164 4.605 0.173 1 87.31 224 LEU A C 1
ATOM 1750 O O . LEU A 1 224 ? 1.637 5.715 0.083 1 87.31 224 LEU A O 1
ATOM 1754 N N . ALA A 1 225 ? 2.561 3.994 1.299 1 89.38 225 ALA A N 1
ATOM 1755 C CA . ALA A 1 225 ? 2.502 4.789 2.523 1 89.38 225 ALA A CA 1
ATOM 1756 C C . ALA A 1 225 ? 3.406 6.016 2.424 1 89.38 225 ALA A C 1
ATOM 1758 O O . ALA A 1 225 ? 3.047 7.098 2.893 1 89.38 225 ALA A O 1
ATOM 1759 N N . VAL A 1 226 ? 4.492 5.832 1.876 1 94.94 226 VAL A N 1
ATOM 1760 C CA . VAL A 1 226 ? 5.426 6.93 1.654 1 94.94 226 VAL A CA 1
ATOM 1761 C C . VAL A 1 226 ? 4.77 8 0.789 1 94.94 226 VAL A C 1
ATOM 1763 O O . VAL A 1 226 ? 4.754 9.18 1.154 1 94.94 226 VAL A O 1
ATOM 1766 N N . LEU A 1 227 ? 4.164 7.605 -0.302 1 95.81 227 LEU A N 1
ATOM 1767 C CA . LEU A 1 227 ? 3.547 8.555 -1.217 1 95.81 227 LEU A CA 1
ATOM 1768 C C . LEU A 1 227 ? 2.338 9.227 -0.569 1 95.81 227 LEU A C 1
ATOM 1770 O O . LEU A 1 227 ? 2.057 10.398 -0.831 1 95.81 227 LEU A O 1
ATOM 1774 N N . ALA A 1 228 ? 1.666 8.445 0.214 1 93.25 228 ALA A N 1
ATOM 1775 C CA . ALA A 1 228 ? 0.526 9.016 0.925 1 93.25 228 ALA A CA 1
ATOM 1776 C C . ALA A 1 228 ? 0.966 10.148 1.842 1 93.25 228 ALA A C 1
ATOM 1778 O O . ALA A 1 228 ? 0.324 11.203 1.888 1 93.25 228 ALA A O 1
ATOM 1779 N N . GLU A 1 229 ? 2.035 9.938 2.539 1 93.38 229 GLU A N 1
ATOM 1780 C CA . GLU A 1 229 ? 2.555 10.984 3.414 1 93.38 229 GLU A CA 1
ATOM 1781 C C . GLU A 1 229 ? 3.014 12.195 2.611 1 93.38 229 GLU A C 1
ATOM 1783 O O . GLU A 1 229 ? 2.799 13.336 3.025 1 93.38 229 GLU A O 1
ATOM 1788 N N . VAL A 1 230 ? 3.621 11.938 1.469 1 96.69 230 VAL A N 1
ATOM 1789 C CA . VAL A 1 230 ? 3.984 13.039 0.584 1 96.69 230 VAL A CA 1
ATOM 1790 C C . VAL A 1 230 ? 2.73 13.805 0.169 1 96.69 230 VAL A C 1
ATOM 1792 O O . VAL A 1 230 ? 2.699 15.039 0.228 1 96.69 230 VAL A O 1
ATOM 1795 N N . ALA A 1 231 ? 1.729 13.109 -0.177 1 95.75 231 ALA A N 1
ATOM 1796 C CA . ALA A 1 231 ? 0.495 13.672 -0.72 1 95.75 231 ALA A CA 1
ATOM 1797 C C . ALA A 1 231 ? -0.194 14.57 0.299 1 95.75 231 ALA A C 1
ATOM 1799 O O . ALA A 1 231 ? -0.828 15.562 -0.069 1 95.75 231 ALA A O 1
ATOM 1800 N N . VAL A 1 232 ? -0.018 14.211 1.554 1 90.88 232 VAL A N 1
ATOM 1801 C CA . VAL A 1 232 ? -0.704 15 2.572 1 90.88 232 VAL A CA 1
ATOM 1802 C C . VAL A 1 232 ? 0.215 16.109 3.068 1 90.88 232 VAL A C 1
ATOM 1804 O O . VAL A 1 232 ? -0.116 16.812 4.023 1 90.88 232 VAL A O 1
ATOM 1807 N N . GLY A 1 233 ? 1.403 16.266 2.484 1 90.94 233 GLY A N 1
ATOM 1808 C CA . GLY A 1 233 ? 2.266 17.406 2.727 1 90.94 233 GLY A CA 1
ATOM 1809 C C . GLY A 1 233 ? 3.193 17.219 3.912 1 90.94 233 GLY A C 1
ATOM 1810 O O . GLY A 1 233 ? 3.666 18.188 4.5 1 90.94 233 GLY A O 1
ATOM 1811 N N . ALA A 1 234 ? 3.455 15.969 4.273 1 90.75 234 ALA A N 1
ATOM 1812 C CA . ALA A 1 234 ? 4.25 15.695 5.469 1 90.75 234 ALA A CA 1
ATOM 1813 C C . ALA A 1 234 ? 5.738 15.852 5.184 1 90.75 234 ALA A C 1
ATOM 1815 O O . ALA A 1 234 ? 6.551 15.93 6.109 1 90.75 234 ALA A O 1
ATOM 1816 N N . GLY A 1 235 ? 6.129 15.891 3.939 1 94.75 235 GLY A N 1
ATOM 1817 C CA . GLY A 1 235 ? 7.531 15.984 3.561 1 94.75 235 GLY A CA 1
ATOM 1818 C C . GLY A 1 235 ? 7.793 15.547 2.133 1 94.75 235 GLY A C 1
ATOM 1819 O O . GLY A 1 235 ? 6.875 15.508 1.311 1 94.75 235 GLY A O 1
ATOM 1820 N N . VAL A 1 236 ? 9.078 15.328 1.839 1 97.81 236 VAL A N 1
ATOM 1821 C CA . VAL A 1 236 ? 9.508 14.867 0.526 1 97.81 236 VAL A CA 1
ATOM 1822 C C . VAL A 1 236 ? 10.125 13.469 0.65 1 97.81 236 VAL A C 1
ATOM 1824 O O . VAL A 1 236 ? 10.492 13.039 1.746 1 97.81 236 VAL A O 1
ATOM 1827 N N . ALA A 1 237 ? 10.18 12.781 -0.449 1 98.44 237 ALA A N 1
ATOM 1828 C CA . ALA A 1 237 ? 10.719 11.422 -0.429 1 98.44 237 ALA A CA 1
ATOM 1829 C C . ALA A 1 237 ? 11.539 11.141 -1.686 1 98.44 237 ALA A C 1
ATOM 1831 O O . ALA A 1 237 ? 11.195 11.602 -2.775 1 98.44 237 ALA A O 1
ATOM 1832 N N . VAL A 1 238 ? 12.641 10.453 -1.566 1 98 238 VAL A N 1
ATOM 1833 C CA . VAL A 1 238 ? 13.375 9.875 -2.688 1 98 238 VAL A CA 1
ATOM 1834 C C . VAL A 1 238 ? 12.875 8.453 -2.953 1 98 238 VAL A C 1
ATOM 1836 O O . VAL A 1 238 ? 13.031 7.57 -2.109 1 98 238 VAL A O 1
ATOM 1839 N N . VAL A 1 239 ? 12.258 8.258 -4.109 1 97.19 239 VAL A N 1
ATOM 1840 C CA . VAL A 1 239 ? 11.539 7.016 -4.379 1 97.19 239 VAL A CA 1
ATOM 1841 C C . VAL A 1 239 ? 12.008 6.422 -5.703 1 97.19 239 VAL A C 1
ATOM 1843 O O . VAL A 1 239 ? 12.648 7.109 -6.508 1 97.19 239 VAL A O 1
ATOM 1846 N N . PRO A 1 240 ? 11.742 5.137 -5.949 1 96.5 240 PRO A N 1
ATOM 1847 C CA . PRO A 1 240 ? 12.086 4.531 -7.238 1 96.5 240 PRO A CA 1
ATOM 1848 C C . PRO A 1 240 ? 11.352 5.188 -8.406 1 96.5 240 PRO A C 1
ATOM 1850 O O . PRO A 1 240 ? 10.18 5.551 -8.281 1 96.5 240 PRO A O 1
ATOM 1853 N N . GLY A 1 241 ? 12.039 5.262 -9.516 1 95.56 241 GLY A N 1
ATOM 1854 C CA . GLY A 1 241 ? 11.5 5.902 -10.703 1 95.56 241 GLY A CA 1
ATOM 1855 C C . GLY A 1 241 ? 10.305 5.176 -11.289 1 95.56 241 GLY A C 1
ATOM 1856 O O . GLY A 1 241 ? 9.469 5.789 -11.961 1 95.56 241 GLY A O 1
ATOM 1857 N N . VAL A 1 242 ? 10.188 3.932 -11.031 1 93.75 242 VAL A N 1
ATOM 1858 C CA . VAL A 1 242 ? 9.086 3.135 -11.57 1 93.75 242 VAL A CA 1
ATOM 1859 C C . VAL A 1 242 ? 7.754 3.73 -11.125 1 93.75 242 VAL A C 1
ATOM 1861 O O . VAL A 1 242 ? 6.734 3.555 -11.805 1 93.75 242 VAL A O 1
ATOM 1864 N N . LEU A 1 243 ? 7.75 4.402 -10.023 1 95 243 LEU A N 1
ATOM 1865 C CA . LEU A 1 243 ? 6.512 4.953 -9.484 1 95 243 LEU A CA 1
ATOM 1866 C C . LEU A 1 243 ? 5.949 6.031 -10.406 1 95 243 LEU A C 1
ATOM 1868 O O . LEU A 1 243 ? 4.734 6.238 -10.453 1 95 243 LEU A O 1
ATOM 1872 N N . THR A 1 244 ? 6.762 6.688 -11.188 1 94.88 244 THR A N 1
ATOM 1873 C CA . THR A 1 244 ? 6.359 7.84 -11.992 1 94.88 244 THR A CA 1
ATOM 1874 C C . THR A 1 244 ? 5.352 7.43 -13.062 1 94.88 244 THR A C 1
ATOM 1876 O O . THR A 1 244 ? 4.543 8.25 -13.508 1 94.88 244 THR A O 1
ATOM 1879 N N . THR A 1 245 ? 5.348 6.195 -13.438 1 92.19 245 THR A N 1
ATOM 1880 C CA . THR A 1 245 ? 4.445 5.754 -14.492 1 92.19 245 THR A CA 1
ATOM 1881 C C . THR A 1 245 ? 3.318 4.898 -13.914 1 92.19 245 THR A C 1
ATOM 1883 O O . THR A 1 245 ? 2.363 4.566 -14.617 1 92.19 245 THR A O 1
ATOM 1886 N N . VAL A 1 246 ? 3.428 4.602 -12.648 1 94.25 246 VAL A N 1
ATOM 1887 C CA . VAL A 1 246 ? 2.52 3.604 -12.086 1 94.25 246 VAL A CA 1
ATOM 1888 C C . VAL A 1 246 ? 1.54 4.277 -11.133 1 94.25 246 VAL A C 1
ATOM 1890 O O . VAL A 1 246 ? 0.377 3.879 -11.039 1 94.25 246 VAL A O 1
ATOM 1893 N N . VAL A 1 247 ? 2.018 5.223 -10.398 1 94.44 247 VAL A N 1
ATOM 1894 C CA . VAL A 1 247 ? 1.186 5.848 -9.375 1 94.44 247 VAL A CA 1
ATOM 1895 C C . VAL A 1 247 ? 1.069 7.344 -9.648 1 94.44 247 VAL A C 1
ATOM 1897 O O . VAL A 1 247 ? 2.066 8.07 -9.602 1 94.44 247 VAL A O 1
ATOM 1900 N N . ASN A 1 248 ? -0.11 7.785 -9.945 1 94.56 248 ASN A N 1
ATOM 1901 C CA . ASN A 1 248 ? -0.434 9.203 -10.109 1 94.56 248 ASN A CA 1
ATOM 1902 C C . ASN A 1 248 ? -1.341 9.703 -8.992 1 94.56 248 ASN A C 1
ATOM 1904 O O . ASN A 1 248 ? -2.516 9.992 -9.219 1 94.56 248 ASN A O 1
ATOM 1908 N N . LEU A 1 249 ? -0.807 9.836 -7.871 1 94.56 249 LEU A N 1
ATOM 1909 C CA . LEU A 1 249 ? -1.561 10.234 -6.688 1 94.56 249 LEU A CA 1
ATOM 1910 C C . LEU A 1 249 ? -1.821 11.734 -6.691 1 94.56 249 LEU A C 1
ATOM 1912 O O . LEU A 1 249 ? -0.913 12.531 -6.957 1 94.56 249 LEU A O 1
ATOM 1916 N N . PRO A 1 250 ? -3.061 12.18 -6.414 1 94.31 250 PRO A N 1
ATOM 1917 C CA . PRO A 1 250 ? -3.303 13.617 -6.285 1 94.31 250 PRO A CA 1
ATOM 1918 C C . PRO A 1 250 ? -2.357 14.289 -5.293 1 94.31 250 PRO A C 1
ATOM 1920 O O . PRO A 1 250 ? -2.07 13.727 -4.23 1 94.31 250 PRO A O 1
ATOM 1923 N N . ASN A 1 251 ? -1.79 15.383 -5.746 1 95.5 251 ASN A N 1
ATOM 1924 C CA . ASN A 1 251 ? -0.906 16.234 -4.957 1 95.5 251 ASN A CA 1
ATOM 1925 C C . ASN A 1 251 ? 0.476 15.609 -4.793 1 95.5 251 ASN A C 1
ATOM 1927 O O . ASN A 1 251 ? 1.162 15.852 -3.801 1 95.5 251 ASN A O 1
ATOM 1931 N N . VAL A 1 252 ? 0.868 14.727 -5.605 1 97 252 VAL A N 1
ATOM 1932 C CA . VAL A 1 252 ? 2.238 14.227 -5.648 1 97 252 VAL A CA 1
ATOM 1933 C C . VAL A 1 252 ? 2.863 14.555 -7.004 1 97 252 VAL A C 1
ATOM 1935 O O . VAL A 1 252 ? 2.273 14.266 -8.047 1 97 252 VAL A O 1
ATOM 1938 N N . SER A 1 253 ? 3.969 15.18 -7.012 1 96.94 253 SER A N 1
ATOM 1939 C CA . SER A 1 253 ? 4.777 15.43 -8.195 1 96.94 253 SER A CA 1
ATOM 1940 C C . SER A 1 253 ? 6.121 14.711 -8.117 1 96.94 253 SER A C 1
ATOM 1942 O O . SER A 1 253 ? 6.734 14.648 -7.051 1 96.94 253 SER A O 1
ATOM 1944 N N . TYR A 1 254 ? 6.508 14.172 -9.227 1 97.25 254 TYR A N 1
ATOM 1945 C CA . TYR A 1 254 ? 7.82 13.547 -9.328 1 97.25 254 TYR A CA 1
ATOM 1946 C C . TYR A 1 254 ? 8.805 14.461 -10.055 1 97.25 254 TYR A C 1
ATOM 1948 O O . TYR A 1 254 ? 8.461 15.078 -11.062 1 97.25 254 TYR A O 1
ATOM 1956 N N . ARG A 1 255 ? 10.016 14.578 -9.5 1 97.56 255 ARG A N 1
ATOM 1957 C CA . ARG A 1 255 ? 11.055 15.406 -10.109 1 97.56 255 ARG A CA 1
ATOM 1958 C C . ARG A 1 255 ? 12.375 14.648 -10.18 1 97.56 255 ARG A C 1
ATOM 1960 O O . ARG A 1 255 ? 12.719 13.898 -9.273 1 97.56 255 ARG A O 1
ATOM 1967 N N . ALA A 1 256 ? 13.094 14.922 -11.227 1 96.81 256 ALA A N 1
ATOM 1968 C CA . ALA A 1 256 ? 14.422 14.328 -11.375 1 96.81 256 ALA A CA 1
ATOM 1969 C C . ALA A 1 256 ? 15.414 14.961 -10.398 1 96.81 256 ALA A C 1
ATOM 1971 O O . ALA A 1 256 ? 15.273 16.125 -10.023 1 96.81 256 ALA A O 1
ATOM 1972 N N . LEU A 1 257 ? 16.328 14.125 -10 1 96.88 257 LEU A N 1
ATOM 1973 C CA . LEU A 1 257 ? 17.438 14.609 -9.195 1 96.88 257 LEU A CA 1
ATOM 1974 C C . LEU A 1 257 ? 18.609 15.008 -10.078 1 96.88 257 LEU A C 1
ATOM 1976 O O . LEU A 1 257 ? 18.938 14.312 -11.039 1 96.88 257 LEU A O 1
ATOM 1980 N N . ALA A 1 258 ? 19.172 16.109 -9.789 1 97 258 ALA A N 1
ATOM 1981 C CA . ALA A 1 258 ? 20.312 16.594 -10.562 1 97 258 ALA A CA 1
ATOM 1982 C C . ALA A 1 258 ? 21.562 15.773 -10.258 1 97 258 ALA A C 1
ATOM 1984 O O . ALA A 1 258 ? 21.688 15.203 -9.172 1 97 258 ALA A O 1
ATOM 1985 N N . GLY A 1 259 ? 22.453 15.734 -11.312 1 95.75 259 GLY A N 1
ATOM 1986 C CA . GLY A 1 259 ? 23.703 14.984 -11.156 1 95.75 259 GLY A CA 1
ATOM 1987 C C . GLY A 1 259 ? 23.609 13.57 -11.688 1 95.75 259 GLY A C 1
ATOM 1988 O O . GLY A 1 259 ? 22.719 13.258 -12.477 1 95.75 259 GLY A O 1
ATOM 1989 N N . ALA A 1 260 ? 24.609 12.805 -11.281 1 96.06 260 ALA A N 1
ATOM 1990 C CA . ALA A 1 260 ? 24.625 11.406 -11.688 1 96.06 260 ALA A CA 1
ATOM 1991 C C . ALA A 1 260 ? 23.391 10.664 -11.164 1 96.06 260 ALA A C 1
ATOM 1993 O O . ALA A 1 260 ? 22.953 10.898 -10.031 1 96.06 260 ALA A O 1
ATOM 1994 N N . ALA A 1 261 ? 22.891 9.812 -11.969 1 95.12 261 ALA A N 1
ATOM 1995 C CA . ALA A 1 261 ? 21.719 9.039 -11.562 1 95.12 261 ALA A CA 1
ATOM 1996 C C . ALA A 1 261 ? 22.016 8.227 -10.305 1 95.12 261 ALA A C 1
ATOM 1998 O O . ALA A 1 261 ? 23.094 7.656 -10.164 1 95.12 261 ALA A O 1
ATOM 1999 N N . VAL A 1 262 ? 21.078 8.258 -9.422 1 95.62 262 VAL A N 1
ATOM 2000 C CA . VAL A 1 262 ? 21.125 7.336 -8.289 1 95.62 262 VAL A CA 1
ATOM 2001 C C . VAL A 1 262 ? 20.453 6.02 -8.672 1 95.62 262 VAL A C 1
ATOM 2003 O O . VAL A 1 262 ? 19.219 5.922 -8.664 1 95.62 262 VAL A O 1
ATOM 2006 N N . VAL A 1 263 ? 21.188 5.066 -8.914 1 94.62 263 VAL A N 1
ATOM 2007 C CA . VAL A 1 263 ? 20.719 3.812 -9.5 1 94.62 263 VAL A CA 1
ATOM 2008 C C . VAL A 1 263 ? 20.031 2.971 -8.438 1 94.62 263 VAL A C 1
ATOM 2010 O O . VAL A 1 263 ? 20.422 2.994 -7.266 1 94.62 263 VAL A O 1
ATOM 2013 N N . SER A 1 264 ? 19.047 2.293 -8.867 1 93.75 264 SER A N 1
ATOM 2014 C CA . SER A 1 264 ? 18.25 1.389 -8.039 1 93.75 264 SER A CA 1
ATOM 2015 C C . SER A 1 264 ? 17.984 0.072 -8.758 1 93.75 264 SER A C 1
ATOM 2017 O O . SER A 1 264 ? 17.719 0.059 -9.953 1 93.75 264 SER A O 1
ATOM 2019 N N . GLU A 1 265 ? 18.141 -1.009 -8.031 1 96.5 265 GLU A N 1
ATOM 2020 C CA . GLU A 1 265 ? 17.969 -2.309 -8.672 1 96.5 265 GLU A CA 1
ATOM 2021 C C . GLU A 1 265 ? 17 -3.189 -7.871 1 96.5 265 GLU A C 1
ATOM 2023 O O . GLU A 1 265 ? 17.031 -3.182 -6.641 1 96.5 265 GLU A O 1
ATOM 2028 N N . VAL A 1 266 ? 16.188 -3.906 -8.562 1 97.44 266 VAL A N 1
ATOM 2029 C CA . VAL A 1 266 ? 15.383 -4.973 -7.984 1 97.44 266 VAL A CA 1
ATOM 2030 C C . VAL A 1 266 ? 15.945 -6.332 -8.383 1 97.44 266 VAL A C 1
ATOM 2032 O O . VAL A 1 266 ? 16.281 -6.547 -9.555 1 97.44 266 VAL A O 1
ATOM 2035 N N . ALA A 1 267 ? 16.062 -7.199 -7.387 1 98 267 ALA A N 1
ATOM 2036 C CA . ALA A 1 267 ? 16.672 -8.5 -7.633 1 98 267 ALA A CA 1
ATOM 2037 C C . ALA A 1 267 ? 15.859 -9.617 -6.992 1 98 267 ALA A C 1
ATOM 2039 O O . ALA A 1 267 ? 15.086 -9.383 -6.059 1 98 267 ALA A O 1
ATOM 2040 N N . ALA A 1 268 ? 15.984 -10.773 -7.566 1 98.56 268 ALA A N 1
ATOM 2041 C CA . ALA A 1 268 ? 15.57 -12 -6.891 1 98.56 268 ALA A CA 1
ATOM 2042 C C . ALA A 1 268 ? 16.688 -12.539 -5.996 1 98.56 268 ALA A C 1
ATOM 2044 O O . ALA A 1 268 ? 17.859 -12.539 -6.387 1 98.56 268 ALA A O 1
ATOM 2045 N N . VAL A 1 269 ? 16.312 -12.891 -4.801 1 98.31 269 VAL A N 1
ATOM 2046 C CA . VAL A 1 269 ? 17.234 -13.492 -3.846 1 98.31 269 VAL A CA 1
ATOM 2047 C C . VAL A 1 269 ? 16.766 -14.906 -3.494 1 98.31 269 VAL A C 1
ATOM 2049 O O . VAL A 1 269 ? 15.578 -15.141 -3.289 1 98.31 269 VAL A O 1
ATOM 2052 N N . TYR A 1 270 ? 17.672 -15.773 -3.455 1 98.19 270 TYR A N 1
ATOM 2053 C CA . TYR A 1 270 ? 17.391 -17.172 -3.197 1 98.19 270 TYR A CA 1
ATOM 2054 C C . TYR A 1 270 ? 18.594 -17.891 -2.611 1 98.19 270 TYR A C 1
ATOM 2056 O O . TYR A 1 270 ? 19.703 -17.328 -2.582 1 98.19 270 TYR A O 1
ATOM 2064 N N . ARG A 1 271 ? 18.359 -19.031 -2.096 1 95.81 271 ARG A N 1
ATOM 2065 C CA . ARG A 1 271 ? 19.438 -19.797 -1.499 1 95.81 271 ARG A CA 1
ATOM 2066 C C . ARG A 1 271 ? 20.391 -20.328 -2.57 1 95.81 271 ARG A C 1
ATOM 2068 O O . ARG A 1 271 ? 19.953 -20.781 -3.629 1 95.81 271 ARG A O 1
ATOM 2075 N N . ARG A 1 272 ? 21.641 -20.375 -2.256 1 93.62 272 ARG A N 1
ATOM 2076 C CA . ARG A 1 272 ? 22.688 -20.859 -3.156 1 93.62 272 ARG A CA 1
ATOM 2077 C C . ARG A 1 272 ? 22.484 -22.344 -3.469 1 93.62 272 ARG A C 1
ATOM 2079 O O . ARG A 1 272 ? 22.688 -22.781 -4.605 1 93.62 272 ARG A O 1
ATOM 2086 N N . PHE A 1 273 ? 22.141 -23.016 -2.418 1 90.81 273 PHE A N 1
ATOM 2087 C CA . PHE A 1 273 ? 21.922 -24.453 -2.562 1 90.81 273 PHE A CA 1
ATOM 2088 C C . PHE A 1 273 ? 20.484 -24.812 -2.27 1 90.81 273 PHE A C 1
ATOM 2090 O O . PHE A 1 273 ? 20.094 -24.984 -1.11 1 90.81 273 PHE A O 1
ATOM 2097 N N . GLU A 1 274 ? 19.734 -24.828 -3.305 1 91.06 274 GLU A N 1
ATOM 2098 C CA . GLU A 1 274 ? 18.312 -25.172 -3.232 1 91.06 274 GLU A CA 1
ATOM 2099 C C . GLU A 1 274 ? 18.078 -26.609 -3.656 1 91.06 274 GLU A C 1
ATOM 2101 O O . GLU A 1 274 ? 18.625 -27.078 -4.652 1 91.06 274 GLU A O 1
ATOM 2106 N N . ARG A 1 275 ? 17.219 -27.312 -2.844 1 85.31 275 ARG A N 1
ATOM 2107 C CA . ARG A 1 275 ? 17.031 -28.734 -3.092 1 85.31 275 ARG A CA 1
ATOM 2108 C C . ARG A 1 275 ? 15.68 -28.984 -3.76 1 85.31 275 ARG A C 1
ATOM 2110 O O . ARG A 1 275 ? 15.531 -29.953 -4.52 1 85.31 275 ARG A O 1
ATOM 2117 N N . ALA A 1 276 ? 14.672 -28.203 -3.477 1 90.75 276 ALA A N 1
ATOM 2118 C CA . ALA A 1 276 ? 13.336 -28.438 -4.027 1 90.75 276 ALA A CA 1
ATOM 2119 C C . ALA A 1 276 ? 13.32 -28.219 -5.535 1 90.75 276 ALA A C 1
ATOM 2121 O O . ALA A 1 276 ? 13.602 -27.125 -6.012 1 90.75 276 ALA A O 1
ATOM 2122 N N . PRO A 1 277 ? 12.977 -29.219 -6.34 1 93 277 PRO A N 1
ATOM 2123 C CA . PRO A 1 277 ? 13.078 -29.125 -7.801 1 93 277 PRO A CA 1
ATOM 2124 C C . PRO A 1 277 ? 12.25 -27.984 -8.383 1 93 277 PRO A C 1
ATOM 2126 O O . PRO A 1 277 ? 12.695 -27.297 -9.297 1 93 277 PRO A O 1
ATOM 2129 N N . ALA A 1 278 ? 11.031 -27.781 -7.871 1 95.06 278 ALA A N 1
ATOM 2130 C CA . ALA A 1 278 ? 10.188 -26.703 -8.367 1 95.06 278 ALA A CA 1
ATOM 2131 C C . ALA A 1 278 ? 10.859 -25.344 -8.164 1 95.06 278 ALA A C 1
ATOM 2133 O O . ALA A 1 278 ? 10.805 -24.469 -9.031 1 95.06 278 ALA A O 1
ATOM 2134 N N . VAL A 1 279 ? 11.492 -25.141 -7.027 1 96.12 279 VAL A N 1
ATOM 2135 C CA . VAL A 1 279 ? 12.188 -23.906 -6.711 1 96.12 279 VAL A CA 1
ATOM 2136 C C . VAL A 1 279 ? 13.398 -23.75 -7.621 1 96.12 279 VAL A C 1
ATOM 2138 O O . VAL A 1 279 ? 13.656 -22.656 -8.133 1 96.12 279 VAL A O 1
ATOM 2141 N N . ARG A 1 280 ? 14.109 -24.781 -7.848 1 96.25 280 ARG A N 1
ATOM 2142 C CA . ARG A 1 280 ? 15.258 -24.75 -8.742 1 96.25 280 ARG A CA 1
ATOM 2143 C C . ARG A 1 280 ? 14.852 -24.344 -10.148 1 96.25 280 ARG A C 1
ATOM 2145 O O . ARG A 1 280 ? 15.562 -23.609 -10.828 1 96.25 280 ARG A O 1
ATOM 2152 N N . ASN A 1 281 ? 13.711 -24.922 -10.586 1 96.75 281 ASN A N 1
ATOM 2153 C CA . ASN A 1 281 ? 13.195 -24.547 -11.891 1 96.75 281 ASN A CA 1
ATOM 2154 C C . ASN A 1 281 ? 12.922 -23.047 -11.969 1 96.75 281 ASN A C 1
ATOM 2156 O O . ASN A 1 281 ? 13.242 -22.406 -12.969 1 96.75 281 ASN A O 1
ATOM 2160 N N . MET A 1 282 ? 12.336 -22.469 -10.938 1 97.5 282 MET A N 1
ATOM 2161 C CA . MET A 1 282 ? 12.055 -21.047 -10.93 1 97.5 282 MET A CA 1
ATOM 2162 C C . MET A 1 282 ? 13.344 -20.234 -10.898 1 97.5 282 MET A C 1
ATOM 2164 O O . MET A 1 282 ? 13.469 -19.219 -11.594 1 97.5 282 MET A O 1
ATOM 2168 N N . ILE A 1 283 ? 14.297 -20.672 -10.086 1 97.75 283 ILE A N 1
ATOM 2169 C CA . ILE A 1 283 ? 15.594 -20 -10.008 1 97.75 283 ILE A CA 1
ATOM 2170 C C . ILE A 1 283 ? 16.25 -20 -11.383 1 97.75 283 ILE A C 1
ATOM 2172 O O . ILE A 1 283 ? 16.797 -18.984 -11.812 1 97.75 283 ILE A O 1
ATOM 2176 N N . ALA A 1 284 ? 16.203 -21.125 -12.023 1 97.06 284 ALA A N 1
ATOM 2177 C CA . ALA A 1 284 ? 16.797 -21.219 -13.359 1 97.06 284 ALA A CA 1
ATOM 2178 C C . ALA A 1 284 ? 16.125 -20.219 -14.312 1 97.06 284 ALA A C 1
ATOM 2180 O O . ALA A 1 284 ? 16.812 -19.578 -15.109 1 97.06 284 ALA A O 1
ATOM 2181 N N . ALA A 1 285 ? 14.836 -20.156 -14.25 1 96.75 285 ALA A N 1
ATOM 2182 C CA . ALA A 1 285 ? 14.102 -19.203 -15.078 1 96.75 285 ALA A CA 1
ATOM 2183 C C . ALA A 1 285 ? 14.52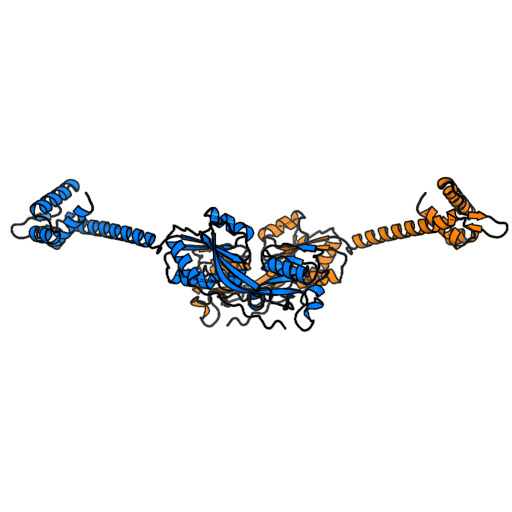3 -17.766 -14.773 1 96.75 285 ALA A C 1
ATOM 2185 O O . ALA A 1 285 ? 14.703 -16.969 -15.688 1 96.75 285 ALA A O 1
ATOM 2186 N N . LEU A 1 286 ? 14.625 -17.422 -13.516 1 97.69 286 LEU A N 1
ATOM 2187 C CA . LEU A 1 286 ? 15.039 -16.094 -13.094 1 97.69 286 LEU A CA 1
ATOM 2188 C C . LEU A 1 286 ? 16.438 -15.766 -13.602 1 97.69 286 LEU A C 1
ATOM 2190 O O . LEU A 1 286 ? 16.672 -14.672 -14.133 1 97.69 286 LEU A O 1
ATOM 2194 N N . ARG A 1 287 ? 17.328 -16.719 -13.469 1 97.38 287 ARG A N 1
ATOM 2195 C CA . ARG A 1 287 ? 18.719 -16.516 -13.859 1 97.38 287 ARG A CA 1
ATOM 2196 C C . ARG A 1 287 ? 18.844 -16.328 -15.375 1 97.38 287 ARG A C 1
ATOM 2198 O O . ARG A 1 287 ? 19.797 -15.695 -15.852 1 97.38 287 ARG A O 1
ATOM 2205 N N . ALA A 1 288 ? 17.906 -16.844 -16.078 1 96.75 288 ALA A N 1
ATOM 2206 C CA . ALA A 1 288 ? 17.922 -16.734 -17.547 1 96.75 288 ALA A CA 1
ATOM 2207 C C . ALA A 1 288 ? 17.375 -15.383 -18 1 96.75 288 ALA A C 1
ATOM 2209 O O . ALA A 1 288 ? 17.531 -15 -19.156 1 96.75 288 ALA A O 1
ATOM 2210 N N . SER A 1 289 ? 16.766 -14.664 -17.125 1 95.81 289 SER A N 1
ATOM 2211 C CA . SER A 1 289 ? 16.125 -13.391 -17.453 1 95.81 289 SER A CA 1
ATOM 2212 C C . SER A 1 289 ? 17.141 -12.258 -17.438 1 95.81 289 SER A C 1
ATOM 2214 O O . SER A 1 289 ? 18.016 -12.211 -16.562 1 95.81 289 SER A O 1
ATOM 2216 N N . LYS A 1 290 ? 17.062 -11.336 -18.375 1 95.75 290 LYS A N 1
ATOM 2217 C CA . LYS A 1 290 ? 17.875 -10.117 -18.391 1 95.75 290 LYS A CA 1
ATOM 2218 C C . LYS A 1 290 ? 17.172 -8.984 -17.656 1 95.75 290 LYS A C 1
ATOM 2220 O O . LYS A 1 290 ? 15.938 -8.898 -17.656 1 95.75 290 LYS A O 1
ATOM 2225 N N . PRO A 1 291 ? 17.906 -8.164 -17.078 1 95.69 291 PRO A N 1
ATOM 2226 C CA . PRO A 1 291 ? 17.281 -7.051 -16.375 1 95.69 291 PRO A CA 1
ATOM 2227 C C . PRO A 1 291 ? 16.516 -6.117 -17.312 1 95.69 291 PRO A C 1
ATOM 2229 O O . PRO A 1 291 ? 16.969 -5.859 -18.422 1 95.69 291 PRO A O 1
ATOM 2232 N N . VAL A 1 292 ? 15.422 -5.707 -16.844 1 94.06 292 VAL A N 1
ATOM 2233 C CA . VAL A 1 292 ? 14.641 -4.699 -17.562 1 94.06 292 VAL A CA 1
ATOM 2234 C C . VAL A 1 292 ? 15.078 -3.303 -17.109 1 94.06 292 VAL A C 1
ATOM 2236 O O . VAL A 1 292 ? 15.328 -3.068 -15.93 1 94.06 292 VAL A O 1
ATOM 2239 N N . GLN A 1 293 ? 15.164 -2.398 -18.078 1 93.31 293 GLN A N 1
ATOM 2240 C CA . GLN A 1 293 ? 15.547 -1.024 -17.766 1 93.31 293 GLN A CA 1
ATOM 2241 C C . GLN A 1 293 ? 14.312 -0.123 -17.656 1 93.31 293 GLN A C 1
ATOM 2243 O O . GLN A 1 293 ? 13.5 -0.065 -18.578 1 93.31 293 GLN A O 1
ATOM 2248 N N . VAL A 1 294 ? 14.172 0.478 -16.516 1 89.19 294 VAL A N 1
ATOM 2249 C CA . VAL A 1 294 ? 13.102 1.453 -16.344 1 89.19 294 VAL A CA 1
ATOM 2250 C C . VAL A 1 294 ? 13.484 2.768 -17.016 1 89.19 294 VAL A C 1
ATOM 2252 O O . VAL A 1 294 ? 14.57 3.297 -16.781 1 89.19 294 VAL A O 1
ATOM 2255 N N . GLN A 1 295 ? 12.578 3.199 -17.875 1 78.06 295 GLN A N 1
ATOM 2256 C CA . GLN A 1 295 ? 12.852 4.449 -18.578 1 78.06 295 GLN A CA 1
ATOM 2257 C C . GLN A 1 295 ? 12.516 5.656 -17.703 1 78.06 295 GLN A C 1
ATOM 2259 O O . GLN A 1 295 ? 11.547 5.625 -16.938 1 78.06 295 GLN A O 1
ATOM 2264 N N . ALA A 1 296 ? 13.43 6.52 -17.797 1 63.19 296 ALA A N 1
ATOM 2265 C CA . ALA A 1 296 ? 13.203 7.758 -17.062 1 63.19 296 ALA A CA 1
ATOM 2266 C C . ALA A 1 296 ? 11.969 8.492 -17.578 1 63.19 296 ALA A C 1
ATOM 2268 O O . ALA A 1 296 ? 11.828 8.703 -18.781 1 63.19 296 ALA A O 1
ATOM 2269 N N . ALA A 1 297 ? 10.828 8.469 -16.844 1 61.88 297 ALA A N 1
ATOM 2270 C CA . ALA A 1 297 ? 9.711 9.289 -17.297 1 61.88 297 ALA A CA 1
ATOM 2271 C C . ALA A 1 297 ? 10.125 10.742 -17.484 1 61.88 297 ALA A C 1
ATOM 2273 O O . ALA A 1 297 ? 10.984 11.242 -16.734 1 61.88 297 ALA A O 1
ATOM 2274 N N . THR A 1 298 ? 9.844 11.406 -18.656 1 53.28 298 THR A N 1
ATOM 2275 C CA . THR A 1 298 ? 10.047 12.844 -18.812 1 53.28 298 THR A CA 1
ATOM 2276 C C . THR A 1 298 ? 9.406 13.602 -17.656 1 53.28 298 THR A C 1
ATOM 2278 O O . THR A 1 298 ? 8.188 13.625 -17.516 1 53.28 298 THR A O 1
ATOM 2281 N N . MET A 1 299 ? 9.945 13.656 -16.562 1 57.44 299 MET A N 1
ATOM 2282 C CA . MET A 1 299 ? 9.43 14.352 -15.383 1 57.44 299 MET A CA 1
ATOM 2283 C C . MET A 1 299 ? 9.453 15.867 -15.602 1 57.44 299 MET A C 1
ATOM 2285 O O . MET A 1 299 ? 10.484 16.422 -15.953 1 57.44 299 MET A O 1
ATOM 2289 N N . GLY A 1 300 ? 8.344 16.438 -16.219 1 49.19 300 GLY A N 1
ATOM 2290 C CA . GLY A 1 300 ? 8.25 17.859 -16.453 1 49.19 300 GLY A CA 1
ATOM 2291 C C . GLY A 1 300 ? 8.133 18.672 -15.172 1 49.19 300 GLY A C 1
ATOM 2292 O O . GLY A 1 300 ? 7.793 18.125 -14.117 1 49.19 300 GLY A O 1
ATOM 2293 N N . MET B 1 1 ? 4.625 39.625 45.781 1 71.38 1 MET B N 1
ATOM 2294 C CA . MET B 1 1 ? 4.637 40.375 44.531 1 71.38 1 MET B CA 1
ATOM 2295 C C . MET B 1 1 ? 3.693 39.75 43.5 1 71.38 1 MET B C 1
ATOM 2297 O O . MET B 1 1 ? 3.676 38.531 43.344 1 71.38 1 MET B O 1
ATOM 2301 N N . GLU B 1 2 ? 2.828 40.562 43.094 1 78.88 2 GLU B N 1
ATOM 2302 C CA . GLU B 1 2 ? 1.863 40.156 42.062 1 78.88 2 GLU B CA 1
ATOM 2303 C C . GLU B 1 2 ? 2.074 40.906 40.75 1 78.88 2 GLU B C 1
ATOM 2305 O O . GLU B 1 2 ? 2.838 41.844 40.688 1 78.88 2 GLU B O 1
ATOM 2310 N N . LEU B 1 3 ? 1.385 40.469 39.719 1 84.62 3 LEU B N 1
ATOM 2311 C CA . LEU B 1 3 ? 1.54 41.062 38.406 1 84.62 3 LEU B CA 1
ATOM 2312 C C . LEU B 1 3 ? 1.152 42.531 38.406 1 84.62 3 LEU B C 1
ATOM 2314 O O . LEU B 1 3 ? 1.756 43.344 37.719 1 84.62 3 LEU B O 1
ATOM 2318 N N . ARG B 1 4 ? 0.261 42.906 39.281 1 85.94 4 ARG B N 1
ATOM 2319 C CA . ARG B 1 4 ? -0.185 44.281 39.375 1 85.94 4 ARG B CA 1
ATOM 2320 C C . ARG B 1 4 ? 0.942 45.188 39.844 1 85.94 4 ARG B C 1
ATOM 2322 O O . ARG B 1 4 ? 1.03 46.344 39.406 1 85.94 4 ARG B O 1
ATOM 2329 N N . HIS B 1 5 ? 1.796 44.656 40.688 1 87.88 5 HIS B N 1
ATOM 2330 C CA . HIS B 1 5 ? 2.91 45.469 41.188 1 87.88 5 HIS B CA 1
ATOM 2331 C C . HIS B 1 5 ? 3.879 45.812 40.062 1 87.88 5 HIS B C 1
ATOM 2333 O O . HIS B 1 5 ? 4.438 46.906 40.031 1 87.88 5 HIS B O 1
ATOM 2339 N N . LEU B 1 6 ? 4.066 44.844 39.219 1 89 6 LEU B N 1
ATOM 2340 C CA . LEU B 1 6 ? 4.906 45.125 38.031 1 89 6 LEU B CA 1
ATOM 2341 C C . LEU B 1 6 ? 4.289 46.188 37.156 1 89 6 LEU B C 1
ATOM 2343 O O . LEU B 1 6 ? 4.996 47.062 36.656 1 89 6 LEU B O 1
ATOM 2347 N N . ARG B 1 7 ? 2.971 46.156 37.031 1 91 7 ARG B N 1
ATOM 2348 C CA . ARG B 1 7 ? 2.266 47.188 36.281 1 91 7 ARG B CA 1
ATOM 2349 C C . ARG B 1 7 ? 2.369 48.531 36.938 1 91 7 ARG B C 1
ATOM 2351 O O . ARG B 1 7 ? 2.59 49.562 36.25 1 91 7 ARG B O 1
ATOM 2358 N N . TYR B 1 8 ? 2.207 48.531 38.188 1 92.69 8 TYR B N 1
ATOM 2359 C CA . TYR B 1 8 ? 2.34 49.75 38.938 1 92.69 8 TYR B CA 1
ATOM 2360 C C . TYR B 1 8 ? 3.725 50.375 38.75 1 92.69 8 TYR B C 1
ATOM 2362 O O . TYR B 1 8 ? 3.85 51.562 38.438 1 92.69 8 TYR B O 1
ATOM 2370 N N . PHE B 1 9 ? 4.711 49.562 38.938 1 92.56 9 PHE B N 1
ATOM 2371 C CA . PHE B 1 9 ? 6.102 50 38.812 1 92.56 9 PHE B CA 1
ATOM 2372 C C . PHE B 1 9 ? 6.375 50.562 37.438 1 92.56 9 PHE B C 1
ATOM 2374 O O . PHE B 1 9 ? 6.902 51.688 37.312 1 92.56 9 PHE B O 1
ATOM 2381 N N . LEU B 1 10 ? 5.945 49.812 36.469 1 93.75 10 LEU B N 1
ATOM 2382 C CA . LEU B 1 10 ? 6.234 50.219 35.094 1 93.75 10 LEU B CA 1
ATOM 2383 C C . LEU B 1 10 ? 5.52 51.531 34.75 1 93.75 10 LEU B C 1
ATOM 2385 O O . LEU B 1 10 ? 6.062 52.375 34.062 1 93.75 10 LEU B O 1
ATOM 2389 N N . THR B 1 11 ? 4.324 51.719 35.281 1 94 11 THR B N 1
ATOM 2390 C CA . THR B 1 11 ? 3.592 52.969 35.062 1 94 11 THR B CA 1
ATOM 2391 C C . THR B 1 11 ? 4.305 54.156 35.719 1 94 11 THR B C 1
ATOM 2393 O O . THR B 1 11 ? 4.438 55.219 35.125 1 94 11 THR B O 1
ATOM 2396 N N . VAL B 1 12 ? 4.84 53.938 36.875 1 94.5 12 VAL B N 1
ATOM 2397 C CA . VAL B 1 12 ? 5.594 55 37.562 1 94.5 12 VAL B CA 1
ATOM 2398 C C . VAL B 1 12 ? 6.891 55.281 36.812 1 94.5 12 VAL B C 1
ATOM 2400 O O . VAL B 1 12 ? 7.281 56.438 36.656 1 94.5 12 VAL B O 1
ATOM 2403 N N . ALA B 1 13 ? 7.48 54.25 36.375 1 93.69 13 ALA B N 1
ATOM 2404 C CA . ALA B 1 13 ? 8.734 54.406 35.625 1 93.69 13 ALA B CA 1
ATOM 2405 C C . ALA B 1 13 ? 8.531 55.188 34.344 1 93.69 13 ALA B C 1
ATOM 2407 O O . ALA B 1 13 ? 9.43 55.906 33.906 1 93.69 13 ALA B O 1
ATOM 2408 N N . GLU B 1 14 ? 7.395 55.031 33.75 1 93.62 14 GLU B N 1
ATOM 2409 C CA . GLU B 1 14 ? 7.074 55.719 32.5 1 93.62 14 GLU B CA 1
ATOM 2410 C C . GLU B 1 14 ? 6.688 57.188 32.75 1 93.62 14 GLU B C 1
ATOM 2412 O O . GLU B 1 14 ? 7.141 58.094 32.062 1 93.62 14 GLU B O 1
ATOM 2417 N N . GLU B 1 15 ? 5.887 57.375 33.75 1 92.31 15 GLU B N 1
ATOM 2418 C CA . GLU B 1 15 ? 5.355 58.719 34.031 1 92.31 15 GLU B CA 1
ATOM 2419 C C . GLU B 1 15 ? 6.34 59.562 34.844 1 92.31 15 GLU B C 1
ATOM 2421 O O . GLU B 1 15 ? 6.32 60.781 34.781 1 92.31 15 GLU B O 1
ATOM 2426 N N . LEU B 1 16 ? 7.121 58.938 35.625 1 92.81 16 LEU B N 1
ATOM 2427 C CA . LEU B 1 16 ? 8.062 59.531 36.562 1 92.81 16 LEU B CA 1
ATOM 2428 C C . LEU B 1 16 ? 7.363 60.562 37.469 1 92.81 16 LEU B C 1
ATOM 2430 O O . LEU B 1 16 ? 7.941 61.594 37.781 1 92.81 16 LEU B O 1
ATOM 2434 N N . HIS B 1 17 ? 6.168 60.375 37.594 1 92.19 17 HIS B N 1
ATOM 2435 C CA . HIS B 1 17 ? 5.293 61.188 38.438 1 92.19 17 HIS B CA 1
ATOM 2436 C C . HIS B 1 17 ? 4.219 60.312 39.094 1 92.19 17 HIS B C 1
ATOM 2438 O O . HIS B 1 17 ? 3.381 59.75 38.406 1 92.19 17 HIS B O 1
ATOM 2444 N N . PHE B 1 18 ? 4.211 60.219 40.469 1 91.19 18 PHE B N 1
ATOM 2445 C CA . PHE B 1 18 ? 3.354 59.25 41.156 1 91.19 18 PHE B CA 1
ATOM 2446 C C . PHE B 1 18 ? 1.883 59.625 40.969 1 91.19 18 PHE B C 1
ATOM 2448 O O . PHE B 1 18 ? 1.056 58.719 40.719 1 91.19 18 PHE B O 1
ATOM 2455 N N . ALA B 1 19 ? 1.557 60.938 41.031 1 92.25 19 ALA B N 1
ATOM 2456 C CA . ALA B 1 19 ? 0.161 61.344 40.875 1 92.25 19 ALA B CA 1
ATOM 2457 C C . ALA B 1 19 ? -0.35 61.031 39.469 1 92.25 19 ALA B C 1
ATOM 2459 O O . ALA B 1 19 ? -1.462 60.531 39.312 1 92.25 19 ALA B O 1
ATOM 2460 N N . ARG B 1 20 ? 0.461 61.312 38.531 1 93.75 20 ARG B N 1
ATOM 2461 C CA . ARG B 1 20 ? 0.089 61.031 37.156 1 93.75 20 ARG B CA 1
ATOM 2462 C C . ARG B 1 20 ? -0.023 59.531 36.906 1 93.75 20 ARG B C 1
ATOM 2464 O O . ARG B 1 20 ? -0.939 59.062 36.219 1 93.75 20 ARG B O 1
ATOM 2471 N N . ALA B 1 21 ? 0.929 58.781 37.438 1 94.38 21 ALA B N 1
ATOM 2472 C CA . ALA B 1 21 ? 0.896 57.344 37.312 1 94.38 21 ALA B CA 1
ATOM 2473 C C . ALA B 1 21 ? -0.365 56.75 37.938 1 94.38 21 ALA B C 1
ATOM 2475 O O . ALA B 1 21 ? -1.008 55.875 37.375 1 94.38 21 ALA B O 1
ATOM 2476 N N . ALA B 1 22 ? -0.704 57.25 39.062 1 93.12 22 ALA B N 1
ATOM 2477 C CA . ALA B 1 22 ? -1.908 56.781 39.75 1 93.12 22 ALA B CA 1
ATOM 2478 C C . ALA B 1 22 ? -3.158 57.094 38.938 1 93.12 22 ALA B C 1
ATOM 2480 O O . ALA B 1 22 ? -4.082 56.25 38.875 1 93.12 22 ALA B O 1
ATOM 2481 N N . GLU B 1 23 ? -3.148 58.188 38.312 1 93.19 23 GLU B N 1
ATOM 2482 C CA . GLU B 1 23 ? -4.258 58.562 37.438 1 93.19 23 GLU B CA 1
ATOM 2483 C C . GLU B 1 23 ? -4.395 57.594 36.25 1 93.19 23 GLU B C 1
ATOM 2485 O O . GLU B 1 23 ? -5.496 57.156 35.938 1 93.19 23 GLU B O 1
ATOM 2490 N N . VAL B 1 24 ? -3.27 57.25 35.719 1 90.69 24 VAL B N 1
ATOM 2491 C CA . VAL B 1 24 ? -3.242 56.312 34.594 1 90.69 24 VAL B CA 1
ATOM 2492 C C . VAL B 1 24 ? -3.756 54.938 35.031 1 90.69 24 VAL B C 1
ATOM 2494 O O . VAL B 1 24 ? -4.469 54.281 34.281 1 90.69 24 VAL B O 1
ATOM 2497 N N . LEU B 1 25 ? -3.457 54.531 36.281 1 91.75 25 LEU B N 1
ATOM 2498 C CA . LEU B 1 25 ? -3.781 53.219 36.812 1 91.75 25 LEU B CA 1
ATOM 2499 C C . LEU B 1 25 ? -5.176 53.219 37.406 1 91.75 25 LEU B C 1
ATOM 2501 O O . LEU B 1 25 ? -5.723 52.156 37.719 1 91.75 25 LEU B O 1
ATOM 2505 N N . GLY B 1 26 ? -5.758 54.406 37.719 1 91.12 26 GLY B N 1
ATOM 2506 C CA . GLY B 1 26 ? -7.086 54.531 38.281 1 91.12 26 GLY B CA 1
ATOM 2507 C C . GLY B 1 26 ? -7.105 54.25 39.781 1 91.12 26 GLY B C 1
ATOM 2508 O O . GLY B 1 26 ? -8.055 53.656 40.312 1 91.12 26 GLY B O 1
ATOM 2509 N N . ILE B 1 27 ? -6.012 54.5 40.375 1 90.94 27 ILE B N 1
ATOM 2510 C CA . ILE B 1 27 ? -5.957 54.281 41.812 1 90.94 27 ILE B CA 1
ATOM 2511 C C . ILE B 1 27 ? -5.508 55.562 42.5 1 90.94 27 ILE B C 1
ATOM 2513 O O . ILE B 1 27 ? -5.156 56.562 41.812 1 90.94 27 ILE B O 1
ATOM 2517 N N . ALA B 1 28 ? -5.555 55.594 43.844 1 92.75 28 ALA B N 1
ATOM 2518 C CA . ALA B 1 28 ? -5.141 56.75 44.625 1 92.75 28 ALA B CA 1
ATOM 2519 C C . ALA B 1 28 ? -3.619 56.812 44.719 1 92.75 28 ALA B C 1
ATOM 2521 O O . ALA B 1 28 ? -2.961 55.781 44.906 1 92.75 28 ALA B O 1
ATOM 2522 N N . PRO B 1 29 ? -3.148 58 44.656 1 91.69 29 PRO B N 1
ATOM 2523 C CA . PRO B 1 29 ? -1.696 58.188 44.719 1 91.69 29 PRO B CA 1
ATOM 2524 C C . PRO B 1 29 ? -1.092 57.562 46 1 91.69 29 PRO B C 1
ATOM 2526 O O . PRO B 1 29 ? -0.053 56.906 45.938 1 91.69 29 PRO B O 1
ATOM 2529 N N . PRO B 1 30 ? -1.646 57.656 47.188 1 93 30 PRO B N 1
ATOM 2530 C CA . PRO B 1 30 ? -1.053 57 48.375 1 93 30 PRO B CA 1
ATOM 2531 C C . PRO B 1 30 ? -0.999 55.5 48.25 1 93 30 PRO B C 1
ATOM 2533 O O . PRO B 1 30 ? -0.046 54.875 48.719 1 93 30 PRO B O 1
ATOM 2536 N N . THR B 1 31 ? -1.999 55 47.594 1 90.88 31 THR B N 1
ATOM 2537 C CA . THR B 1 31 ? -2.039 53.562 47.406 1 90.88 31 THR B CA 1
ATOM 2538 C C . THR B 1 31 ? -0.882 53.125 46.5 1 90.88 31 THR B C 1
ATOM 2540 O O . THR B 1 31 ? -0.202 52.125 46.812 1 90.88 31 THR B O 1
ATOM 2543 N N . LEU B 1 32 ? -0.647 53.812 45.438 1 94.12 32 LEU B N 1
ATOM 2544 C CA . LEU B 1 32 ? 0.447 53.469 44.531 1 94.12 32 LEU B CA 1
ATOM 2545 C C . LEU B 1 32 ? 1.793 53.594 45.25 1 94.12 32 LEU B C 1
ATOM 2547 O O . LEU B 1 32 ? 2.656 52.719 45.094 1 94.12 32 LEU B O 1
ATOM 2551 N N . SER B 1 33 ? 1.949 54.656 46.062 1 93.25 33 SER B N 1
ATOM 2552 C CA . SER B 1 33 ? 3.193 54.875 46.812 1 93.25 33 SER B CA 1
ATOM 2553 C C . SER B 1 33 ? 3.49 53.719 47.75 1 93.25 33 SER B C 1
ATOM 2555 O O . SER B 1 33 ? 4.613 53.219 47.812 1 93.25 33 SER B O 1
ATOM 2557 N N . VAL B 1 34 ? 2.441 53.281 48.375 1 91.69 34 VAL B N 1
ATOM 2558 C CA . VAL B 1 34 ? 2.59 52.188 49.344 1 91.69 34 VAL B CA 1
ATOM 2559 C C . VAL B 1 34 ? 2.973 50.906 48.594 1 91.69 34 VAL B C 1
ATOM 2561 O O . VAL B 1 34 ? 3.83 50.156 49.062 1 91.69 34 VAL B O 1
ATOM 2564 N N . GLN B 1 35 ? 2.359 50.656 47.469 1 92.81 35 GLN B N 1
ATOM 2565 C CA . GLN B 1 35 ? 2.631 49.438 46.688 1 92.81 35 GLN B CA 1
ATOM 2566 C C . GLN B 1 35 ? 4.066 49.438 46.188 1 92.81 35 GLN B C 1
ATOM 2568 O O . GLN B 1 35 ? 4.727 48.406 46.188 1 92.81 35 GLN B O 1
ATOM 2573 N N . ILE B 1 36 ? 4.547 50.594 45.781 1 93.5 36 ILE B N 1
ATOM 2574 C CA . ILE B 1 36 ? 5.91 50.688 45.281 1 93.5 36 ILE B CA 1
ATOM 2575 C C . ILE B 1 36 ? 6.902 50.5 46.438 1 93.5 36 ILE B C 1
ATOM 2577 O O . ILE B 1 36 ? 7.914 49.812 46.281 1 93.5 36 ILE B O 1
ATOM 2581 N N . GLN B 1 37 ? 6.633 51.031 47.531 1 92.44 37 GLN B N 1
ATOM 2582 C CA . GLN B 1 37 ? 7.496 50.875 48.688 1 92.44 37 GLN B CA 1
ATOM 2583 C C . GLN B 1 37 ? 7.566 49.406 49.125 1 92.44 37 GLN B C 1
ATOM 2585 O O . GLN B 1 37 ? 8.641 48.906 49.438 1 92.44 37 GLN B O 1
ATOM 2590 N N . GLN B 1 38 ? 6.434 48.844 49.062 1 88.44 38 GLN B N 1
ATOM 2591 C CA . GLN B 1 38 ? 6.383 47.406 49.406 1 88.44 38 GLN B CA 1
ATOM 2592 C C . GLN B 1 38 ? 7.203 46.594 48.406 1 88.44 38 GLN B C 1
ATOM 2594 O O . GLN B 1 38 ? 7.91 45.656 48.812 1 88.44 38 GLN B O 1
ATOM 2599 N N . LEU B 1 39 ? 7.105 46.906 47.156 1 91.19 39 LEU B N 1
ATOM 2600 C CA . LEU B 1 39 ? 7.883 46.25 46.125 1 91.19 39 LEU B CA 1
ATOM 2601 C C . LEU B 1 39 ? 9.375 46.438 46.344 1 91.19 39 LEU B C 1
ATOM 2603 O O . LEU B 1 39 ? 10.148 45.469 46.281 1 91.19 39 LEU B O 1
ATOM 2607 N N . GLU B 1 40 ? 9.758 47.656 46.719 1 91.94 40 GLU B N 1
ATOM 2608 C CA . GLU B 1 40 ? 11.164 47.969 47 1 91.94 40 GLU B CA 1
ATOM 2609 C C . GLU B 1 40 ? 11.656 47.219 48.25 1 91.94 40 GLU B C 1
ATOM 2611 O O . GLU B 1 40 ? 12.781 46.688 48.25 1 91.94 40 GLU B O 1
ATOM 2616 N N . ARG B 1 41 ? 10.789 47.094 49.156 1 88.88 41 ARG B N 1
ATOM 2617 C CA . ARG B 1 41 ? 11.133 46.344 50.375 1 88.88 41 ARG B CA 1
ATOM 2618 C C . ARG B 1 41 ? 11.344 44.875 50.062 1 88.88 41 ARG B C 1
ATOM 2620 O O . ARG B 1 41 ? 12.305 44.25 50.531 1 88.88 41 ARG B O 1
ATOM 2627 N N . GLN B 1 42 ? 10.484 44.344 49.281 1 86.69 42 GLN B N 1
ATOM 2628 C CA . GLN B 1 42 ? 10.57 42.906 48.906 1 86.69 42 GLN B CA 1
ATOM 2629 C C . GLN B 1 42 ? 11.812 42.625 48.094 1 86.69 42 GLN B C 1
ATOM 2631 O O . GLN B 1 42 ? 12.445 41.594 48.25 1 86.69 42 GLN B O 1
ATOM 2636 N N . LEU B 1 43 ? 12.133 43.656 47.281 1 88.5 43 LEU B N 1
ATOM 2637 C CA . LEU B 1 43 ? 13.289 43.5 46.406 1 88.5 43 LEU B CA 1
ATOM 2638 C C . LEU B 1 43 ? 14.57 43.906 47.125 1 88.5 43 LEU B C 1
ATOM 2640 O O . LEU B 1 43 ? 15.672 43.656 46.656 1 88.5 43 LEU B O 1
ATOM 2644 N N . GLN B 1 44 ? 14.344 44.438 48.25 1 90 44 GLN B N 1
ATOM 2645 C CA . GLN B 1 44 ? 15.461 44.969 49.031 1 90 44 GLN B CA 1
ATOM 2646 C C . GLN B 1 44 ? 16.328 45.906 48.188 1 90 44 GLN B C 1
ATOM 2648 O O . GLN B 1 44 ? 17.547 45.812 48.219 1 90 44 GLN B O 1
ATOM 2653 N N . ALA B 1 45 ? 15.672 46.656 47.438 1 90.25 45 ALA B N 1
ATOM 2654 C CA . ALA B 1 45 ? 16.297 47.625 46.562 1 90.25 45 ALA B CA 1
ATOM 2655 C C . ALA B 1 45 ? 15.375 48.812 46.312 1 90.25 45 ALA B C 1
ATOM 2657 O O . ALA B 1 45 ? 14.164 48.656 46.156 1 90.25 45 ALA B O 1
ATOM 2658 N N . GLN B 1 46 ? 15.969 50 46.281 1 92.25 46 GLN B N 1
ATOM 2659 C CA . GLN B 1 46 ? 15.227 51.188 45.875 1 92.25 46 GLN B CA 1
ATOM 2660 C C . GLN B 1 46 ? 15.148 51.25 44.344 1 92.25 46 GLN B C 1
ATOM 2662 O O . GLN B 1 46 ? 16.156 51.125 43.656 1 92.25 46 GLN B O 1
ATOM 2667 N N . LEU B 1 47 ? 13.984 51.406 43.938 1 94.12 47 LEU B N 1
ATOM 2668 C CA . LEU B 1 47 ? 13.773 51.438 42.5 1 94.12 47 LEU B CA 1
ATOM 2669 C C . LEU B 1 47 ? 13.656 52.875 42 1 94.12 47 LEU B C 1
ATOM 2671 O O . LEU B 1 47 ? 13.945 53.156 40.812 1 94.12 47 LEU B O 1
ATOM 2675 N N . PHE B 1 48 ? 13.203 53.719 42.844 1 94.31 48 PHE B N 1
ATOM 2676 C CA . PHE B 1 48 ? 13.047 55.125 42.5 1 94.31 48 PHE B CA 1
ATOM 2677 C C . PHE B 1 48 ? 13.797 56.031 43.469 1 94.31 48 PHE B C 1
ATOM 2679 O O . PHE B 1 48 ? 13.992 55.656 44.625 1 94.31 48 PHE B O 1
ATOM 2686 N N . VAL B 1 49 ? 14.312 57.156 42.938 1 90.25 49 VAL B N 1
ATOM 2687 C CA . VAL B 1 49 ? 14.859 58.188 43.781 1 90.25 49 VAL B CA 1
ATOM 2688 C C . VAL B 1 49 ? 13.984 59.438 43.688 1 90.25 49 VAL B C 1
ATOM 2690 O O . VAL B 1 49 ? 13.523 59.812 42.594 1 90.25 49 VAL B O 1
ATOM 2693 N N . ARG B 1 50 ? 13.539 59.875 44.844 1 79.44 50 ARG B N 1
ATOM 2694 C CA . ARG B 1 50 ? 12.68 61.031 44.938 1 79.44 50 ARG B CA 1
ATOM 2695 C C . ARG B 1 50 ? 13.508 62.312 45.156 1 79.44 50 ARG B C 1
ATOM 2697 O O . ARG B 1 50 ? 14.242 62.406 46.156 1 79.44 50 ARG B O 1
ATOM 2704 N N . GLY B 1 51 ? 13.766 63.094 44.125 1 72.06 51 GLY B N 1
ATOM 2705 C CA . GLY B 1 51 ? 14.391 64.438 44.281 1 72.06 51 GLY B CA 1
ATOM 2706 C C . GLY B 1 51 ? 13.383 65.5 44.5 1 72.06 51 GLY B C 1
ATOM 2707 O O . GLY B 1 51 ? 12.188 65.25 44.656 1 72.06 51 GLY B O 1
ATOM 2708 N N . LYS B 1 52 ? 13.797 66.812 44.781 1 66 52 LYS B N 1
ATOM 2709 C CA . LYS B 1 52 ? 12.977 68 45.062 1 66 52 LYS B CA 1
ATOM 2710 C C . LYS B 1 52 ? 11.953 68.25 43.969 1 66 52 LYS B C 1
ATOM 2712 O O . LYS B 1 52 ? 10.844 68.688 44.219 1 66 52 LYS B O 1
ATOM 2717 N N . ARG B 1 53 ? 12.25 67.875 42.656 1 66.44 53 ARG B N 1
ATOM 2718 C CA . ARG B 1 53 ? 11.359 68.25 41.562 1 66.44 53 ARG B CA 1
ATOM 2719 C C . ARG B 1 53 ? 10.961 67.062 40.719 1 66.44 53 ARG B C 1
ATOM 2721 O O . ARG B 1 53 ? 9.977 67.125 39.969 1 66.44 53 ARG B O 1
ATOM 2728 N N . ALA B 1 54 ? 11.773 66 40.812 1 76 54 ALA B N 1
ATOM 2729 C CA . ALA B 1 54 ? 11.406 64.938 39.844 1 76 54 ALA B CA 1
ATOM 2730 C C . ALA B 1 54 ? 11.75 63.562 40.375 1 76 54 ALA B C 1
ATOM 2732 O O . ALA B 1 54 ? 12.68 63.406 41.188 1 76 54 ALA B O 1
ATOM 2733 N N . ILE B 1 55 ? 10.93 62.562 40.219 1 88.12 55 ILE B N 1
ATOM 2734 C CA . ILE B 1 55 ? 11.188 61.125 40.469 1 88.12 55 ILE B CA 1
ATOM 2735 C C . ILE B 1 55 ? 12.031 60.531 39.375 1 88.12 55 ILE B C 1
ATOM 2737 O O . ILE B 1 55 ? 11.867 60.906 38.188 1 88.12 55 ILE B O 1
ATOM 2741 N N . ALA B 1 56 ? 13.133 59.844 39.688 1 92.88 56 ALA B N 1
ATOM 2742 C CA . ALA B 1 56 ? 13.969 59.156 38.719 1 92.88 56 ALA B CA 1
ATOM 2743 C C . ALA B 1 56 ? 14.211 57.719 39.094 1 92.88 56 ALA B C 1
ATOM 2745 O O . ALA B 1 56 ? 14.125 57.344 40.25 1 92.88 56 ALA B O 1
ATOM 2746 N N . LEU B 1 57 ? 14.461 56.875 38.125 1 93.31 57 LEU B N 1
ATOM 2747 C CA . LEU B 1 57 ? 14.82 55.469 38.344 1 93.31 57 LEU B CA 1
ATOM 2748 C C . LEU B 1 57 ? 16.234 55.375 38.906 1 93.31 57 LEU B C 1
ATOM 2750 O O . LEU B 1 57 ? 17.141 56.094 38.469 1 93.31 57 LEU B O 1
ATOM 2754 N N . THR B 1 58 ? 16.422 54.438 39.875 1 89.38 58 THR B N 1
ATOM 2755 C CA . THR B 1 58 ? 17.766 54 40.281 1 89.38 58 THR B CA 1
ATOM 2756 C C . THR B 1 58 ? 18.344 53.031 39.25 1 89.38 58 THR B C 1
ATOM 2758 O O . THR B 1 58 ? 17.656 52.656 38.281 1 89.38 58 THR B O 1
ATOM 2761 N N . SER B 1 59 ? 19.594 52.719 39.375 1 90.12 59 SER B N 1
ATOM 2762 C CA . SER B 1 59 ? 20.188 51.656 38.562 1 90.12 59 SER B CA 1
ATOM 2763 C C . SER B 1 59 ? 19.422 50.344 38.719 1 90.12 59 SER B C 1
ATOM 2765 O O . SER B 1 59 ? 19.156 49.656 37.719 1 90.12 59 SER B O 1
ATOM 2767 N N . ALA B 1 60 ? 19.062 50.031 39.875 1 90.19 60 ALA B N 1
ATOM 2768 C CA . ALA B 1 60 ? 18.234 48.875 40.125 1 90.19 60 ALA B CA 1
ATOM 2769 C C . ALA B 1 60 ? 16.875 49 39.469 1 90.19 60 ALA B C 1
ATOM 2771 O O . ALA B 1 60 ? 16.328 48 38.969 1 90.19 60 ALA B O 1
ATOM 2772 N N . GLY B 1 61 ? 16.406 50.188 39.531 1 92.38 61 GLY B N 1
ATOM 2773 C CA . GLY B 1 61 ? 15.141 50.469 38.844 1 92.38 61 GLY B CA 1
ATOM 2774 C C . GLY B 1 61 ? 15.203 50.25 37.344 1 92.38 61 GLY B C 1
ATOM 2775 O O . GLY B 1 61 ? 14.281 49.656 36.781 1 92.38 61 GLY B O 1
ATOM 2776 N N . GLU B 1 62 ? 16.203 50.656 36.75 1 90.81 62 GLU B N 1
ATOM 2777 C CA . GLU B 1 62 ? 16.406 50.5 35.312 1 90.81 62 GLU B CA 1
ATOM 2778 C C . GLU B 1 62 ? 16.484 49 34.938 1 90.81 62 GLU B C 1
ATOM 2780 O O . GLU B 1 62 ? 15.891 48.562 33.969 1 90.81 62 GLU B O 1
ATOM 2785 N N . ASP B 1 63 ? 17.172 48.281 35.688 1 87.81 63 ASP B N 1
ATOM 2786 C CA . ASP B 1 63 ? 17.281 46.844 35.5 1 87.81 63 ASP B CA 1
ATOM 2787 C C . ASP B 1 63 ? 15.922 46.156 35.688 1 87.81 63 ASP B C 1
ATOM 2789 O O . ASP B 1 63 ? 15.555 45.25 34.938 1 87.81 63 ASP B O 1
ATOM 2793 N N . PHE B 1 64 ? 15.273 46.625 36.688 1 89.06 64 PHE B N 1
ATOM 2794 C CA . PHE B 1 64 ? 13.992 46.031 37.031 1 89.06 64 PHE B CA 1
ATOM 2795 C C . PHE B 1 64 ? 12.945 46.344 35.969 1 89.06 64 PHE B C 1
ATOM 2797 O O . PHE B 1 64 ? 12.055 45.531 35.688 1 89.06 64 PHE B O 1
ATOM 2804 N N . VAL B 1 65 ? 13.062 47.5 35.281 1 89.56 65 VAL B N 1
ATOM 2805 C CA . VAL B 1 65 ? 12.18 47.812 34.188 1 89.56 65 VAL B CA 1
ATOM 2806 C C . VAL B 1 65 ? 12.297 46.75 33.094 1 89.56 65 VAL B C 1
ATOM 2808 O O . VAL B 1 65 ? 11.289 46.25 32.594 1 89.56 65 VAL B O 1
ATOM 2811 N N . VAL B 1 66 ? 13.5 46.375 32.812 1 87.44 66 VAL B N 1
ATOM 2812 C CA . VAL B 1 66 ? 13.766 45.375 31.75 1 87.44 66 VAL B CA 1
ATOM 2813 C C . VAL B 1 66 ? 13.156 44.031 32.156 1 87.44 66 VAL B C 1
ATOM 2815 O O . VAL B 1 66 ? 12.453 43.406 31.359 1 87.44 66 VAL B O 1
ATOM 2818 N N . GLN B 1 67 ? 13.32 43.688 33.375 1 85.5 67 GLN B N 1
ATOM 2819 C CA . GLN B 1 67 ? 12.828 42.406 33.875 1 85.5 67 GLN B CA 1
ATOM 2820 C C . GLN B 1 67 ? 11.305 42.406 33.969 1 85.5 67 GLN B C 1
ATOM 2822 O O . GLN B 1 67 ? 10.648 41.438 33.594 1 85.5 67 GLN B O 1
ATOM 2827 N N . ALA B 1 68 ? 10.789 43.5 34.5 1 87 68 ALA B N 1
ATOM 2828 C CA . ALA B 1 68 ? 9.344 43.625 34.656 1 87 68 ALA B CA 1
ATOM 2829 C C . ALA B 1 68 ? 8.617 43.562 33.344 1 87 68 ALA B C 1
ATOM 2831 O O . ALA B 1 68 ? 7.605 42.875 33.188 1 87 68 ALA B O 1
ATOM 2832 N N . ARG B 1 69 ? 9.102 44.25 32.375 1 86.06 69 ARG B N 1
ATOM 2833 C CA . ARG B 1 69 ? 8.523 44.219 31.016 1 86.06 69 ARG B CA 1
ATOM 2834 C C . ARG B 1 69 ? 8.57 42.812 30.422 1 86.06 69 ARG B C 1
ATOM 2836 O O . ARG B 1 69 ? 7.602 42.375 29.812 1 86.06 69 ARG B O 1
ATOM 2843 N N . ALA B 1 70 ? 9.664 42.094 30.625 1 85.31 70 ALA B N 1
ATOM 2844 C CA . ALA B 1 70 ? 9.82 40.719 30.109 1 85.31 70 ALA B CA 1
ATOM 2845 C C . ALA B 1 70 ? 8.805 39.781 30.734 1 85.31 70 ALA B C 1
ATOM 2847 O O . ALA B 1 70 ? 8.195 38.969 30.047 1 85.31 70 ALA B O 1
ATOM 2848 N N . VAL B 1 71 ? 8.617 39.906 32.031 1 80.5 71 VAL B N 1
ATOM 2849 C CA . VAL B 1 71 ? 7.676 39.062 32.75 1 80.5 71 VAL B CA 1
ATOM 2850 C C . VAL B 1 71 ? 6.254 39.344 32.281 1 80.5 71 VAL B C 1
ATOM 2852 O O . VAL B 1 71 ? 5.488 38.406 32 1 80.5 71 VAL B O 1
ATOM 2855 N N . LEU B 1 72 ? 5.855 40.625 32.125 1 82.19 72 LEU B N 1
ATOM 2856 C CA . LEU B 1 72 ? 4.504 40.969 31.688 1 82.19 72 LEU B CA 1
ATOM 2857 C C . LEU B 1 72 ? 4.262 40.531 30.25 1 82.19 72 LEU B C 1
ATOM 2859 O O . LEU B 1 72 ? 3.176 40.062 29.906 1 82.19 72 LEU B O 1
ATOM 2863 N N . ALA B 1 73 ? 5.258 40.656 29.438 1 82.81 73 ALA B N 1
ATOM 2864 C CA . ALA B 1 73 ? 5.16 40.219 28.047 1 82.81 73 ALA B CA 1
ATOM 2865 C C . ALA B 1 73 ? 4.957 38.688 27.969 1 82.81 73 ALA B C 1
ATOM 2867 O O . ALA B 1 73 ? 4.117 38.219 27.219 1 82.81 73 ALA B O 1
ATOM 2868 N N . ARG B 1 74 ? 5.73 37.969 28.781 1 82.75 74 ARG B N 1
ATOM 2869 C CA . ARG B 1 74 ? 5.598 36.531 28.812 1 82.75 74 ARG B CA 1
ATOM 2870 C C . ARG B 1 74 ? 4.223 36.125 29.328 1 82.75 74 ARG B C 1
ATOM 2872 O O . ARG B 1 74 ? 3.637 35.156 28.844 1 82.75 74 ARG B O 1
ATOM 2879 N N . PHE B 1 75 ? 3.771 36.844 30.328 1 74.06 75 PHE B N 1
ATOM 2880 C CA . PHE B 1 75 ? 2.447 36.594 30.875 1 74.06 75 PHE B CA 1
ATOM 2881 C C . PHE B 1 75 ? 1.368 36.781 29.812 1 74.06 75 PHE B C 1
ATOM 2883 O O . PHE B 1 75 ? 0.495 35.938 29.641 1 74.06 75 PHE B O 1
ATOM 2890 N N . GLU B 1 76 ? 1.395 37.875 29.078 1 78.25 76 GLU B N 1
ATOM 2891 C CA . GLU B 1 76 ? 0.431 38.156 28.016 1 78.25 76 GLU B CA 1
ATOM 2892 C C . GLU B 1 76 ? 0.506 37.125 26.906 1 78.25 76 GLU B C 1
ATOM 2894 O O . GLU B 1 76 ? -0.522 36.688 26.375 1 78.25 76 GLU B O 1
ATOM 2899 N N . GLN B 1 77 ? 1.688 36.656 26.656 1 78.62 77 GLN B N 1
ATOM 2900 C CA . GLN B 1 77 ? 1.88 35.594 25.656 1 78.62 77 GLN B CA 1
ATOM 2901 C C . GLN B 1 77 ? 1.222 34.312 26.109 1 78.62 77 GLN B C 1
ATOM 2903 O O . GLN B 1 77 ? 0.61 33.594 25.297 1 78.62 77 GLN B O 1
ATOM 2908 N N . ALA B 1 78 ? 1.319 34 27.344 1 75.31 78 ALA B N 1
ATOM 2909 C CA . ALA B 1 78 ? 0.712 32.781 27.906 1 75.31 78 ALA B CA 1
ATOM 2910 C C . ALA B 1 78 ? -0.811 32.875 27.828 1 75.31 78 ALA B C 1
ATOM 2912 O O . ALA B 1 78 ? -1.468 31.875 27.484 1 75.31 78 ALA B O 1
ATOM 2913 N N . ILE B 1 79 ? -1.355 34 28.156 1 69.56 79 ILE B N 1
ATOM 2914 C CA . ILE B 1 79 ? -2.799 34.188 28.078 1 69.56 79 ILE B CA 1
ATOM 2915 C C . ILE B 1 79 ? -3.26 34.031 26.625 1 69.56 79 ILE B C 1
ATOM 2917 O O . ILE B 1 79 ? -4.234 33.344 26.359 1 69.56 79 ILE B O 1
ATOM 2921 N N . ASP B 1 80 ? -2.508 34.625 25.781 1 71.56 80 ASP B N 1
ATOM 2922 C CA . ASP B 1 80 ? -2.834 34.531 24.359 1 71.56 80 ASP B CA 1
ATOM 2923 C C . ASP B 1 80 ? -2.76 33.094 23.844 1 71.56 80 ASP B C 1
ATOM 2925 O O . ASP B 1 80 ? -3.637 32.656 23.109 1 71.56 80 ASP B O 1
ATOM 2929 N N . ALA B 1 81 ? -1.795 32.375 24.266 1 71.19 81 ALA B N 1
ATOM 2930 C CA . ALA B 1 81 ? -1.662 30.969 23.891 1 71.19 81 ALA B CA 1
ATOM 2931 C C . ALA B 1 81 ? -2.844 30.156 24.406 1 71.19 81 ALA B C 1
ATOM 2933 O O . ALA B 1 81 ? -3.369 29.297 23.688 1 71.19 81 ALA B O 1
ATOM 2934 N N . GLY B 1 82 ? -3.205 30.391 25.578 1 72.44 82 GLY B N 1
ATOM 2935 C CA . GLY B 1 82 ? -4.367 29.734 26.141 1 72.44 82 GLY B CA 1
ATOM 2936 C C . GLY B 1 82 ? -5.652 30.031 25.391 1 72.44 82 GLY B C 1
ATOM 2937 O O . GLY B 1 82 ? -6.441 29.125 25.125 1 72.44 82 GLY B O 1
ATOM 2938 N N . ARG B 1 83 ? -5.812 31.297 25.109 1 71.81 83 ARG B N 1
ATOM 2939 C CA . ARG B 1 83 ? -6.984 31.703 24.344 1 71.81 83 ARG B CA 1
ATOM 2940 C C . ARG B 1 83 ? -6.996 31.047 22.969 1 71.81 83 ARG B C 1
ATOM 2942 O O . ARG B 1 83 ? -8.031 30.547 22.531 1 71.81 83 ARG B O 1
ATOM 2949 N N . ARG B 1 84 ? -5.848 31.047 22.344 1 70.88 84 ARG B N 1
ATOM 2950 C CA . ARG B 1 84 ? -5.719 30.406 21.031 1 70.88 84 ARG B CA 1
ATOM 2951 C C . ARG B 1 84 ? -6.004 28.922 21.125 1 70.88 84 ARG B C 1
ATOM 2953 O O . ARG B 1 84 ? -6.656 28.359 20.234 1 70.88 84 ARG B O 1
ATOM 2960 N N . ALA B 1 85 ? -5.535 28.297 22.109 1 75.38 85 ALA B N 1
ATOM 2961 C CA . ALA B 1 85 ? -5.82 26.891 22.328 1 75.38 85 ALA B CA 1
ATOM 2962 C C . ALA B 1 85 ? -7.312 26.656 22.531 1 75.38 85 ALA B C 1
ATOM 2964 O O . ALA B 1 85 ? -7.875 25.688 22 1 75.38 85 ALA B O 1
ATOM 2965 N N . GLY B 1 86 ? -7.871 27.562 23.297 1 79.94 86 GLY B N 1
ATOM 2966 C CA . GLY B 1 86 ? -9.305 27.469 23.531 1 79.94 86 GLY B CA 1
ATOM 2967 C C . GLY B 1 86 ? -10.133 27.625 22.266 1 79.94 86 GLY B C 1
ATOM 2968 O O . GLY B 1 86 ? -11.203 27.016 22.156 1 79.94 86 GLY B O 1
ATOM 2969 N N . ARG B 1 87 ? -9.555 28.375 21.344 1 77.12 87 ARG B N 1
ATOM 2970 C CA . ARG B 1 87 ? -10.242 28.594 20.078 1 77.12 87 ARG B CA 1
ATOM 2971 C C . ARG B 1 87 ? -9.867 27.531 19.047 1 77.12 87 ARG B C 1
ATOM 2973 O O . ARG B 1 87 ? -10.375 27.531 17.922 1 77.12 87 ARG B O 1
ATOM 2980 N N . GLY B 1 88 ? -8.922 26.734 19.422 1 83.75 88 GLY B N 1
ATOM 2981 C CA . GLY B 1 88 ? -8.516 25.656 18.531 1 83.75 88 GLY B CA 1
ATOM 2982 C C . GLY B 1 88 ? -7.477 26.094 17.516 1 83.75 88 GLY B C 1
ATOM 2983 O O . GLY B 1 88 ? -7.316 25.453 16.469 1 83.75 88 GLY B O 1
ATOM 2984 N N . GLU B 1 89 ? -6.848 27.203 17.781 1 84.38 89 GLU B N 1
ATOM 2985 C CA . GLU B 1 89 ? -5.805 27.703 16.891 1 84.38 89 GLU B CA 1
ATOM 2986 C C . GLU B 1 89 ? -4.48 26.984 17.141 1 84.38 89 GLU B C 1
ATOM 2988 O O . GLU B 1 89 ? -3.555 27.094 16.328 1 84.38 89 GLU B O 1
ATOM 2993 N N . MET B 1 90 ? -4.445 26.281 18.281 1 83.19 90 MET B N 1
ATOM 2994 C CA . MET B 1 90 ? -3.35 25.391 18.656 1 83.19 90 MET B CA 1
ATOM 2995 C C . MET B 1 90 ? -3.881 24.047 19.125 1 83.19 90 MET B C 1
ATOM 2997 O O . MET B 1 90 ? -5.066 23.906 19.453 1 83.19 90 MET B O 1
ATOM 3001 N N . GLY B 1 91 ? -3.027 23.062 19.094 1 89.19 91 GLY B N 1
ATOM 3002 C CA . GLY B 1 91 ? -3.436 21.734 19.531 1 89.19 91 GLY B CA 1
ATOM 3003 C C . GLY B 1 91 ? -3.031 20.641 18.578 1 89.19 91 GLY B C 1
ATOM 3004 O O . GLY B 1 91 ? -2.109 20.812 17.766 1 89.19 91 GLY B O 1
ATOM 3005 N N . ARG B 1 92 ? -3.707 19.469 18.844 1 91.19 92 ARG B N 1
ATOM 3006 C CA . ARG B 1 92 ? -3.355 18.297 18.062 1 91.19 92 ARG B CA 1
ATOM 3007 C C . ARG B 1 92 ? -4.605 17.578 17.562 1 91.19 92 ARG B C 1
ATOM 3009 O O . ARG B 1 92 ? -5.609 17.5 18.266 1 91.19 92 ARG B O 1
ATOM 3016 N N . VAL B 1 93 ? -4.539 17.125 16.359 1 96.25 93 VAL B N 1
ATOM 3017 C CA . VAL B 1 93 ? -5.605 16.328 15.766 1 96.25 93 VAL B CA 1
ATOM 3018 C C . VAL B 1 93 ? -5.035 15.016 15.227 1 96.25 93 VAL B C 1
ATOM 3020 O O . VAL B 1 93 ? -4.074 15.016 14.453 1 96.25 93 VAL B O 1
ATOM 3023 N N . GLU B 1 94 ? -5.586 13.867 15.648 1 95.5 94 GLU B N 1
ATOM 3024 C CA . GLU B 1 94 ? -5.203 12.539 15.164 1 95.5 94 GLU B CA 1
ATOM 3025 C C . GLU B 1 94 ? -6.176 12.039 14.102 1 95.5 94 GLU B C 1
ATOM 3027 O O . GLU B 1 94 ? -7.352 11.805 14.391 1 95.5 94 GLU B O 1
ATOM 3032 N N . VAL B 1 95 ? -5.594 11.805 12.898 1 97.19 95 VAL B N 1
ATOM 3033 C CA . VAL B 1 95 ? -6.418 11.414 11.766 1 97.19 95 VAL B CA 1
ATOM 3034 C C . VAL B 1 95 ? -6.039 10 11.305 1 97.19 95 VAL B C 1
ATOM 3036 O O . VAL B 1 95 ? -4.859 9.703 11.117 1 97.19 95 VAL B O 1
ATOM 3039 N N . GLY B 1 96 ? -7.035 9.109 11.227 1 96.25 96 GLY B N 1
ATOM 3040 C CA . GLY B 1 96 ? -6.883 7.812 10.57 1 96.25 96 GLY B CA 1
ATOM 3041 C C . GLY B 1 96 ? -7.539 7.75 9.211 1 96.25 96 GLY B C 1
ATOM 3042 O O . GLY B 1 96 ? -8.562 8.406 8.977 1 96.25 96 GLY B O 1
ATOM 3043 N N . TYR B 1 97 ? -6.934 6.984 8.344 1 95.5 97 TYR B N 1
ATOM 3044 C CA . TYR B 1 97 ? -7.535 6.926 7.02 1 95.5 97 TYR B CA 1
ATOM 3045 C C . TYR B 1 97 ? -7.297 5.57 6.367 1 95.5 97 TYR B C 1
ATOM 3047 O O . TYR B 1 97 ? -6.418 4.816 6.797 1 95.5 97 TYR B O 1
ATOM 3055 N N . VAL B 1 98 ? -8.156 5.312 5.391 1 93.38 98 VAL B N 1
ATOM 3056 C CA . VAL B 1 98 ? -7.953 4.18 4.496 1 93.38 98 VAL B CA 1
ATOM 3057 C C . VAL B 1 98 ? -7.426 4.672 3.15 1 93.38 98 VAL B C 1
ATOM 3059 O O . VAL B 1 98 ? -7.5 5.863 2.846 1 93.38 98 VAL B O 1
ATOM 3062 N N . GLY B 1 99 ? -6.941 3.752 2.348 1 91.81 99 GLY B N 1
ATOM 3063 C CA . GLY B 1 99 ? -6.297 4.082 1.086 1 91.81 99 GLY B CA 1
ATOM 3064 C C . GLY B 1 99 ? -7.18 4.898 0.161 1 91.81 99 GLY B C 1
ATOM 3065 O O . GLY B 1 99 ? -6.711 5.84 -0.481 1 91.81 99 GLY B O 1
ATOM 3066 N N . SER B 1 100 ? -8.461 4.656 0.125 1 92.56 100 SER B N 1
ATOM 3067 C CA . SER B 1 100 ? -9.391 5.32 -0.778 1 92.56 100 SER B CA 1
ATOM 3068 C C . SER B 1 100 ? -9.43 6.824 -0.52 1 92.56 100 SER B C 1
ATOM 3070 O O . SER B 1 100 ? -9.656 7.609 -1.44 1 92.56 100 SER B O 1
ATOM 3072 N N . ALA B 1 101 ? -9.211 7.164 0.71 1 94.69 101 ALA B N 1
ATOM 3073 C CA . ALA B 1 101 ? -9.234 8.578 1.066 1 94.69 101 ALA B CA 1
ATOM 3074 C C . ALA B 1 101 ? -8.086 9.328 0.409 1 94.69 101 ALA B C 1
ATOM 3076 O O . ALA B 1 101 ? -8.219 10.5 0.053 1 94.69 101 ALA B O 1
ATOM 3077 N N . VAL B 1 102 ? -6.973 8.688 0.234 1 94.5 102 VAL B N 1
ATOM 3078 C CA . VAL B 1 102 ? -5.781 9.289 -0.356 1 94.5 102 VAL B CA 1
ATOM 3079 C C . VAL B 1 102 ? -5.859 9.203 -1.879 1 94.5 102 VAL B C 1
ATOM 3081 O O . VAL B 1 102 ? -5.527 10.164 -2.576 1 94.5 102 VAL B O 1
ATOM 3084 N N . PHE B 1 103 ? -6.383 8.109 -2.412 1 93.12 103 PHE B N 1
ATOM 3085 C CA . PHE B 1 103 ? -6.418 7.891 -3.854 1 93.12 103 PHE B CA 1
ATOM 3086 C C . PHE B 1 103 ? -7.371 8.867 -4.527 1 93.12 103 PHE B C 1
ATOM 3088 O O . PHE B 1 103 ? -7.113 9.336 -5.641 1 93.12 103 PHE B O 1
ATOM 3095 N N . GLY B 1 104 ? -8.359 9.227 -3.842 1 92.06 104 GLY B N 1
ATOM 3096 C CA . GLY B 1 104 ? -9.32 10.18 -4.387 1 92.06 104 GLY B CA 1
ATOM 3097 C C . GLY B 1 104 ? -8.914 11.625 -4.172 1 92.06 104 GLY B C 1
ATOM 3098 O O . GLY B 1 104 ? -9.57 12.539 -4.672 1 92.06 104 GLY B O 1
ATOM 3099 N N . GLY B 1 105 ? -7.902 11.836 -3.352 1 94.44 105 GLY B N 1
ATOM 3100 C CA . GLY B 1 105 ? -7.395 13.18 -3.129 1 94.44 105 GLY B CA 1
ATOM 3101 C C . GLY B 1 105 ? -8.133 13.922 -2.029 1 94.44 105 GLY B C 1
ATOM 3102 O O . GLY B 1 105 ? -7.746 15.031 -1.657 1 94.44 105 GLY B O 1
ATOM 3103 N N . ILE B 1 106 ? -9.117 13.336 -1.474 1 95.44 106 ILE B N 1
ATOM 3104 C CA . ILE B 1 106 ? -9.992 14.047 -0.551 1 95.44 106 ILE B CA 1
ATOM 3105 C C . ILE B 1 106 ? -9.25 14.312 0.759 1 95.44 106 ILE B C 1
ATOM 3107 O O . ILE B 1 106 ? -9.43 15.367 1.376 1 95.44 106 ILE B O 1
ATOM 3111 N N . LEU B 1 107 ? -8.461 13.352 1.21 1 96.38 107 LEU B N 1
ATOM 3112 C CA . LEU B 1 107 ? -7.688 13.57 2.43 1 96.38 107 LEU B CA 1
ATOM 3113 C C . LEU B 1 107 ? -6.73 14.742 2.268 1 96.38 107 LEU B C 1
ATOM 3115 O O . LEU B 1 107 ? -6.684 15.633 3.121 1 96.38 107 LEU B O 1
ATOM 3119 N N . GLN B 1 108 ? -6.023 14.75 1.16 1 95.06 108 GLN B N 1
ATOM 3120 C CA . GLN B 1 108 ? -5.078 15.812 0.853 1 95.06 108 GLN B CA 1
ATOM 3121 C C . GLN B 1 108 ? -5.77 17.172 0.836 1 95.06 108 GLN B C 1
ATOM 3123 O O . GLN B 1 108 ? -5.281 18.125 1.443 1 95.06 108 GLN B O 1
ATOM 3128 N N . GLN B 1 109 ? -6.844 17.188 0.18 1 94.5 109 GLN B N 1
ATOM 3129 C CA . GLN B 1 109 ? -7.605 18.422 0.048 1 94.5 109 GLN B CA 1
ATOM 3130 C C . GLN B 1 109 ? -8.039 18.953 1.413 1 94.5 109 GLN B C 1
ATOM 3132 O O . GLN B 1 109 ? -7.84 20.125 1.724 1 94.5 109 GLN B O 1
ATOM 3137 N N . GLN B 1 110 ? -8.562 18.094 2.227 1 96 110 GLN B N 1
ATOM 3138 C CA . GLN B 1 110 ? -9.086 18.484 3.531 1 96 110 GLN B CA 1
ATOM 3139 C C . GLN B 1 110 ? -7.961 18.891 4.473 1 96 110 GLN B C 1
ATOM 3141 O O . GLN B 1 110 ? -8.07 19.891 5.184 1 96 110 GLN B O 1
ATOM 3146 N N . LEU B 1 111 ? -6.902 18.141 4.508 1 95.44 111 LEU B N 1
ATOM 3147 C CA . LEU B 1 111 ? -5.793 18.438 5.406 1 95.44 111 LEU B CA 1
ATOM 3148 C C . LEU B 1 111 ? -5.09 19.719 4.996 1 95.44 111 LEU B C 1
ATOM 3150 O O . LEU B 1 111 ? -4.727 20.531 5.852 1 95.44 111 LEU B O 1
ATOM 3154 N N . SER B 1 112 ? -4.879 19.875 3.697 1 91.88 112 SER B N 1
ATOM 3155 C CA . SER B 1 112 ? -4.238 21.094 3.203 1 91.88 112 SER B CA 1
ATOM 3156 C C . SER B 1 112 ? -5.047 22.328 3.568 1 91.88 112 SER B C 1
ATOM 3158 O O . SER B 1 112 ? -4.5 23.312 4.078 1 91.88 112 SER B O 1
ATOM 3160 N N . ALA B 1 113 ? -6.32 22.297 3.365 1 92.88 113 ALA B N 1
ATOM 3161 C CA . ALA B 1 113 ? -7.199 23.406 3.689 1 92.88 113 ALA B CA 1
ATOM 3162 C C . ALA B 1 113 ? -7.168 23.719 5.184 1 92.88 113 ALA B C 1
ATOM 3164 O O . ALA B 1 113 ? -7.105 24.891 5.582 1 92.88 113 ALA B O 1
ATOM 3165 N N . PHE B 1 114 ? -7.164 22.703 6.016 1 95.94 114 PHE B N 1
ATOM 3166 C CA . PHE B 1 114 ? -7.164 22.875 7.465 1 95.94 114 PHE B CA 1
ATOM 3167 C C . PHE B 1 114 ? -5.852 23.5 7.934 1 95.94 114 PHE B C 1
ATOM 3169 O O . PHE B 1 114 ? -5.848 24.422 8.75 1 95.94 114 PHE B O 1
ATOM 3176 N N . ARG B 1 115 ? -4.777 23.016 7.383 1 92.56 115 ARG B N 1
ATOM 3177 C CA . ARG B 1 115 ? -3.459 23.5 7.781 1 92.56 115 ARG B CA 1
ATOM 3178 C C . ARG B 1 115 ? -3.262 24.953 7.371 1 92.56 115 ARG B C 1
ATOM 3180 O O . ARG B 1 115 ? -2.578 25.719 8.062 1 92.56 115 ARG B O 1
ATOM 3187 N N . GLN B 1 116 ? -3.812 25.312 6.273 1 91 116 GLN B N 1
ATOM 3188 C CA . GLN B 1 116 ? -3.738 26.703 5.832 1 91 116 GLN B CA 1
ATOM 3189 C C . GLN B 1 116 ? -4.5 27.625 6.781 1 91 116 GLN B C 1
ATOM 3191 O O . GLN B 1 116 ? -4.027 28.719 7.105 1 91 116 GLN B O 1
ATOM 3196 N N . ARG B 1 117 ? -5.594 27.172 7.281 1 93.62 117 ARG B N 1
ATOM 3197 C CA . ARG B 1 117 ? -6.441 27.969 8.156 1 93.62 117 ARG B CA 1
ATOM 3198 C C . ARG B 1 117 ? -5.922 27.938 9.594 1 93.62 117 ARG B C 1
ATOM 3200 O O . ARG B 1 117 ? -6.031 28.938 10.312 1 93.62 117 ARG B O 1
ATOM 3207 N N . TRP B 1 118 ? -5.434 26.797 10.016 1 94.31 118 TRP B N 1
ATOM 3208 C CA . TRP B 1 118 ? -4.934 26.609 11.375 1 94.31 118 TRP B CA 1
ATOM 3209 C C . TRP B 1 118 ? -3.498 26.109 11.359 1 94.31 118 TRP B C 1
ATOM 3211 O O . TRP B 1 118 ? -3.23 24.984 11.797 1 94.31 118 TRP B O 1
ATOM 3221 N N . PRO B 1 119 ? -2.564 26.938 10.992 1 92.31 119 PRO B N 1
ATOM 3222 C CA . PRO B 1 119 ? -1.186 26.5 10.758 1 92.31 119 PRO B CA 1
ATOM 3223 C C . PRO B 1 119 ? -0.479 26.062 12.039 1 92.31 119 PRO B C 1
ATOM 3225 O O . PRO B 1 119 ? 0.546 25.375 11.984 1 92.31 119 PRO B O 1
ATOM 3228 N N . GLN B 1 120 ? -0.989 26.422 13.227 1 92.19 120 GLN B N 1
ATOM 3229 C CA . GLN B 1 120 ? -0.305 26.094 14.469 1 92.19 120 GLN B CA 1
ATOM 3230 C C . GLN B 1 120 ? -0.849 24.797 15.07 1 92.19 120 GLN B C 1
ATOM 3232 O O . GLN B 1 120 ? -0.347 24.328 16.094 1 92.19 120 GLN B O 1
ATOM 3237 N N . VAL B 1 121 ? -1.894 24.203 14.445 1 92.44 121 VAL B N 1
ATOM 3238 C CA . VAL B 1 121 ? -2.412 22.922 14.898 1 92.44 121 VAL B CA 1
ATOM 3239 C C . VAL B 1 121 ? -1.576 21.797 14.305 1 92.44 121 VAL B C 1
ATOM 3241 O O . VAL B 1 121 ? -1.32 21.766 13.102 1 92.44 121 VAL B O 1
ATOM 3244 N N . LEU B 1 122 ? -1.091 20.906 15.133 1 90.88 122 LEU B N 1
ATOM 3245 C CA . LEU B 1 122 ? -0.356 19.734 14.68 1 90.88 122 LEU B CA 1
ATOM 3246 C C . LEU B 1 122 ? -1.312 18.625 14.25 1 90.88 122 LEU B C 1
ATOM 3248 O O . LEU B 1 122 ? -2.094 18.125 15.062 1 90.88 122 LEU B O 1
ATOM 3252 N N . VAL B 1 123 ? -1.252 18.25 12.984 1 93.94 123 VAL B N 1
ATOM 3253 C CA . VAL B 1 123 ? -2.115 17.203 12.453 1 93.94 123 VAL B CA 1
ATOM 3254 C C . VAL B 1 123 ? -1.286 15.953 12.148 1 93.94 123 VAL B C 1
ATOM 3256 O O . VAL B 1 123 ? -0.335 16.016 11.359 1 93.94 123 VAL B O 1
ATOM 3259 N N . HIS B 1 124 ? -1.603 14.852 12.766 1 90.88 124 HIS B N 1
ATOM 3260 C CA . HIS B 1 124 ? -0.986 13.562 12.477 1 90.88 124 HIS B CA 1
ATOM 3261 C C . HIS B 1 124 ? -1.95 12.648 11.727 1 90.88 124 HIS B C 1
ATOM 3263 O O . HIS B 1 124 ? -3.061 12.391 12.203 1 90.88 124 HIS B O 1
ATOM 3269 N N . ALA B 1 125 ? -1.521 12.203 10.609 1 93.31 125 ALA B N 1
ATOM 3270 C CA . ALA B 1 125 ? -2.348 11.32 9.789 1 93.31 125 ALA B CA 1
ATOM 3271 C C . ALA B 1 125 ? -1.628 10 9.516 1 93.31 125 ALA B C 1
ATOM 3273 O O . ALA B 1 125 ? -0.454 10 9.133 1 93.31 125 ALA B O 1
ATOM 3274 N N . ARG B 1 126 ? -2.398 8.875 9.695 1 89 126 ARG B N 1
ATOM 3275 C CA . ARG B 1 126 ? -1.826 7.566 9.406 1 89 126 ARG B CA 1
ATOM 3276 C C . ARG B 1 126 ? -2.881 6.617 8.844 1 89 126 ARG B C 1
ATOM 3278 O O . ARG B 1 126 ? -4.07 6.758 9.141 1 89 126 ARG B O 1
ATOM 3285 N N . GLU B 1 127 ? -2.393 5.719 8.055 1 90.5 127 GLU B N 1
ATOM 3286 C CA . GLU B 1 127 ? -3.285 4.672 7.566 1 90.5 127 GLU B CA 1
ATOM 3287 C C . GLU B 1 127 ? -3.607 3.662 8.664 1 90.5 127 GLU B C 1
ATOM 3289 O O . GLU B 1 127 ? -2.738 3.307 9.461 1 90.5 127 GLU B O 1
ATOM 3294 N N . TRP B 1 128 ? -4.883 3.209 8.703 1 90.56 128 TRP B N 1
ATOM 3295 C CA . TRP B 1 128 ? -5.371 2.219 9.656 1 90.56 128 TRP B CA 1
ATOM 3296 C C . TRP B 1 128 ? -6.18 1.136 8.945 1 90.56 128 TRP B C 1
ATOM 3298 O O . TRP B 1 128 ? -6.789 1.39 7.902 1 90.56 128 TRP B O 1
ATOM 3308 N N . PRO B 1 129 ? -6.125 -0.104 9.5 1 90.19 129 PRO B N 1
ATOM 3309 C CA . PRO B 1 129 ? -7.125 -1.062 9.023 1 90.19 129 PRO B CA 1
ATOM 3310 C C . PRO B 1 129 ? -8.555 -0.567 9.227 1 90.19 129 PRO B C 1
ATOM 3312 O O . PRO B 1 129 ? -8.914 -0.109 10.312 1 90.19 129 PRO B O 1
ATOM 3315 N N . MET B 1 130 ? -9.305 -0.675 8.266 1 92.38 130 MET B N 1
ATOM 3316 C CA . MET B 1 130 ? -10.633 -0.063 8.211 1 92.38 130 MET B CA 1
ATOM 3317 C C . MET B 1 130 ? -11.492 -0.529 9.383 1 92.38 130 MET B C 1
ATOM 3319 O O . MET B 1 130 ? -12.188 0.274 10 1 92.38 130 MET B O 1
ATOM 3323 N N . LEU B 1 131 ? -11.398 -1.783 9.734 1 88.81 131 LEU B N 1
ATOM 3324 C CA . LEU B 1 131 ? -12.273 -2.377 10.742 1 88.81 131 LEU B CA 1
ATOM 3325 C C . LEU B 1 131 ? -11.922 -1.872 12.133 1 88.81 131 LEU B C 1
ATOM 3327 O O . LEU B 1 131 ? -12.695 -2.033 13.078 1 88.81 131 LEU B O 1
ATOM 3331 N N . GLN B 1 132 ? -10.773 -1.241 12.297 1 92.88 132 GLN B N 1
ATOM 3332 C CA . GLN B 1 132 ? -10.328 -0.774 13.609 1 92.88 132 GLN B CA 1
ATOM 3333 C C . GLN B 1 132 ? -10.664 0.701 13.805 1 92.88 132 GLN B C 1
ATOM 3335 O O . GLN B 1 132 ? -10.57 1.22 14.922 1 92.88 132 GLN B O 1
ATOM 3340 N N . LEU B 1 133 ? -11.086 1.349 12.805 1 95.25 133 LEU B N 1
ATOM 3341 C CA . LEU B 1 133 ? -11.203 2.803 12.852 1 95.25 133 LEU B CA 1
ATOM 3342 C C . LEU B 1 133 ? -12.32 3.229 13.789 1 95.25 133 LEU B C 1
ATOM 3344 O O . LEU B 1 133 ? -12.172 4.184 14.555 1 95.25 133 LEU B O 1
ATOM 3348 N N . GLY B 1 134 ? -13.414 2.516 13.789 1 94.56 134 GLY B N 1
ATOM 3349 C CA . GLY B 1 134 ? -14.508 2.852 14.68 1 94.56 134 GLY B CA 1
ATOM 3350 C C . GLY B 1 134 ? -14.133 2.756 16.141 1 94.56 134 GLY B C 1
ATOM 3351 O O . GLY B 1 134 ? -14.352 3.693 16.922 1 94.56 134 GLY B O 1
ATOM 3352 N N . ALA B 1 135 ? -13.555 1.64 16.5 1 93.19 135 ALA B N 1
ATOM 3353 C CA . ALA B 1 135 ? -13.125 1.425 17.891 1 93.19 135 ALA B CA 1
ATOM 3354 C C . ALA B 1 135 ? -12.078 2.453 18.297 1 93.19 135 ALA B C 1
ATOM 3356 O O . ALA B 1 135 ? -12.102 2.955 19.422 1 93.19 135 ALA B O 1
ATOM 3357 N N . ALA B 1 136 ? -11.195 2.777 17.359 1 94.44 136 ALA B N 1
ATOM 3358 C CA . ALA B 1 136 ? -10.141 3.75 17.641 1 94.44 136 ALA B CA 1
ATOM 3359 C C . ALA B 1 136 ? -10.734 5.129 17.938 1 94.44 136 ALA B C 1
ATOM 3361 O O . ALA B 1 136 ? -10.219 5.863 18.781 1 94.44 136 ALA B O 1
ATOM 3362 N N . LEU B 1 137 ? -11.773 5.484 17.281 1 96 137 LEU B N 1
ATOM 3363 C CA . LEU B 1 137 ? -12.469 6.746 17.516 1 96 137 LEU B CA 1
ATOM 3364 C C . LEU B 1 137 ? -13.148 6.738 18.891 1 96 137 LEU B C 1
ATOM 3366 O O . LEU B 1 137 ? -13.031 7.703 19.641 1 96 137 LEU B O 1
ATOM 3370 N N . GLU B 1 138 ? -13.797 5.668 19.188 1 92 138 GLU B N 1
ATOM 3371 C CA . GLU B 1 138 ? -14.523 5.562 20.438 1 92 138 GLU B CA 1
ATOM 3372 C C . GLU B 1 138 ? -13.57 5.543 21.641 1 92 138 GLU B C 1
ATOM 3374 O O . GLU B 1 138 ? -13.891 6.078 22.703 1 92 138 GLU B O 1
ATOM 3379 N N . GLU B 1 139 ? -12.375 4.977 21.406 1 90.5 139 GLU B N 1
ATOM 3380 C CA . GLU B 1 139 ? -11.375 4.867 22.453 1 90.5 139 GLU B CA 1
ATOM 3381 C C . GLU B 1 139 ? -10.555 6.148 22.578 1 90.5 139 GLU B C 1
ATOM 3383 O O . GLU B 1 139 ? -9.727 6.277 23.484 1 90.5 139 GLU B O 1
ATOM 3388 N N . GLY B 1 140 ? -10.68 7.031 21.656 1 91.62 140 GLY B N 1
ATOM 3389 C CA . GLY B 1 140 ? -9.992 8.305 21.719 1 91.62 140 GLY B CA 1
ATOM 3390 C C . GLY B 1 140 ? -8.594 8.258 21.109 1 91.62 140 GLY B C 1
ATOM 3391 O O . GLY B 1 140 ? -7.828 9.211 21.234 1 91.62 140 GLY B O 1
ATOM 3392 N N . LYS B 1 141 ? -8.266 7.152 20.484 1 92.56 141 LYS B N 1
ATOM 3393 C CA . LYS B 1 141 ? -6.977 7.02 19.812 1 92.56 141 LYS B CA 1
ATOM 3394 C C . LYS B 1 141 ? -6.934 7.848 18.531 1 92.56 141 LYS B C 1
ATOM 3396 O O . LYS B 1 141 ? -5.855 8.234 18.078 1 92.56 141 LYS B O 1
ATOM 3401 N N . LEU B 1 142 ? -8.109 8.078 17.938 1 96.5 142 LEU B N 1
ATOM 3402 C CA . LEU B 1 142 ? -8.289 8.914 16.766 1 96.5 142 LEU B CA 1
ATOM 3403 C C . LEU B 1 142 ? -9.359 9.969 17.016 1 96.5 142 LEU B C 1
ATOM 3405 O O . LEU B 1 142 ? -10.281 9.758 17.812 1 96.5 142 LEU B O 1
ATOM 3409 N N . ASP B 1 143 ? -9.18 11.07 16.344 1 97.5 143 ASP B N 1
ATOM 3410 C CA . ASP B 1 143 ? -10.18 12.133 16.422 1 97.5 143 ASP B CA 1
ATOM 3411 C C . ASP B 1 143 ? -11.102 12.094 15.211 1 97.5 143 ASP B C 1
ATOM 3413 O O . ASP B 1 143 ? -12.305 12.367 15.328 1 97.5 143 ASP B O 1
ATOM 3417 N N . ILE B 1 144 ? -10.523 11.844 14.078 1 98.44 144 ILE B N 1
ATOM 3418 C CA . ILE B 1 144 ? -11.25 11.766 12.812 1 98.44 144 ILE B CA 1
ATOM 3419 C C . ILE B 1 144 ? -10.758 10.578 12 1 98.44 144 ILE B C 1
ATOM 3421 O O . ILE B 1 144 ? -9.555 10.305 11.953 1 98.44 144 ILE B O 1
ATOM 3425 N N . ALA B 1 145 ? -11.672 9.859 11.375 1 98.19 145 ALA B N 1
ATOM 3426 C CA . ALA B 1 145 ? -11.32 8.742 10.5 1 98.19 145 ALA B CA 1
ATOM 3427 C C . ALA B 1 145 ? -11.922 8.922 9.117 1 98.19 145 ALA B C 1
ATOM 3429 O O . ALA B 1 145 ? -13.094 9.281 8.984 1 98.19 145 ALA B O 1
ATOM 3430 N N . PHE B 1 146 ? -11.164 8.758 8.133 1 97.88 146 PHE B N 1
ATOM 3431 C CA . PHE B 1 146 ? -11.656 8.68 6.762 1 97.88 146 PHE B CA 1
ATOM 3432 C C . PHE B 1 146 ? -11.844 7.227 6.336 1 97.88 146 PHE B C 1
ATOM 3434 O O . PHE B 1 146 ? -10.875 6.465 6.262 1 97.88 146 PHE B O 1
ATOM 3441 N N . VAL B 1 147 ? -13.117 6.867 6.004 1 96.69 147 VAL B N 1
ATOM 3442 C CA . VAL B 1 147 ? -13.445 5.469 5.75 1 96.69 147 VAL B CA 1
ATOM 3443 C C . VAL B 1 147 ? -14.234 5.352 4.445 1 96.69 147 VAL B C 1
ATOM 3445 O O . VAL B 1 147 ? -14.734 6.348 3.924 1 96.69 147 VAL B O 1
ATOM 3448 N N . ARG B 1 148 ? -14.227 4.223 3.92 1 96.06 148 ARG B N 1
ATOM 3449 C CA . ARG B 1 148 ? -15.18 3.898 2.861 1 96.06 148 ARG B CA 1
ATOM 3450 C C . ARG B 1 148 ? -16.422 3.219 3.432 1 96.06 148 ARG B C 1
ATOM 3452 O O . ARG B 1 148 ? -16.312 2.18 4.086 1 96.06 148 ARG B O 1
ATOM 3459 N N . LEU B 1 149 ? -17.516 3.713 3.141 1 94.06 149 LEU B N 1
ATOM 3460 C CA . LEU B 1 149 ? -18.797 3.209 3.65 1 94.06 149 LEU B CA 1
ATOM 3461 C C . LEU B 1 149 ? -19.281 2.025 2.82 1 94.06 149 LEU B C 1
ATOM 3463 O O . LEU B 1 149 ? -18.953 1.915 1.637 1 94.06 149 LEU B O 1
ATOM 3467 N N . PRO B 1 150 ? -20.031 1.101 3.439 1 92.12 150 PRO B N 1
ATOM 3468 C CA . PRO B 1 150 ? -20.531 1.135 4.816 1 92.12 150 PRO B CA 1
ATOM 3469 C C . PRO B 1 150 ? -19.547 0.513 5.812 1 92.12 150 PRO B C 1
ATOM 3471 O O . PRO B 1 150 ? -18.828 -0.423 5.473 1 92.12 150 PRO B O 1
ATOM 3474 N N . VAL B 1 151 ? -19.484 1.031 6.988 1 90.06 151 VAL B N 1
ATOM 3475 C CA . VAL B 1 151 ? -18.781 0.458 8.133 1 90.06 151 VAL B CA 1
ATOM 3476 C C . VAL B 1 151 ? -19.672 0.542 9.375 1 90.06 151 VAL B C 1
ATOM 3478 O O . VAL B 1 151 ? -20.484 1.459 9.508 1 90.06 151 VAL B O 1
ATOM 3481 N N . PRO B 1 152 ? -19.5 -0.479 10.203 1 88.38 152 PRO B N 1
ATOM 3482 C CA . PRO B 1 152 ? -20.266 -0.367 11.445 1 88.38 152 PRO B CA 1
ATOM 3483 C C . PRO B 1 152 ? -19.844 0.825 12.297 1 88.38 152 PRO B C 1
ATOM 3485 O O . PRO B 1 152 ? -18.656 0.983 12.586 1 88.38 152 PRO B O 1
ATOM 3488 N N . LEU B 1 153 ? -20.75 1.65 12.594 1 89.56 153 LEU B N 1
ATOM 3489 C CA . LEU B 1 153 ? -20.484 2.805 13.445 1 89.56 153 LEU B CA 1
ATOM 3490 C C . LEU B 1 153 ? -21.375 2.785 14.688 1 89.56 153 LEU B C 1
ATOM 3492 O O . LEU B 1 153 ? -22.562 2.5 14.586 1 89.56 153 LEU B O 1
ATOM 3496 N N . GLY B 1 154 ? -20.797 2.932 15.812 1 89.88 154 GLY B N 1
ATOM 3497 C CA . GLY B 1 154 ? -21.578 3.076 17.031 1 89.88 154 GLY B CA 1
ATOM 3498 C C . GLY B 1 154 ? -22.438 4.324 17.047 1 89.88 154 GLY B C 1
ATOM 3499 O O . GLY B 1 154 ? -22.281 5.211 16.203 1 89.88 154 GLY B O 1
ATOM 3500 N N . GLN B 1 155 ? -23.266 4.438 18.031 1 91.69 155 GLN B N 1
ATOM 3501 C CA . GLN B 1 155 ? -24.219 5.531 18.141 1 91.69 155 GLN B CA 1
ATOM 3502 C C . GLN B 1 155 ? -23.531 6.848 18.469 1 91.69 155 GLN B C 1
ATOM 3504 O O . GLN B 1 155 ? -24.094 7.922 18.266 1 91.69 155 GLN B O 1
ATOM 3509 N N . THR B 1 156 ? -22.359 6.738 18.938 1 93.69 156 THR B N 1
ATOM 3510 C CA . THR B 1 156 ? -21.641 7.938 19.375 1 93.69 156 THR B CA 1
ATOM 3511 C C . THR B 1 156 ? -20.906 8.586 18.203 1 93.69 156 THR B C 1
ATOM 3513 O O . THR B 1 156 ? -20.297 9.641 18.359 1 93.69 156 THR B O 1
ATOM 3516 N N . LEU B 1 157 ? -20.922 7.918 17.094 1 96.75 157 LEU B N 1
ATOM 3517 C CA . LEU B 1 157 ? -20.188 8.391 15.938 1 96.75 157 LEU B CA 1
ATOM 3518 C C . LEU B 1 157 ? -21.125 8.922 14.867 1 96.75 157 LEU B C 1
ATOM 3520 O O . LEU B 1 157 ? -22.281 8.5 14.789 1 96.75 157 LEU B O 1
ATOM 3524 N N . GLN B 1 158 ? -20.688 9.883 14.086 1 96.25 158 GLN B N 1
ATOM 3525 C CA . GLN B 1 158 ? -21.359 10.422 12.906 1 96.25 158 GLN B CA 1
ATOM 3526 C C . GLN B 1 158 ? -20.422 10.484 11.711 1 96.25 158 GLN B C 1
ATOM 3528 O O . GLN B 1 158 ? -19.203 10.375 11.859 1 96.25 158 GLN B O 1
ATOM 3533 N N . SER B 1 159 ? -21 10.531 10.555 1 97.44 159 SER B N 1
ATOM 3534 C CA . SER B 1 159 ? -20.203 10.539 9.336 1 97.44 159 SER B CA 1
ATOM 3535 C C . SER B 1 159 ? -20.625 11.672 8.406 1 97.44 159 SER B C 1
ATOM 3537 O O . SER B 1 159 ? -21.734 12.195 8.516 1 97.44 159 SER B O 1
ATOM 3539 N N . HIS B 1 160 ? -19.75 12.133 7.582 1 98.25 160 HIS B N 1
ATOM 3540 C CA . HIS B 1 160 ? -19.969 13.094 6.504 1 98.25 160 HIS B CA 1
ATOM 3541 C C . HIS B 1 160 ? -19.312 12.633 5.211 1 98.25 160 HIS B C 1
ATOM 3543 O O . HIS B 1 160 ? -18.094 12.461 5.152 1 98.25 160 HIS B O 1
ATOM 3549 N N . VAL B 1 161 ? -20.125 12.43 4.172 1 98.31 161 VAL B N 1
ATOM 3550 C CA . VAL B 1 161 ? -19.625 11.922 2.9 1 98.31 161 VAL B CA 1
ATOM 3551 C C . VAL B 1 161 ? -18.812 13.008 2.197 1 98.31 161 VAL B C 1
ATOM 3553 O O . VAL B 1 161 ? -19.266 14.156 2.082 1 98.31 161 VAL B O 1
ATOM 3556 N N . LEU B 1 162 ? -17.641 12.633 1.711 1 98.19 162 LEU B N 1
ATOM 3557 C CA . LEU B 1 162 ? -16.734 13.594 1.092 1 98.19 162 LEU B CA 1
ATOM 3558 C C . LEU B 1 162 ? -16.469 13.227 -0.363 1 98.19 162 LEU B C 1
ATOM 3560 O O . LEU B 1 162 ? -16 14.062 -1.141 1 98.19 162 LEU B O 1
ATOM 3564 N N . LEU B 1 163 ? -16.688 11.992 -0.717 1 97.38 163 LEU B N 1
ATOM 3565 C CA . LEU B 1 163 ? -16.391 11.5 -2.059 1 97.38 163 LEU B CA 1
ATOM 3566 C C . LEU B 1 163 ? -17.406 10.453 -2.486 1 97.38 163 LEU B C 1
ATOM 3568 O O . LEU B 1 163 ? -17.766 9.57 -1.699 1 97.38 163 LEU B O 1
ATOM 3572 N N . ARG B 1 164 ? -17.969 10.594 -3.658 1 97.25 164 ARG B N 1
ATOM 3573 C CA . ARG B 1 164 ? -18.844 9.617 -4.293 1 97.25 164 ARG B CA 1
ATOM 3574 C C . ARG B 1 164 ? -18.156 8.961 -5.492 1 97.25 164 ARG B C 1
ATOM 3576 O O . ARG B 1 164 ? -17.641 9.648 -6.371 1 97.25 164 ARG B O 1
ATOM 3583 N N . ASP B 1 165 ? -18.141 7.695 -5.473 1 96.12 165 ASP B N 1
ATOM 3584 C CA . ASP B 1 165 ? -17.406 6.848 -6.402 1 96.12 165 ASP B CA 1
ATOM 3585 C C . ASP B 1 165 ? -18.266 5.672 -6.871 1 96.12 165 ASP B C 1
ATOM 3587 O O . ASP B 1 165 ? -19.453 5.613 -6.586 1 96.12 165 ASP B O 1
ATOM 3591 N N . ARG B 1 166 ? -17.734 4.938 -7.777 1 95.94 166 ARG B N 1
ATOM 3592 C CA . ARG B 1 166 ? -18.328 3.672 -8.195 1 95.94 166 ARG B CA 1
ATOM 3593 C C . ARG B 1 166 ? -17.281 2.566 -8.258 1 95.94 166 ARG B C 1
ATOM 3595 O O . ARG B 1 166 ? -16.109 2.822 -8.57 1 95.94 166 ARG B O 1
ATOM 3602 N N . PHE B 1 167 ? -17.75 1.378 -8 1 96.94 167 PHE B N 1
ATOM 3603 C CA . PHE B 1 167 ? -16.828 0.24 -8.078 1 96.94 167 PHE B CA 1
ATOM 3604 C C . PHE B 1 167 ? -16.641 -0.209 -9.523 1 96.94 167 PHE B C 1
ATOM 3606 O O . PHE B 1 167 ? -17.531 0 -10.359 1 96.94 167 PHE B O 1
ATOM 3613 N N . CYS B 1 168 ? -15.562 -0.823 -9.82 1 97.25 168 CYS B N 1
ATOM 3614 C CA . CYS B 1 168 ? -15.242 -1.443 -11.102 1 97.25 168 CYS B CA 1
ATOM 3615 C C . CYS B 1 168 ? -14.469 -2.742 -10.906 1 97.25 168 CYS B C 1
ATOM 3617 O O . CYS B 1 168 ? -14.195 -3.137 -9.773 1 97.25 168 CYS B O 1
ATOM 3619 N N . LEU B 1 169 ? -14.234 -3.381 -11.977 1 98.06 169 LEU B N 1
ATOM 3620 C CA . LEU B 1 169 ? -13.547 -4.668 -11.945 1 98.06 169 LEU B CA 1
ATOM 3621 C C . LEU B 1 169 ? -12.07 -4.5 -12.289 1 98.06 169 LEU B C 1
ATOM 3623 O O . LEU B 1 169 ? -11.727 -3.83 -13.266 1 98.06 169 LEU B O 1
ATOM 3627 N N . ALA B 1 170 ? -11.188 -5.023 -11.477 1 98.19 170 ALA B N 1
ATOM 3628 C CA . ALA B 1 170 ? -9.773 -5.184 -11.797 1 98.19 170 ALA B CA 1
ATOM 3629 C C . ALA B 1 170 ? -9.445 -6.641 -12.125 1 98.19 170 ALA B C 1
ATOM 3631 O O . ALA B 1 170 ? -9.797 -7.543 -11.359 1 98.19 170 ALA B O 1
ATOM 3632 N N . LEU B 1 171 ? -8.844 -6.883 -13.18 1 97.81 171 LEU B N 1
ATOM 3633 C CA . LEU B 1 171 ? -8.453 -8.227 -13.578 1 97.81 171 LEU B CA 1
ATOM 3634 C C . LEU B 1 171 ? -7.137 -8.211 -14.352 1 97.81 171 LEU B C 1
ATOM 3636 O O . LEU B 1 171 ? -6.719 -7.156 -14.844 1 97.81 171 LEU B O 1
ATOM 3640 N N . PRO B 1 172 ? -6.414 -9.312 -14.414 1 95.88 172 PRO B N 1
ATOM 3641 C CA . PRO B 1 172 ? -5.191 -9.344 -15.219 1 95.88 172 PRO B CA 1
ATOM 3642 C C . PRO B 1 172 ? -5.434 -8.969 -16.688 1 95.88 172 PRO B C 1
ATOM 3644 O O . PRO B 1 172 ? -6.473 -9.32 -17.25 1 95.88 172 PRO B O 1
ATOM 3647 N N . THR B 1 173 ? -4.488 -8.281 -17.281 1 95.19 173 THR B N 1
ATOM 3648 C CA . THR B 1 173 ? -4.633 -7.789 -18.641 1 95.19 173 THR B CA 1
ATOM 3649 C C . THR B 1 173 ? -4.77 -8.953 -19.625 1 95.19 173 THR B C 1
ATOM 3651 O O . THR B 1 173 ? -5.426 -8.82 -20.656 1 95.19 173 THR B O 1
ATOM 3654 N N . ASP B 1 174 ? -4.215 -10.102 -19.281 1 90.94 174 ASP B N 1
ATOM 3655 C CA . ASP B 1 174 ? -4.277 -11.258 -20.172 1 90.94 174 ASP B CA 1
ATOM 3656 C C . ASP B 1 174 ? -5.504 -12.109 -19.875 1 90.94 174 ASP B C 1
ATOM 3658 O O . ASP B 1 174 ? -5.691 -13.172 -20.484 1 90.94 174 ASP B O 1
ATOM 3662 N N . HIS B 1 175 ? -6.312 -11.719 -18.922 1 93.75 175 HIS B N 1
ATOM 3663 C CA . HIS B 1 175 ? -7.578 -12.391 -18.656 1 93.75 175 HIS B CA 1
ATOM 3664 C C . HIS B 1 175 ? -8.508 -12.336 -19.859 1 93.75 175 HIS B C 1
ATOM 3666 O O . HIS B 1 175 ? -8.57 -11.32 -20.547 1 93.75 175 HIS B O 1
ATOM 3672 N N . ALA B 1 176 ? -9.289 -13.328 -20.078 1 94.12 176 ALA B N 1
ATOM 3673 C CA . ALA B 1 176 ? -10.18 -13.422 -21.219 1 94.12 176 ALA B CA 1
ATOM 3674 C C . ALA B 1 176 ? -11.18 -12.273 -21.25 1 94.12 176 ALA B C 1
ATOM 3676 O O . ALA B 1 176 ? -11.523 -11.766 -22.312 1 94.12 176 ALA B O 1
ATOM 3677 N N . LEU B 1 177 ? -11.57 -11.836 -20.125 1 95.31 177 LEU B N 1
ATOM 3678 C CA . LEU B 1 177 ? -12.602 -10.805 -20.031 1 95.31 177 LEU B CA 1
ATOM 3679 C C . LEU B 1 177 ? -12 -9.414 -20.219 1 95.31 177 LEU B C 1
ATOM 3681 O O . LEU B 1 177 ? -12.734 -8.445 -20.422 1 95.31 177 LEU B O 1
ATOM 3685 N N . ALA B 1 178 ? -10.695 -9.281 -20.141 1 94.94 178 ALA B N 1
ATOM 3686 C CA . ALA B 1 178 ? -10.055 -7.973 -20.234 1 94.94 178 ALA B CA 1
ATOM 3687 C C . ALA B 1 178 ? -10.227 -7.371 -21.625 1 94.94 178 ALA B C 1
ATOM 3689 O O . ALA B 1 178 ? -10.312 -6.148 -21.766 1 94.94 178 ALA B O 1
ATOM 3690 N N . SER B 1 179 ? -10.32 -8.188 -22.594 1 91.81 179 SER B N 1
ATOM 3691 C CA . SER B 1 179 ? -10.375 -7.707 -23.969 1 91.81 179 SER B CA 1
ATOM 3692 C C . SER B 1 179 ? -11.805 -7.695 -24.5 1 91.81 179 SER B C 1
ATOM 3694 O O . SER B 1 179 ? -12.055 -7.27 -25.641 1 91.81 179 SER B O 1
ATOM 3696 N N . LYS B 1 180 ? -12.734 -8.18 -23.75 1 91.38 180 LYS B N 1
ATOM 3697 C CA . LYS B 1 180 ? -14.125 -8.188 -24.203 1 91.38 180 LYS B CA 1
ATOM 3698 C C . LYS B 1 180 ? -14.688 -6.773 -24.297 1 91.38 180 LYS B C 1
ATOM 3700 O O . LYS B 1 180 ? -14.43 -5.938 -23.422 1 91.38 180 LYS B O 1
ATOM 3705 N N . PRO B 1 181 ? -15.422 -6.57 -25.312 1 91.25 181 PRO B N 1
ATOM 3706 C CA . PRO B 1 181 ? -16 -5.23 -25.453 1 91.25 181 PRO B CA 1
ATOM 3707 C C . PRO B 1 181 ? -17.109 -4.969 -24.438 1 91.25 181 PRO B C 1
ATOM 3709 O O . PRO B 1 181 ? -17.844 -5.887 -24.062 1 91.25 181 PRO B O 1
ATOM 3712 N N . GLY B 1 182 ? -17.203 -3.734 -24.016 1 92.12 182 GLY B N 1
ATOM 3713 C CA . GLY B 1 182 ? -18.281 -3.293 -23.156 1 92.12 182 GLY B CA 1
ATOM 3714 C C . GLY B 1 182 ? -18.078 -3.65 -21.688 1 92.12 182 GLY B C 1
ATOM 3715 O O . GLY B 1 182 ? -17 -4.141 -21.312 1 92.12 182 GLY B O 1
ATOM 3716 N N . ALA B 1 183 ? -19.078 -3.395 -20.938 1 96.12 183 ALA B N 1
ATOM 3717 C CA . ALA B 1 183 ? -19.047 -3.65 -19.5 1 96.12 183 ALA B CA 1
ATOM 3718 C C . ALA B 1 183 ? -19.203 -5.141 -19.203 1 96.12 183 ALA B C 1
ATOM 3720 O O . ALA B 1 183 ? -19.844 -5.863 -19.969 1 96.12 183 ALA B O 1
ATOM 3721 N N . ILE B 1 184 ? -18.625 -5.566 -18.125 1 97.38 184 ILE B N 1
ATOM 3722 C CA . ILE B 1 184 ? -18.625 -6.98 -17.766 1 97.38 184 ILE B CA 1
ATOM 3723 C C . ILE B 1 184 ? -19.859 -7.309 -16.938 1 97.38 184 ILE B C 1
ATOM 3725 O O . ILE B 1 184 ? -20.109 -6.668 -15.914 1 97.38 184 ILE B O 1
ATOM 3729 N N . ARG B 1 185 ? -20.609 -8.328 -17.359 1 97.88 185 ARG B N 1
ATOM 3730 C CA . ARG B 1 185 ? -21.75 -8.805 -16.578 1 97.88 185 ARG B CA 1
ATOM 3731 C C . ARG B 1 185 ? -21.297 -9.617 -15.375 1 97.88 185 ARG B C 1
ATOM 3733 O O . ARG B 1 185 ? -20.359 -10.414 -15.477 1 97.88 185 ARG B O 1
ATOM 3740 N N . SER B 1 186 ? -21.984 -9.414 -14.305 1 98.12 186 SER B N 1
ATOM 3741 C CA . SER B 1 186 ? -21.641 -10.109 -13.07 1 98.12 186 SER B CA 1
ATOM 3742 C C . SER B 1 186 ? -21.594 -11.617 -13.281 1 98.12 186 SER B C 1
ATOM 3744 O O . SER B 1 186 ? -20.703 -12.289 -12.758 1 98.12 186 SER B O 1
ATOM 3746 N N . ARG B 1 187 ? -22.516 -12.18 -14.016 1 97.5 187 ARG B N 1
ATOM 3747 C CA . ARG B 1 187 ? -22.625 -13.625 -14.211 1 97.5 187 ARG B CA 1
ATOM 3748 C C . ARG B 1 187 ? -21.391 -14.18 -14.914 1 97.5 187 ARG B C 1
ATOM 3750 O O . ARG B 1 187 ? -21.047 -15.352 -14.758 1 97.5 187 ARG B O 1
ATOM 3757 N N . ALA B 1 188 ? -20.703 -13.336 -15.688 1 97.5 188 ALA B N 1
ATOM 3758 C CA . ALA B 1 188 ? -19.5 -13.75 -16.422 1 97.5 188 ALA B CA 1
ATOM 3759 C C . ALA B 1 188 ? -18.344 -14.039 -15.461 1 97.5 188 ALA B C 1
ATOM 3761 O O . ALA B 1 188 ? -17.344 -14.633 -15.852 1 97.5 188 ALA B O 1
ATOM 3762 N N . LEU B 1 189 ? -18.469 -13.68 -14.195 1 97.75 189 LEU B N 1
ATOM 3763 C CA . LEU B 1 189 ? -17.391 -13.828 -13.227 1 97.75 189 LEU B CA 1
ATOM 3764 C C . LEU B 1 189 ? -17.578 -15.086 -12.383 1 97.75 189 LEU B C 1
ATOM 3766 O O . LEU B 1 189 ? -16.797 -15.344 -11.469 1 97.75 189 LEU B O 1
ATOM 3770 N N . ALA B 1 190 ? -18.656 -15.82 -12.773 1 97.06 190 ALA B N 1
ATOM 3771 C CA . ALA B 1 190 ? -18.859 -17.094 -12.078 1 97.06 190 ALA B CA 1
ATOM 3772 C C . ALA B 1 190 ? -17.672 -18.016 -12.266 1 97.06 190 ALA B C 1
ATOM 3774 O O . ALA B 1 190 ? -17.172 -18.203 -13.383 1 97.06 190 ALA B O 1
ATOM 3775 N N . GLY B 1 191 ? -17.141 -18.562 -11.141 1 95.62 191 GLY B N 1
ATOM 3776 C CA . GLY B 1 191 ? -16.016 -19.484 -11.211 1 95.62 191 GLY B CA 1
ATOM 3777 C C . GLY B 1 191 ? -14.672 -18.828 -10.984 1 95.62 191 GLY B C 1
ATOM 3778 O O . GLY B 1 191 ? -13.656 -19.516 -10.836 1 95.62 191 GLY B O 1
ATOM 3779 N N . GLU B 1 192 ? -14.625 -17.469 -10.969 1 95.75 192 GLU B N 1
ATOM 3780 C CA . GLU B 1 192 ? -13.383 -16.734 -10.75 1 95.75 192 GLU B CA 1
ATOM 3781 C C . GLU B 1 192 ? -12.984 -16.75 -9.273 1 95.75 192 GLU B C 1
ATOM 3783 O O . GLU B 1 192 ? -13.852 -16.812 -8.398 1 95.75 192 GLU B O 1
ATOM 3788 N N . ASP B 1 193 ? -11.672 -16.766 -9.023 1 95.56 193 ASP B N 1
ATOM 3789 C CA . ASP B 1 193 ? -11.164 -16.453 -7.688 1 95.56 193 ASP B CA 1
ATOM 3790 C C . ASP B 1 193 ? -11.211 -14.961 -7.41 1 95.56 193 ASP B C 1
ATOM 3792 O O . ASP B 1 193 ? -10.891 -14.148 -8.281 1 95.56 193 ASP B O 1
ATOM 3796 N N . PHE B 1 194 ? -11.688 -14.625 -6.211 1 97.75 194 PHE B N 1
ATOM 3797 C CA . PHE B 1 194 ? -11.859 -13.219 -5.898 1 97.75 194 PHE B CA 1
ATOM 3798 C C . PHE B 1 194 ? -10.852 -12.766 -4.852 1 97.75 194 PHE B C 1
ATOM 3800 O O . PHE B 1 194 ? -10.562 -13.5 -3.904 1 97.75 194 PHE B O 1
ATOM 3807 N N . ILE B 1 195 ? -10.344 -11.625 -5.066 1 97.06 195 ILE B N 1
ATOM 3808 C CA . ILE B 1 195 ? -9.492 -10.914 -4.117 1 97.06 195 ILE B CA 1
ATOM 3809 C C . ILE B 1 195 ? -10.281 -9.766 -3.48 1 97.06 195 ILE B C 1
ATOM 3811 O O . ILE B 1 195 ? -10.703 -8.844 -4.176 1 97.06 195 ILE B O 1
ATOM 3815 N N . LEU B 1 196 ? -10.422 -9.773 -2.225 1 96.44 196 LEU B N 1
ATOM 3816 C CA . LEU B 1 196 ? -11.344 -8.859 -1.572 1 96.44 196 LEU B CA 1
ATOM 3817 C C . LEU B 1 196 ? -10.594 -7.684 -0.95 1 96.44 196 LEU B C 1
ATOM 3819 O O . LEU B 1 196 ? -9.672 -7.879 -0.159 1 96.44 196 LEU B O 1
ATOM 3823 N N . PRO B 1 197 ? -10.984 -6.465 -1.383 1 95.12 197 PRO B N 1
ATOM 3824 C CA . PRO B 1 197 ? -10.562 -5.328 -0.566 1 95.12 197 PRO B CA 1
ATOM 3825 C C . PRO B 1 197 ? -11.211 -5.312 0.815 1 95.12 197 PRO B C 1
ATOM 3827 O O . PRO B 1 197 ? -12.016 -6.195 1.13 1 95.12 197 PRO B O 1
ATOM 3830 N N . GLU B 1 198 ? -10.766 -4.379 1.661 1 89.94 198 GLU B N 1
ATOM 3831 C CA . GLU B 1 198 ? -11.305 -4.316 3.016 1 89.94 198 GLU B CA 1
ATOM 3832 C C . GLU B 1 198 ? -12.805 -4.039 2.996 1 89.94 198 GLU B C 1
ATOM 3834 O O . GLU B 1 198 ? -13.555 -4.59 3.809 1 89.94 198 GLU B O 1
ATOM 3839 N N . GLN B 1 199 ? -13.227 -3.146 2.104 1 92.19 199 GLN B N 1
ATOM 3840 C CA . GLN B 1 199 ? -14.656 -2.943 1.9 1 92.19 199 GLN B CA 1
ATOM 3841 C C . GLN B 1 199 ? -15.203 -3.92 0.865 1 92.19 199 GLN B C 1
ATOM 3843 O O . GLN B 1 199 ? -14.859 -3.84 -0.316 1 92.19 199 GLN B O 1
ATOM 3848 N N . GLU B 1 200 ? -16.125 -4.711 1.221 1 94.56 200 GLU B N 1
ATOM 3849 C CA . GLU B 1 200 ? -16.516 -5.848 0.39 1 94.56 200 GLU B CA 1
ATOM 3850 C C . GLU B 1 200 ? -17.828 -5.574 -0.342 1 94.56 200 GLU B C 1
ATOM 3852 O O . GLU B 1 200 ? -18.281 -6.402 -1.127 1 94.56 200 GLU B O 1
ATOM 3857 N N . LEU B 1 201 ? -18.453 -4.445 -0.131 1 95.06 201 LEU B N 1
ATOM 3858 C CA . LEU B 1 201 ? -19.766 -4.137 -0.694 1 95.06 201 LEU B CA 1
ATOM 3859 C C . LEU B 1 201 ? -19.797 -4.414 -2.193 1 95.06 201 LEU B C 1
ATOM 3861 O O . LEU B 1 201 ? -20.719 -5.047 -2.697 1 95.06 201 LEU B O 1
ATOM 3865 N N . GLY B 1 202 ? -18.766 -3.949 -2.914 1 96.75 202 GLY B N 1
ATOM 3866 C CA . GLY B 1 202 ? -18.734 -4.148 -4.355 1 96.75 202 GLY B CA 1
ATOM 3867 C C . GLY B 1 202 ? -18.703 -5.613 -4.754 1 96.75 202 GLY B C 1
ATOM 3868 O O . GLY B 1 202 ? -19.438 -6.031 -5.652 1 96.75 202 GLY B O 1
ATOM 3869 N N . SER B 1 203 ? -17.875 -6.367 -4.09 1 97.69 203 SER B N 1
ATOM 3870 C CA . SER B 1 203 ? -17.766 -7.793 -4.379 1 97.69 203 SER B CA 1
ATOM 3871 C C . SER B 1 203 ? -19.078 -8.523 -4.098 1 97.69 203 SER B C 1
ATOM 3873 O O . SER B 1 203 ? -19.531 -9.328 -4.914 1 97.69 203 SER B O 1
ATOM 3875 N N . ARG B 1 204 ? -19.672 -8.219 -2.99 1 97.12 204 ARG B N 1
ATOM 3876 C CA . ARG B 1 204 ? -20.922 -8.867 -2.6 1 97.12 204 ARG B CA 1
ATOM 3877 C C . ARG B 1 204 ? -22.047 -8.539 -3.588 1 97.12 204 ARG B C 1
ATOM 3879 O O . ARG B 1 204 ? -22.859 -9.398 -3.91 1 97.12 204 ARG B O 1
ATOM 3886 N N . GLU B 1 205 ? -22.062 -7.344 -4.035 1 97.94 205 GLU B N 1
ATOM 3887 C CA . GLU B 1 205 ? -23.078 -6.949 -5.02 1 97.94 205 GLU B CA 1
ATOM 3888 C C . GLU B 1 205 ? -22.891 -7.711 -6.328 1 97.94 205 GLU B C 1
ATOM 3890 O O . GLU B 1 205 ? -23.875 -8.148 -6.934 1 97.94 205 GLU B O 1
ATOM 3895 N N . VAL B 1 206 ? -21.672 -7.891 -6.746 1 97.81 206 VAL B N 1
ATOM 3896 C CA . VAL B 1 206 ? -21.375 -8.625 -7.973 1 97.81 206 VAL B CA 1
ATOM 3897 C C . VAL B 1 206 ? -21.812 -10.078 -7.824 1 97.81 206 VAL B C 1
ATOM 3899 O O . VAL B 1 206 ? -22.406 -10.656 -8.742 1 97.81 206 VAL B O 1
ATOM 3902 N N . TRP B 1 207 ? -21.547 -10.656 -6.66 1 98.19 207 TRP B N 1
ATOM 3903 C CA . TRP B 1 207 ? -21.953 -12.031 -6.406 1 98.19 207 TRP B CA 1
ATOM 3904 C C . TRP B 1 207 ? -23.469 -12.164 -6.414 1 98.19 207 TRP B C 1
ATOM 3906 O O . TRP B 1 207 ? -24.016 -13.094 -7.008 1 98.19 207 TRP B O 1
ATOM 3916 N N . ARG B 1 208 ? -24.109 -11.25 -5.793 1 98 208 ARG B N 1
ATOM 3917 C CA . ARG B 1 208 ? -25.578 -11.234 -5.734 1 98 208 ARG B CA 1
ATOM 3918 C C . ARG B 1 208 ? -26.172 -11.117 -7.129 1 98 208 ARG B C 1
ATOM 3920 O O . ARG B 1 208 ? -27.047 -11.914 -7.508 1 98 208 ARG B O 1
ATOM 3927 N N . ARG B 1 209 ? -25.703 -10.188 -7.922 1 97.88 209 ARG B N 1
ATOM 3928 C CA . ARG B 1 209 ? -26.219 -9.945 -9.266 1 97.88 209 ARG B CA 1
ATOM 3929 C C . ARG B 1 209 ? -25.938 -11.141 -10.18 1 97.88 209 ARG B C 1
ATOM 3931 O O . ARG B 1 209 ? -26.75 -11.453 -11.055 1 97.88 209 ARG B O 1
ATOM 3938 N N . GLY B 1 210 ? -24.797 -11.734 -9.969 1 97.75 210 GLY B N 1
ATOM 3939 C CA . GLY B 1 210 ? -24.391 -12.844 -10.82 1 97.75 210 GLY B CA 1
ATOM 3940 C C . GLY B 1 210 ? -25.016 -14.164 -10.414 1 97.75 210 GLY B C 1
ATOM 3941 O O . GLY B 1 210 ? -25.016 -15.125 -11.195 1 97.75 210 GLY B O 1
ATOM 3942 N N . GLY B 1 211 ? -25.516 -14.227 -9.219 1 97.75 211 GLY B N 1
ATOM 3943 C CA . GLY B 1 211 ? -26.141 -15.438 -8.727 1 97.75 211 GLY B CA 1
ATOM 3944 C C . GLY B 1 211 ? -25.156 -16.531 -8.398 1 97.75 211 GLY B C 1
ATOM 3945 O O . GLY B 1 211 ? -25.391 -17.703 -8.727 1 97.75 211 GLY B O 1
ATOM 3946 N N . PHE B 1 212 ? -23.984 -16.141 -7.863 1 97.44 212 PHE B N 1
ATOM 3947 C CA . PHE B 1 212 ? -22.984 -17.141 -7.512 1 97.44 212 PHE B CA 1
ATOM 3948 C C . PHE B 1 212 ? -22.266 -16.766 -6.223 1 97.44 212 PHE B C 1
ATOM 3950 O O . PHE B 1 212 ? -22.391 -15.633 -5.746 1 97.44 212 PHE B O 1
ATOM 3957 N N . ALA B 1 213 ? -21.562 -17.797 -5.652 1 94.19 213 ALA B N 1
ATOM 3958 C CA . ALA B 1 213 ? -20.562 -17.594 -4.605 1 94.19 213 ALA B CA 1
ATOM 3959 C C . ALA B 1 213 ? -19.156 -17.891 -5.113 1 94.19 213 ALA B C 1
ATOM 3961 O O . ALA B 1 213 ? -18.953 -18.828 -5.895 1 94.19 213 ALA B O 1
ATOM 3962 N N . PRO B 1 214 ? -18.281 -17.016 -4.691 1 91.75 214 PRO B N 1
ATOM 3963 C CA . PRO B 1 214 ? -16.922 -17.266 -5.188 1 91.75 214 PRO B CA 1
ATOM 3964 C C . PRO B 1 214 ? -16.359 -18.609 -4.684 1 91.75 214 PRO B C 1
ATOM 3966 O O . PRO B 1 214 ? -16.656 -19.016 -3.561 1 91.75 214 PRO B O 1
ATOM 3969 N N . ARG B 1 215 ? -15.672 -19.266 -5.473 1 87.69 215 ARG B N 1
ATOM 3970 C CA . ARG B 1 215 ? -15.039 -20.531 -5.109 1 87.69 215 ARG B CA 1
ATOM 3971 C C . ARG B 1 215 ? -13.922 -20.312 -4.098 1 87.69 215 ARG B C 1
ATOM 3973 O O . ARG B 1 215 ? -13.852 -21 -3.08 1 87.69 215 ARG B O 1
ATOM 3980 N N . ARG B 1 216 ? -13.008 -19.406 -4.344 1 92.94 216 ARG B N 1
ATOM 3981 C CA . ARG B 1 216 ? -11.875 -19.031 -3.512 1 92.94 216 ARG B CA 1
ATOM 3982 C C . ARG B 1 216 ? -11.812 -17.516 -3.314 1 92.94 216 ARG B C 1
ATOM 3984 O O . ARG B 1 216 ? -12.117 -16.766 -4.234 1 92.94 216 ARG B O 1
ATOM 3991 N N . VAL B 1 217 ? -11.461 -17.125 -2.066 1 94.56 217 VAL B N 1
ATOM 3992 C CA . VAL B 1 217 ? -11.352 -15.711 -1.746 1 94.56 217 VAL B CA 1
ATOM 3993 C C . VAL B 1 217 ? -10.047 -15.453 -0.993 1 94.56 217 VAL B C 1
ATOM 3995 O O . VAL B 1 217 ? -9.648 -16.25 -0.142 1 94.56 217 VAL B O 1
ATOM 3998 N N . SER B 1 218 ? -9.359 -14.445 -1.377 1 93 218 SER B N 1
ATOM 3999 C CA . SER B 1 218 ? -8.234 -13.945 -0.59 1 93 218 SER B CA 1
ATOM 4000 C C . SER B 1 218 ? -8.523 -12.555 -0.041 1 93 218 SER B C 1
ATOM 4002 O O . SER B 1 218 ? -9.297 -11.797 -0.631 1 93 218 SER B O 1
ATOM 4004 N N . ARG B 1 219 ? -7.938 -12.242 1.137 1 92.62 219 ARG B N 1
ATOM 4005 C CA . ARG B 1 219 ? -8.102 -10.953 1.798 1 92.62 219 ARG B CA 1
ATOM 4006 C C . ARG B 1 219 ? -6.746 -10.344 2.15 1 92.62 219 ARG B C 1
ATOM 4008 O O . ARG B 1 219 ? -6.336 -10.359 3.312 1 92.62 219 ARG B O 1
ATOM 4015 N N . PRO B 1 220 ? -6.141 -9.758 1.193 1 87.94 220 PRO B N 1
ATOM 4016 C CA . PRO B 1 220 ? -4.777 -9.281 1.444 1 87.94 220 PRO B CA 1
ATOM 4017 C C . PRO B 1 220 ? -4.746 -7.98 2.25 1 87.94 220 PRO B C 1
ATOM 4019 O O . PRO B 1 220 ? -3.693 -7.586 2.754 1 87.94 220 PRO B O 1
ATOM 4022 N N . GLY B 1 221 ? -5.957 -7.266 2.369 1 82.12 221 GLY B N 1
ATOM 4023 C CA . GLY B 1 221 ? -5.953 -6.023 3.123 1 82.12 221 GLY B CA 1
ATOM 4024 C C . GLY B 1 221 ? -6.117 -4.793 2.25 1 82.12 221 GLY B C 1
ATOM 4025 O O . GLY B 1 221 ? -7.086 -4.688 1.493 1 82.12 221 GLY B O 1
ATOM 4026 N N . GLY B 1 222 ? -5.098 -3.898 2.139 1 86.75 222 GLY B N 1
ATOM 4027 C CA . GLY B 1 222 ? -5.176 -2.619 1.452 1 86.75 222 GLY B CA 1
ATOM 4028 C C . GLY B 1 222 ? -5.297 -2.758 -0.053 1 86.75 222 GLY B C 1
ATOM 4029 O O . GLY B 1 222 ? -5.062 -3.834 -0.605 1 86.75 222 GLY B O 1
ATOM 4030 N N . LEU B 1 223 ? -5.652 -1.704 -0.702 1 91.5 223 LEU B N 1
ATOM 4031 C CA . LEU B 1 223 ? -5.992 -1.693 -2.121 1 91.5 223 LEU B CA 1
ATOM 4032 C C . LEU B 1 223 ? -4.773 -2.031 -2.973 1 91.5 223 LEU B C 1
ATOM 4034 O O . LEU B 1 223 ? -4.898 -2.668 -4.02 1 91.5 223 LEU B O 1
ATOM 4038 N N . LEU B 1 224 ? -3.652 -1.645 -2.572 1 87.44 224 LEU B N 1
ATOM 4039 C CA . LEU B 1 224 ? -2.467 -1.95 -3.365 1 87.44 224 LEU B CA 1
ATOM 4040 C C . LEU B 1 224 ? -2.152 -3.441 -3.322 1 87.44 224 LEU B C 1
ATOM 4042 O O . LEU B 1 224 ? -1.73 -4.023 -4.324 1 87.44 224 LEU B O 1
ATOM 4046 N N . ALA B 1 225 ? -2.316 -3.973 -2.1 1 89.44 225 ALA B N 1
ATOM 4047 C CA . ALA B 1 225 ? -2.127 -5.418 -1.986 1 89.44 225 ALA B CA 1
ATOM 4048 C C . ALA B 1 225 ? -3.127 -6.172 -2.859 1 89.44 225 ALA B C 1
ATOM 4050 O O . ALA B 1 225 ? -2.783 -7.18 -3.477 1 89.44 225 ALA B O 1
ATOM 4051 N N . VAL B 1 226 ? -4.273 -5.715 -2.879 1 95 226 VAL B N 1
ATOM 4052 C CA . VAL B 1 226 ? -5.309 -6.297 -3.723 1 95 226 VAL B CA 1
ATOM 4053 C C . VAL B 1 226 ? -4.879 -6.242 -5.188 1 95 226 VAL B C 1
ATOM 4055 O O . VAL B 1 226 ? -4.895 -7.258 -5.887 1 95 226 VAL B O 1
ATOM 4058 N N . LEU B 1 227 ? -4.43 -5.094 -5.637 1 95.81 227 LEU B N 1
ATOM 4059 C CA . LEU B 1 227 ? -4.035 -4.926 -7.031 1 95.81 227 LEU B CA 1
ATOM 4060 C C . LEU B 1 227 ? -2.793 -5.754 -7.348 1 95.81 227 LEU B C 1
ATOM 4062 O O . LEU B 1 227 ? -2.646 -6.258 -8.469 1 95.81 227 LEU B O 1
ATOM 4066 N N . ALA B 1 228 ? -1.945 -5.82 -6.367 1 93.25 228 ALA B N 1
ATOM 4067 C CA . ALA B 1 228 ? -0.754 -6.645 -6.559 1 93.25 228 ALA B CA 1
ATOM 4068 C C . ALA B 1 228 ? -1.13 -8.102 -6.824 1 93.25 228 ALA B C 1
ATOM 4070 O O . ALA B 1 228 ? -0.572 -8.734 -7.723 1 93.25 228 ALA B O 1
ATOM 4071 N N . GLU B 1 229 ? -2.057 -8.594 -6.059 1 93.31 229 GLU B N 1
ATOM 4072 C CA . GLU B 1 229 ? -2.51 -9.969 -6.266 1 93.31 229 GLU B CA 1
ATOM 4073 C C . GLU B 1 229 ? -3.18 -10.133 -7.629 1 93.31 229 GLU B C 1
ATOM 4075 O O . GLU B 1 229 ? -2.986 -11.141 -8.305 1 93.31 229 GLU B O 1
ATOM 4080 N N . VAL B 1 230 ? -3.941 -9.125 -8.031 1 96.62 230 VAL B N 1
ATOM 4081 C CA . VAL B 1 230 ? -4.523 -9.148 -9.367 1 96.62 230 VAL B CA 1
ATOM 4082 C C . VAL B 1 230 ? -3.412 -9.203 -10.414 1 96.62 230 VAL B C 1
ATOM 4084 O O . VAL B 1 230 ? -3.467 -10.016 -11.344 1 96.62 230 VAL B O 1
ATOM 4087 N N . ALA B 1 231 ? -2.43 -8.422 -10.234 1 95.69 231 ALA B N 1
ATOM 4088 C CA . ALA B 1 231 ? -1.342 -8.25 -11.195 1 95.69 231 ALA B CA 1
ATOM 4089 C C . ALA B 1 231 ? -0.574 -9.555 -11.391 1 95.69 231 ALA B C 1
ATOM 4091 O O . ALA B 1 231 ? -0.082 -9.836 -12.492 1 95.69 231 ALA B O 1
ATOM 4092 N N . VAL B 1 232 ? -0.521 -10.328 -10.328 1 90.69 232 VAL B N 1
ATOM 4093 C CA . VAL B 1 232 ? 0.254 -11.562 -10.43 1 90.69 232 VAL B CA 1
ATOM 4094 C C . VAL B 1 232 ? -0.658 -12.711 -10.859 1 90.69 232 VAL B C 1
ATOM 4096 O O . VAL B 1 232 ? -0.239 -13.867 -10.875 1 90.69 232 VAL B O 1
ATOM 4099 N N . GLY B 1 233 ? -1.934 -12.43 -11.141 1 90.62 233 GLY B N 1
ATOM 4100 C CA . GLY B 1 233 ? -2.83 -13.398 -11.75 1 90.62 233 GLY B CA 1
ATOM 4101 C C . GLY B 1 233 ? -3.543 -14.281 -10.742 1 90.62 233 GLY B C 1
ATOM 4102 O O . GLY B 1 233 ? -3.994 -15.375 -11.07 1 90.62 233 GLY B O 1
ATOM 4103 N N . ALA B 1 234 ? -3.646 -13.805 -9.5 1 90.56 234 ALA B N 1
ATOM 4104 C CA . ALA B 1 234 ? -4.219 -14.633 -8.445 1 90.56 234 ALA B CA 1
ATOM 4105 C C . ALA B 1 234 ? -5.742 -14.609 -8.492 1 90.56 234 ALA B C 1
ATOM 4107 O O . ALA B 1 234 ? -6.398 -15.445 -7.863 1 90.56 234 ALA B O 1
ATOM 4108 N N . GLY B 1 235 ? -6.328 -13.703 -9.227 1 94.69 235 GLY B N 1
ATOM 4109 C CA . GLY B 1 235 ? -7.773 -13.578 -9.305 1 94.69 235 GLY B CA 1
ATOM 4110 C C . GLY B 1 235 ? -8.227 -12.211 -9.789 1 94.69 235 GLY B C 1
ATOM 4111 O O . GLY B 1 235 ? -7.449 -11.477 -10.406 1 94.69 235 GLY B O 1
ATOM 4112 N N . VAL B 1 236 ? -9.516 -11.945 -9.594 1 97.81 236 VAL B N 1
ATOM 4113 C CA . VAL B 1 236 ? -10.109 -10.664 -9.961 1 97.81 236 VAL B CA 1
ATOM 4114 C C . VAL B 1 236 ? -10.594 -9.938 -8.703 1 97.81 236 VAL B C 1
ATOM 4116 O O . VAL B 1 236 ? -10.75 -10.555 -7.6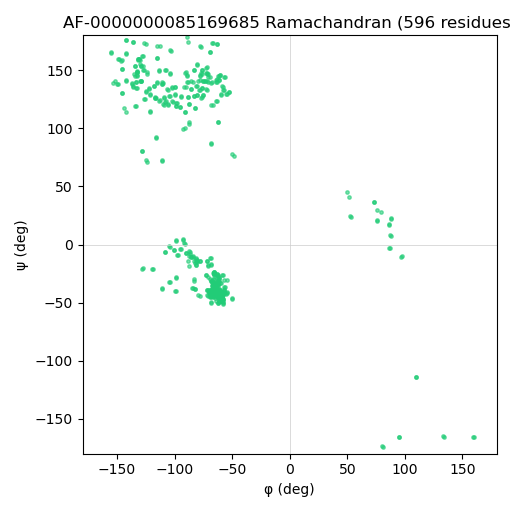45 1 97.81 236 VAL B O 1
ATOM 4119 N N . ALA B 1 237 ? -10.773 -8.656 -8.82 1 98.5 237 ALA B N 1
ATOM 4120 C CA . ALA B 1 237 ? -11.203 -7.871 -7.664 1 98.5 237 ALA B CA 1
ATOM 4121 C C . ALA B 1 237 ? -12.188 -6.781 -8.078 1 98.5 237 ALA B C 1
ATOM 4123 O O . ALA B 1 237 ? -12.055 -6.188 -9.148 1 98.5 237 ALA B O 1
ATOM 4124 N N . VAL B 1 238 ? -13.195 -6.523 -7.293 1 98.06 238 VAL B N 1
ATOM 4125 C CA . VAL B 1 238 ? -14.047 -5.348 -7.406 1 98.06 238 VAL B CA 1
ATOM 4126 C C . VAL B 1 238 ? -13.492 -4.219 -6.539 1 98.06 238 VAL B C 1
ATOM 4128 O O . VAL B 1 238 ? -13.445 -4.332 -5.312 1 98.06 238 VAL B O 1
ATOM 4131 N N . VAL B 1 239 ? -13.047 -3.154 -7.18 1 97.25 239 VAL B N 1
ATOM 4132 C CA . VAL B 1 239 ? -12.289 -2.117 -6.488 1 97.25 239 VAL B CA 1
ATOM 4133 C C . VAL B 1 239 ? -12.914 -0.752 -6.754 1 97.25 239 VAL B C 1
ATOM 4135 O O . VAL B 1 239 ? -13.711 -0.6 -7.68 1 97.25 239 VAL B O 1
ATOM 4138 N N . PRO B 1 240 ? -12.586 0.269 -5.93 1 96.56 240 PRO B N 1
ATOM 4139 C CA . PRO B 1 240 ? -13.078 1.624 -6.188 1 96.56 240 PRO B CA 1
ATOM 4140 C C . PRO B 1 240 ? -12.594 2.188 -7.52 1 96.56 240 PRO B C 1
ATOM 4142 O O . PRO B 1 240 ? -11.445 1.954 -7.906 1 96.56 240 PRO B O 1
ATOM 4145 N N . GLY B 1 241 ? -13.438 2.951 -8.141 1 95.62 241 GLY B N 1
ATOM 4146 C CA . GLY B 1 241 ? -13.141 3.525 -9.445 1 95.62 241 GLY B CA 1
ATOM 4147 C C . GLY B 1 241 ? -12 4.52 -9.414 1 95.62 241 GLY B C 1
ATOM 4148 O O . GLY B 1 241 ? -11.32 4.727 -10.43 1 95.62 241 GLY B O 1
ATOM 4149 N N . VAL B 1 242 ? -11.75 5.105 -8.305 1 93.81 242 VAL B N 1
ATOM 4150 C CA . VAL B 1 242 ? -10.695 6.102 -8.172 1 93.81 242 VAL B CA 1
ATOM 4151 C C . VAL B 1 242 ? -9.352 5.488 -8.578 1 93.81 242 VAL B C 1
ATOM 4153 O O . VAL B 1 242 ? -8.445 6.199 -9.016 1 93.81 242 VAL B O 1
ATOM 4156 N N . LEU B 1 243 ? -9.234 4.203 -8.445 1 95.06 243 LEU B N 1
ATOM 4157 C CA . LEU B 1 243 ? -7.973 3.533 -8.75 1 95.06 243 LEU B CA 1
ATOM 4158 C C . LEU B 1 243 ? -7.645 3.629 -10.234 1 95.06 243 LEU B C 1
ATOM 4160 O O . LEU B 1 243 ? -6.473 3.631 -10.617 1 95.06 243 LEU B O 1
ATOM 4164 N N . THR B 1 244 ? -8.609 3.779 -11.094 1 94.88 244 THR B N 1
ATOM 4165 C CA . THR B 1 244 ? -8.43 3.721 -12.547 1 94.88 244 THR B CA 1
ATOM 4166 C C . THR B 1 244 ? -7.578 4.887 -13.031 1 94.88 244 THR B C 1
ATOM 4168 O O . THR B 1 244 ? -6.926 4.793 -14.07 1 94.88 244 THR B O 1
ATOM 4171 N N . THR B 1 245 ? -7.539 5.941 -12.297 1 92.12 245 THR B N 1
ATOM 4172 C CA . THR B 1 245 ? -6.781 7.109 -12.734 1 92.12 245 THR B CA 1
ATOM 4173 C C . THR B 1 245 ? -5.516 7.277 -11.898 1 92.12 245 THR B C 1
ATOM 4175 O O . THR B 1 245 ? -4.664 8.109 -12.211 1 92.12 245 THR B O 1
ATOM 4178 N N . VAL B 1 246 ? -5.398 6.461 -10.875 1 94.19 246 VAL B N 1
ATOM 4179 C CA . VAL B 1 246 ? -4.336 6.707 -9.906 1 94.19 246 VAL B CA 1
ATOM 4180 C C . VAL B 1 246 ? -3.275 5.613 -10.008 1 94.19 246 VAL B C 1
ATOM 4182 O O . VAL B 1 246 ? -2.084 5.879 -9.828 1 94.19 246 VAL B O 1
ATOM 4185 N N . VAL B 1 247 ? -3.707 4.418 -10.234 1 94.5 247 VAL B N 1
ATOM 4186 C CA . VAL B 1 247 ? -2.775 3.293 -10.234 1 94.5 247 VAL B CA 1
ATOM 4187 C C . VAL B 1 247 ? -2.818 2.59 -11.586 1 94.5 247 VAL B C 1
ATOM 4189 O O . VAL B 1 247 ? -3.846 2.023 -11.969 1 94.5 247 VAL B O 1
ATOM 4192 N N . ASN B 1 248 ? -1.741 2.645 -12.297 1 94.56 248 ASN B N 1
ATOM 4193 C CA . ASN B 1 248 ? -1.553 1.925 -13.547 1 94.56 248 ASN B CA 1
ATOM 4194 C C . ASN B 1 248 ? -0.525 0.806 -13.406 1 94.56 248 ASN B C 1
ATOM 4196 O O . ASN B 1 248 ? 0.57 0.889 -13.961 1 94.56 248 ASN B O 1
ATOM 4200 N N . LEU B 1 249 ? -0.884 -0.194 -12.75 1 94.56 249 LEU B N 1
ATOM 4201 C CA . LEU B 1 249 ? 0.011 -1.309 -12.461 1 94.56 249 LEU B CA 1
ATOM 4202 C C . LEU B 1 249 ? 0.152 -2.225 -13.672 1 94.56 249 LEU B C 1
ATOM 4204 O O . LEU B 1 249 ? -0.844 -2.584 -14.305 1 94.56 249 LEU B O 1
ATOM 4208 N N . PRO B 1 250 ? 1.391 -2.613 -14.039 1 94.31 250 PRO B N 1
ATOM 4209 C CA . PRO B 1 250 ? 1.541 -3.586 -15.125 1 94.31 250 PRO B CA 1
ATOM 4210 C C . PRO B 1 250 ? 0.719 -4.852 -14.898 1 94.31 250 PRO B C 1
ATOM 4212 O O . PRO B 1 250 ? 0.651 -5.355 -13.773 1 94.31 250 PRO B O 1
ATOM 4215 N N . ASN B 1 251 ? -0.007 -5.219 -15.938 1 95.38 251 ASN B N 1
ATOM 4216 C CA . ASN B 1 251 ? -0.817 -6.43 -15.984 1 95.38 251 ASN B CA 1
ATOM 4217 C C . ASN B 1 251 ? -2.104 -6.277 -15.18 1 95.38 251 ASN B C 1
ATOM 4219 O O . ASN B 1 251 ? -2.641 -7.258 -14.664 1 95.38 251 ASN B O 1
ATOM 4223 N N . VAL B 1 252 ? -2.555 -5.133 -14.906 1 96.94 252 VAL B N 1
ATOM 4224 C CA . VAL B 1 252 ? -3.875 -4.902 -14.336 1 96.94 252 VAL B CA 1
ATOM 4225 C C . VAL B 1 252 ? -4.727 -4.09 -15.305 1 96.94 252 VAL B C 1
ATOM 4227 O O . VAL B 1 252 ? -4.289 -3.053 -15.812 1 96.94 252 VAL B O 1
ATOM 4230 N N . SER B 1 253 ? -5.871 -4.547 -15.633 1 96.88 253 SER B N 1
ATOM 4231 C CA . SER B 1 253 ? -6.875 -3.838 -16.422 1 96.88 253 SER B CA 1
ATOM 4232 C C . SER B 1 253 ? -8.125 -3.559 -15.594 1 96.88 253 SER B C 1
ATOM 4234 O O . SER B 1 253 ? -8.562 -4.402 -14.805 1 96.88 253 SER B O 1
ATOM 4236 N N . TYR B 1 254 ? -8.641 -2.395 -15.789 1 97.25 254 TYR B N 1
ATOM 4237 C CA . TYR B 1 254 ? -9.898 -2.025 -15.156 1 97.25 254 TYR B CA 1
ATOM 4238 C C . TYR B 1 254 ? -11.055 -2.104 -16.156 1 97.25 254 TYR B C 1
ATOM 4240 O O . TYR B 1 254 ? -10.922 -1.666 -17.297 1 97.25 254 TYR B O 1
ATOM 4248 N N . ARG B 1 255 ? -12.164 -2.688 -15.727 1 97.5 255 ARG B N 1
ATOM 4249 C CA . ARG B 1 255 ? -13.344 -2.811 -16.578 1 97.5 255 ARG B CA 1
ATOM 4250 C C . ARG B 1 255 ? -14.602 -2.387 -15.828 1 97.5 255 ARG B C 1
ATOM 4252 O O . ARG B 1 255 ? -14.742 -2.664 -14.633 1 97.5 255 ARG B O 1
ATOM 4259 N N . ALA B 1 256 ? -15.492 -1.795 -16.562 1 96.75 256 ALA B N 1
ATOM 4260 C CA . ALA B 1 256 ? -16.781 -1.417 -15.977 1 96.75 256 ALA B CA 1
ATOM 4261 C C . ALA B 1 256 ? -17.656 -2.645 -15.727 1 96.75 256 ALA B C 1
ATOM 4263 O O . ALA B 1 256 ? -17.547 -3.646 -16.438 1 96.75 256 ALA B O 1
ATOM 4264 N N . LEU B 1 257 ? -18.406 -2.512 -14.695 1 96.75 257 LEU B N 1
ATOM 4265 C CA . LEU B 1 257 ? -19.422 -3.527 -14.414 1 96.75 257 LEU B CA 1
ATOM 4266 C C . LEU B 1 257 ? -20.75 -3.176 -15.078 1 96.75 257 LEU B C 1
ATOM 4268 O O . LEU B 1 257 ? -21.172 -2.018 -15.062 1 96.75 257 LEU B O 1
ATOM 4272 N N . ALA B 1 258 ? -21.344 -4.125 -15.672 1 96.94 258 ALA B N 1
ATOM 4273 C CA . ALA B 1 258 ? -22.641 -3.908 -16.328 1 96.94 258 ALA B CA 1
ATOM 4274 C C . ALA B 1 258 ? -23.75 -3.732 -15.312 1 96.94 258 ALA B C 1
ATOM 4276 O O . ALA B 1 258 ? -23.656 -4.238 -14.188 1 96.94 258 ALA B O 1
ATOM 4277 N N . GLY B 1 259 ? -24.797 -2.959 -15.781 1 95.69 259 GLY B N 1
ATOM 4278 C CA . GLY B 1 259 ? -25.922 -2.709 -14.906 1 95.69 259 GLY B CA 1
ATOM 4279 C C . GLY B 1 259 ? -25.812 -1.4 -14.148 1 95.69 259 GLY B C 1
ATOM 4280 O O . GLY B 1 259 ? -25.031 -0.523 -14.523 1 95.69 259 GLY B O 1
ATOM 4281 N N . ALA B 1 260 ? -26.672 -1.313 -13.141 1 96 260 ALA B N 1
ATOM 4282 C CA . ALA B 1 260 ? -26.641 -0.121 -12.297 1 96 260 ALA B CA 1
ATOM 4283 C C . ALA B 1 260 ? -25.297 0.022 -11.594 1 96 260 ALA B C 1
ATOM 4285 O O . ALA B 1 260 ? -24.719 -0.97 -11.156 1 96 260 ALA B O 1
ATOM 4286 N N . ALA B 1 261 ? -24.859 1.214 -11.5 1 95.19 261 ALA B N 1
ATOM 4287 C CA . ALA B 1 261 ? -23.594 1.469 -10.828 1 95.19 261 ALA B CA 1
ATOM 4288 C C . ALA B 1 261 ? -23.625 0.965 -9.391 1 95.19 261 ALA B C 1
ATOM 4290 O O . ALA B 1 261 ? -24.625 1.132 -8.688 1 95.19 261 ALA B O 1
ATOM 4291 N N . VAL B 1 262 ? -22.562 0.316 -9.016 1 95.69 262 VAL B N 1
ATOM 4292 C CA . VAL B 1 262 ? -22.375 0.006 -7.605 1 95.69 262 VAL B CA 1
ATOM 4293 C C . VAL B 1 262 ? -21.672 1.169 -6.914 1 95.69 262 VAL B C 1
ATOM 4295 O O . VAL B 1 262 ? -20.453 1.323 -7.039 1 95.69 262 VAL B O 1
ATOM 4298 N N . VAL B 1 263 ? -22.344 1.892 -6.191 1 94.69 263 VAL B N 1
ATOM 4299 C CA . VAL B 1 263 ? -21.875 3.162 -5.645 1 94.69 263 VAL B CA 1
ATOM 4300 C C . VAL B 1 263 ? -20.953 2.908 -4.453 1 94.69 263 VAL B C 1
ATOM 4302 O O . VAL B 1 263 ? -21.156 1.948 -3.703 1 94.69 263 VAL B O 1
ATOM 4305 N N . SER B 1 264 ? -20.016 3.746 -4.328 1 93.88 264 SER B N 1
ATOM 4306 C CA . SER B 1 264 ? -19.031 3.723 -3.246 1 93.88 264 SER B CA 1
ATOM 4307 C C . SER B 1 264 ? -18.797 5.121 -2.693 1 93.88 264 SER B C 1
ATOM 4309 O O . SER B 1 264 ? -18.734 6.094 -3.449 1 93.88 264 SER B O 1
ATOM 4311 N N . GLU B 1 265 ? -18.734 5.219 -1.385 1 96.62 265 GLU B N 1
ATOM 4312 C CA . GLU B 1 265 ? -18.562 6.535 -0.781 1 96.62 265 GLU B CA 1
ATOM 4313 C C . GLU B 1 265 ? -17.422 6.531 0.237 1 96.62 265 GLU B C 1
ATOM 4315 O O . GLU B 1 265 ? -17.25 5.562 0.979 1 96.62 265 GLU B O 1
ATOM 4320 N N . VAL B 1 266 ? -16.688 7.57 0.248 1 97.5 266 VAL B N 1
ATOM 4321 C CA . VAL B 1 266 ? -15.719 7.84 1.303 1 97.5 266 VAL B CA 1
ATOM 4322 C C . VAL B 1 266 ? -16.234 8.953 2.211 1 97.5 266 VAL B C 1
ATOM 4324 O O . VAL B 1 266 ? -16.734 9.977 1.729 1 97.5 266 VAL B O 1
ATOM 4327 N N . ALA B 1 267 ? -16.125 8.711 3.506 1 98.06 267 ALA B N 1
ATOM 4328 C CA . ALA B 1 267 ? -16.672 9.656 4.477 1 98.06 267 ALA B CA 1
ATOM 4329 C C . ALA B 1 267 ? -15.672 9.914 5.605 1 98.06 267 ALA B C 1
ATOM 4331 O O . ALA B 1 267 ? -14.789 9.094 5.855 1 98.06 267 ALA B O 1
ATOM 4332 N N . ALA B 1 268 ? -15.797 11.055 6.176 1 98.56 268 ALA B N 1
ATOM 4333 C CA . ALA B 1 268 ? -15.18 11.32 7.477 1 98.56 268 ALA B CA 1
ATOM 4334 C C . ALA B 1 268 ? -16.094 10.875 8.617 1 98.56 268 ALA B C 1
ATOM 4336 O O . ALA B 1 268 ? -17.312 11.086 8.562 1 98.56 268 ALA B O 1
ATOM 4337 N N . VAL B 1 269 ? -15.508 10.195 9.555 1 98.38 269 VAL B N 1
ATOM 4338 C CA . VAL B 1 269 ? -16.219 9.742 10.742 1 98.38 269 VAL B CA 1
ATOM 4339 C C . VAL B 1 269 ? -15.602 10.383 11.984 1 98.38 269 VAL B C 1
ATOM 4341 O O . VAL B 1 269 ? -14.375 10.461 12.109 1 98.38 269 VAL B O 1
ATOM 4344 N N . TYR B 1 270 ? -16.422 10.82 12.836 1 98.25 270 TYR B N 1
ATOM 4345 C CA . TYR B 1 270 ? -15.984 11.516 14.039 1 98.25 270 TYR B CA 1
ATOM 4346 C C . TYR B 1 270 ? -17.031 11.406 15.141 1 98.25 270 TYR B C 1
ATOM 4348 O O . TYR B 1 270 ? -18.156 10.953 14.898 1 98.25 270 TYR B O 1
ATOM 4356 N N . ARG B 1 271 ? -16.625 11.719 16.312 1 95.94 271 ARG B N 1
ATOM 4357 C CA . ARG B 1 271 ? -17.531 11.656 17.453 1 95.94 271 ARG B CA 1
ATOM 4358 C C . ARG B 1 271 ? -18.594 12.75 17.359 1 95.94 271 ARG B C 1
ATOM 4360 O O . ARG B 1 271 ? -18.297 13.883 17 1 95.94 271 ARG B O 1
ATOM 4367 N N . ARG B 1 272 ? -19.781 12.43 17.797 1 93.69 272 ARG B N 1
ATOM 4368 C CA . ARG B 1 272 ? -20.922 13.352 17.797 1 93.69 272 ARG B CA 1
ATOM 4369 C C . ARG B 1 272 ? -20.656 14.531 18.734 1 93.69 272 ARG B C 1
ATOM 4371 O O . ARG B 1 272 ? -21 15.672 18.406 1 93.69 272 ARG B O 1
ATOM 4378 N N . PHE B 1 273 ? -20.094 14.156 19.844 1 90.81 273 PHE B N 1
ATOM 4379 C CA . PHE B 1 273 ? -19.797 15.172 20.844 1 90.81 273 PHE B CA 1
ATOM 4380 C C . PHE B 1 273 ? -18.297 15.281 21.078 1 90.81 273 PHE B C 1
ATOM 4382 O O . PHE B 1 273 ? -17.719 14.508 21.844 1 90.81 273 PHE B O 1
ATOM 4389 N N . GLU B 1 274 ? -17.719 16.156 20.344 1 91.12 274 GLU B N 1
ATOM 4390 C CA . GLU B 1 274 ? -16.281 16.406 20.422 1 91.12 274 GLU B CA 1
ATOM 4391 C C . GLU B 1 274 ? -15.992 17.656 21.266 1 91.12 274 GLU B C 1
ATOM 4393 O O . GLU B 1 274 ? -16.656 18.672 21.109 1 91.12 274 GLU B O 1
ATOM 4398 N N . ARG B 1 275 ? -14.977 17.516 22.156 1 85.25 275 ARG B N 1
ATOM 4399 C CA . ARG B 1 275 ? -14.703 18.609 23.094 1 85.25 275 ARG B CA 1
ATOM 4400 C C . ARG B 1 275 ? -13.461 19.391 22.672 1 85.25 275 ARG B C 1
ATOM 4402 O O . ARG B 1 275 ? -13.359 20.594 22.953 1 85.25 275 ARG B O 1
ATOM 4409 N N . ALA B 1 276 ? -12.5 18.75 22.062 1 90.62 276 ALA B N 1
ATOM 4410 C CA . ALA B 1 276 ? -11.258 19.438 21.703 1 90.62 276 ALA B CA 1
ATOM 4411 C C . ALA B 1 276 ? -11.492 20.484 20.609 1 90.62 276 ALA B C 1
ATOM 4413 O O . ALA B 1 276 ? -11.93 20.156 19.516 1 90.62 276 ALA B O 1
ATOM 4414 N N . PRO B 1 277 ? -11.203 21.75 20.859 1 93 277 PRO B N 1
ATOM 4415 C CA . PRO B 1 277 ? -11.531 22.828 19.922 1 93 277 PRO B CA 1
ATOM 4416 C C . PRO B 1 277 ? -10.898 22.641 18.547 1 93 277 PRO B C 1
ATOM 4418 O O . PRO B 1 277 ? -11.539 22.891 17.516 1 93 277 PRO B O 1
ATOM 4421 N N . ALA B 1 278 ? -9.633 22.203 18.5 1 95.19 278 ALA B N 1
ATOM 4422 C CA . ALA B 1 278 ? -8.969 21.984 17.219 1 95.19 278 ALA B CA 1
ATOM 4423 C C . ALA B 1 278 ? -9.703 20.938 16.391 1 95.19 278 ALA B C 1
ATOM 4425 O O . ALA B 1 278 ? -9.859 21.094 15.172 1 95.19 278 ALA B O 1
ATOM 4426 N N . VAL B 1 279 ? -10.172 19.875 17.016 1 96.19 279 VAL B N 1
ATOM 4427 C CA . VAL B 1 279 ? -10.906 18.797 16.359 1 96.19 279 VAL B CA 1
ATOM 4428 C C . VAL B 1 279 ? -12.258 19.328 15.875 1 96.19 279 VAL B C 1
ATOM 4430 O O . VAL B 1 279 ? -12.68 19.031 14.75 1 96.19 279 VAL B O 1
ATOM 4433 N N . ARG B 1 280 ? -12.898 20.094 16.672 1 96.25 280 ARG B N 1
ATOM 4434 C CA . ARG B 1 280 ? -14.18 20.688 16.297 1 96.25 280 ARG B CA 1
ATOM 4435 C C . ARG B 1 280 ? -14.031 21.578 15.062 1 96.25 280 ARG B C 1
ATOM 4437 O O . ARG B 1 280 ? -14.898 21.594 14.188 1 96.25 280 ARG B O 1
ATOM 4444 N N . ASN B 1 281 ? -12.938 22.359 15.062 1 96.75 281 ASN B N 1
ATOM 4445 C CA . ASN B 1 281 ? -12.664 23.188 13.891 1 96.75 281 ASN B CA 1
ATOM 4446 C C . ASN B 1 281 ? -12.531 22.344 12.633 1 96.75 281 ASN B C 1
ATOM 4448 O O . ASN B 1 281 ? -13.055 22.703 11.578 1 96.75 281 ASN B O 1
ATOM 4452 N N . MET B 1 282 ? -11.836 21.219 12.711 1 97.44 282 MET B N 1
ATOM 4453 C CA . MET B 1 282 ? -11.672 20.359 11.547 1 97.44 282 MET B CA 1
ATOM 4454 C C . MET B 1 282 ? -13 19.734 11.141 1 97.44 282 MET B C 1
ATOM 4456 O O . MET B 1 282 ? -13.312 19.656 9.953 1 97.44 282 MET B O 1
ATOM 4460 N N . ILE B 1 283 ? -13.773 19.297 12.133 1 97.75 283 ILE B N 1
ATOM 4461 C CA . ILE B 1 283 ? -15.086 18.719 11.859 1 97.75 283 ILE B CA 1
ATOM 4462 C C . ILE B 1 283 ? -15.953 19.75 11.133 1 97.75 283 ILE B C 1
ATOM 4464 O O . ILE B 1 283 ? -16.641 19.406 10.164 1 97.75 283 ILE B O 1
ATOM 4468 N N . ALA B 1 284 ? -15.922 20.953 11.625 1 97.06 284 ALA B N 1
ATOM 4469 C CA . ALA B 1 284 ? -16.703 22.016 10.984 1 97.06 284 ALA B CA 1
ATOM 4470 C C . ALA B 1 284 ? -16.281 22.188 9.523 1 97.06 284 ALA B C 1
ATOM 4472 O O . ALA B 1 284 ? -17.125 22.359 8.648 1 97.06 284 ALA B O 1
ATOM 4473 N N . ALA B 1 285 ? -14.992 22.188 9.297 1 96.69 285 ALA B N 1
ATOM 4474 C CA . ALA B 1 285 ? -14.484 22.312 7.934 1 96.69 285 ALA B CA 1
ATOM 4475 C C . ALA B 1 285 ? -14.961 21.156 7.066 1 96.69 285 ALA B C 1
ATOM 4477 O O . ALA B 1 285 ? -15.352 21.344 5.914 1 96.69 285 ALA B O 1
ATOM 4478 N N . LEU B 1 286 ? -14.891 19.938 7.574 1 97.69 286 LEU B N 1
ATOM 4479 C CA . LEU B 1 286 ? -15.336 18.75 6.855 1 97.69 286 LEU B CA 1
ATOM 4480 C C . LEU B 1 286 ? -16.812 18.844 6.516 1 97.69 286 LEU B C 1
ATOM 4482 O O . LEU B 1 286 ? -17.219 18.562 5.383 1 97.69 286 LEU B O 1
ATOM 4486 N N . ARG B 1 287 ? -17.594 19.266 7.48 1 97.38 287 ARG B N 1
ATOM 4487 C CA . ARG B 1 287 ? -19.047 19.344 7.309 1 97.38 287 ARG B CA 1
ATOM 4488 C C . ARG B 1 287 ? -19.422 20.391 6.27 1 97.38 287 ARG B C 1
ATOM 4490 O O . ARG B 1 287 ? -20.484 20.297 5.641 1 97.38 287 ARG B O 1
ATOM 4497 N N . ALA B 1 288 ? -18.578 21.344 6.098 1 96.69 288 ALA B N 1
ATOM 4498 C CA . ALA B 1 288 ? -18.828 22.422 5.133 1 96.69 288 ALA B CA 1
ATOM 4499 C C . ALA B 1 288 ? -18.453 21.984 3.721 1 96.69 288 ALA B C 1
ATOM 4501 O O . ALA B 1 288 ? -18.828 22.641 2.744 1 96.69 288 ALA B O 1
ATOM 4502 N N . SER B 1 289 ? -17.781 20.891 3.582 1 95.81 289 SER B N 1
ATOM 4503 C CA . SER B 1 289 ? -17.312 20.422 2.283 1 95.81 289 SER B CA 1
ATOM 4504 C C . SER B 1 289 ? -18.391 19.609 1.566 1 95.81 289 SER B C 1
ATOM 4506 O O . SER B 1 289 ? -19.125 18.844 2.195 1 95.81 289 SER B O 1
ATOM 4508 N N . LYS B 1 290 ? -18.516 19.781 0.27 1 95.69 290 LYS B N 1
ATOM 4509 C CA . LYS B 1 290 ? -19.406 18.984 -0.572 1 95.69 290 LYS B CA 1
ATOM 4510 C C . LYS B 1 290 ? -18.672 17.766 -1.119 1 95.69 290 LYS B C 1
ATOM 4512 O O . LYS B 1 290 ? -17.469 17.812 -1.387 1 95.69 290 LYS B O 1
ATOM 4517 N N . PRO B 1 291 ? -19.375 16.75 -1.292 1 95.75 291 PRO B N 1
ATOM 4518 C CA . PRO B 1 291 ? -18.734 15.547 -1.838 1 95.75 291 PRO B CA 1
ATOM 4519 C C . PRO B 1 291 ? -18.203 15.758 -3.254 1 95.75 291 PRO B C 1
ATOM 4521 O O . PRO B 1 291 ? -18.828 16.453 -4.059 1 95.75 291 PRO B O 1
ATOM 4524 N N . VAL B 1 292 ? -17.094 15.234 -3.469 1 94.06 292 VAL B N 1
ATOM 4525 C CA . VAL B 1 292 ? -16.5 15.219 -4.809 1 94.06 292 VAL B CA 1
ATOM 4526 C C . VAL B 1 292 ? -16.969 13.977 -5.559 1 94.06 292 VAL B C 1
ATOM 4528 O O . VAL B 1 292 ? -17.062 12.891 -4.984 1 94.06 292 VAL B O 1
ATOM 4531 N N . GLN B 1 293 ? -17.266 14.164 -6.844 1 93.31 293 GLN B N 1
ATOM 4532 C CA . GLN B 1 293 ? -17.703 13.039 -7.668 1 93.31 293 GLN B CA 1
ATOM 4533 C C . GLN B 1 293 ? -16.547 12.492 -8.5 1 93.31 293 GLN B C 1
ATOM 4535 O O . GLN B 1 293 ? -15.891 13.234 -9.227 1 93.31 293 GLN B O 1
ATOM 4540 N N . VAL B 1 294 ? -16.266 11.219 -8.297 1 89.25 294 VAL B N 1
ATOM 4541 C CA . VAL B 1 294 ? -15.258 10.562 -9.125 1 89.25 294 VAL B CA 1
ATOM 4542 C C . VAL B 1 294 ? -15.836 10.25 -10.5 1 89.25 294 VAL B C 1
ATOM 4544 O O . VAL B 1 294 ? -16.922 9.656 -10.609 1 89.25 294 VAL B O 1
ATOM 4547 N N . GLN B 1 295 ? -15.102 10.711 -11.492 1 77.94 295 GLN B N 1
ATOM 4548 C CA . GLN B 1 295 ? -15.578 10.469 -12.859 1 77.94 295 GLN B CA 1
ATOM 4549 C C . GLN B 1 295 ? -15.203 9.07 -13.328 1 77.94 295 GLN B C 1
ATOM 4551 O O . GLN B 1 295 ? -14.125 8.562 -12.992 1 77.94 295 GLN B O 1
ATOM 4556 N N . ALA B 1 296 ? -16.188 8.539 -13.914 1 63.12 296 ALA B N 1
ATOM 4557 C CA . ALA B 1 296 ? -15.945 7.207 -14.469 1 63.12 296 ALA B CA 1
ATOM 4558 C C . ALA B 1 296 ? -14.859 7.254 -15.539 1 63.12 296 ALA B C 1
ATOM 4560 O O . ALA B 1 296 ? -14.898 8.094 -16.438 1 63.12 296 ALA B O 1
ATOM 4561 N N . ALA B 1 297 ? -13.602 6.762 -15.242 1 62.22 297 ALA B N 1
ATOM 4562 C CA . ALA B 1 297 ? -12.633 6.703 -16.328 1 62.22 297 ALA B CA 1
ATOM 4563 C C . ALA B 1 297 ? -13.18 5.914 -17.516 1 62.22 297 ALA B C 1
ATOM 4565 O O . ALA B 1 297 ? -13.961 4.98 -17.328 1 62.22 297 ALA B O 1
ATOM 4566 N N . THR B 1 298 ? -13.117 6.469 -18.781 1 53.28 298 THR B N 1
ATOM 4567 C CA . THR B 1 298 ? -13.445 5.684 -19.969 1 53.28 298 THR B CA 1
ATOM 4568 C C . THR B 1 298 ? -12.719 4.34 -19.953 1 53.28 298 THR B C 1
ATOM 4570 O O . THR B 1 298 ? -11.492 4.293 -20.047 1 53.28 298 THR B O 1
ATOM 4573 N N . MET B 1 299 ? -13.078 3.41 -19.25 1 57.28 299 MET B N 1
ATOM 4574 C CA . MET B 1 299 ? -12.453 2.09 -19.156 1 57.28 299 MET B CA 1
ATOM 4575 C C . MET B 1 299 ? -12.633 1.318 -20.453 1 57.28 299 MET B C 1
ATOM 4577 O O . MET B 1 299 ? -13.75 1.198 -20.969 1 57.28 299 MET B O 1
ATOM 4581 N N . GLY B 1 300 ? -11.695 1.508 -21.453 1 49.25 300 GLY B N 1
ATOM 4582 C CA . GLY B 1 300 ? -11.75 0.81 -22.719 1 49.25 300 GLY B CA 1
ATOM 4583 C C . GLY B 1 300 ? -11.508 -0.683 -22.594 1 49.25 300 GLY B C 1
ATOM 4584 O O . GLY B 1 300 ? -10.969 -1.146 -21.594 1 49.25 300 GLY B O 1
#